Protein AF-A0A7C3PBJ7-F1 (afdb_monomer_lite)

Secondary structure (DSSP, 8-state):
----PPPP----------PPPPPPPPPTT--PPP----------------HHHHHHHHHHHHHHHTTS-TT---SEE-HHHHHHHHHHTT-B--SEEEESSHHHHHHHHHHHTS-EEEEE--S-S-TTTTT-EEEESSHHHHHHHHHHHTT-EETTEE---EEEEEPP-EEEEEEEEEEEETTTTEEEEEEESS-SS-SGGGGGGSEEEEEETTTEE-HHHHHHHHHTSSS-GGGHHHHHHHHHHHHHHHHHTTEEEEEEEEEEEETTS-EEE---EEEE-TTTGGG-GGG--SS-S--SSSPPHHHHHHHHHHHH--SSEEEEEEPP--SS--TTEEEEEEESHHHHHHHHHHHHHTT-EESEEEEEESS--HHHHHHHHHHHHTSTT---EEEEE-S-EEEEHHHHHHHHHHHHHHTT--S-EEEE--EETHHHHHHHHHHHSTTSSS-EEEE-TTS-HHHHHHHHHHHHHTS-S--PPP-PPPPTTTT-TTEEEEEETTEEEEEEGGG--HHHHHHHHHHTTTSEEEETTEEEESS-HHHHTT-HHHHHHHHHHHHHTT---EEEE---TTT--

Foldseek 3Di:
DDDDDDDDDDDDDDDDDDDDDDDDDDDDPPDDDDDDDPDDDDDPPDPDDPVVLVVVLVVLLVVVQVPDDLFFFELWAWFVLLQSLLVSLPFAAFDWDKDQALVSQLVGQVVVPFKKKKAFGDQDPPCVVVLRIDIDGHSVSSSVSVVVQQQDDDQQEGRRMIIIGDDFQFPAWKKWKWAQDVVVNFIKIWIARHFAPPVVVVVVRTDIFTADPPRGTDLVVLLVVLVPDPDDPVCSVVVSSSNVSQRVSCNVQVWNMKIQGTQGQGPVGGTHRHTMITRHQLVCVVVCVSSVRPHSHDASHGQDLLQNLQRVLQVLDVQFGKDKDFDDDPDDLQLQEAAEEEEEPPWSVQLVVLLVVLVHDYRMDIYGYNQDALQSLLSSLLSSLLDPNHQEYEATYQLADQHQLLRNLLSNLQNCVQQLPQHEYQHERHHHNQVVSQVLNQLLCVPRNAHYGYHYSVQDSNNSSVVSSVRSVPGDPDDDRGDGDDDPCPPDPQWDKAAAPQFMKIFRNVLQALVNQVLCCVQLPQQWDDDPSGTDGRDDSVVCRHVLSSLSRSQSSCSSVVHNRMDTDGDRPSSND

Radius of gyration: 30.96 Å; chains: 1; bounding box: 92×56×83 Å

Sequence (577 aa):
MPKRPLSRRARMPVSTGGRRQLAAKLDATGRESPRVARDSCIPVSGTSLPQAARARLYDAAESVSRRTVPGDGVARLHEYQGKALLAARGIAVPRGGVARSSHEARVQAERLGGPTVVKIQAWLTGRAAIGGVKFATDPAQAEAVAQSMLGMKAGNFAVSEVLVEERLEINRELFVSLSIDDAARAPVLLLGLEGGSGIEDRAEAVTRIAAHPVDGIDRDALRDRLERSTLPRELIDEVERAIHAVFRTARECEARSVEVNPLVITKDGRVMAADCRVTIDDYAVFRHPELGIEIARELDHPPTALERIAYAVEQADHRGTFYFAELPRSGKPDERLIGFHGAGGGGSMMSMDAVVREGFTPANFCDTSGNPSAAKVYAAARIILAQPGIIGYFGSGSGVASQEQYWSAYGLAKAFIEMGLNIPAVIRLGGNSEDRAVEILETACRKLPAKVEGYRKDDTPASVASRFRALVEARKRDVPKMSRHVPTFVGKASSWSLAIERGRVWIDLSACDSGATALIMRNSLGLFAESKGRPVLAVSEAEAKDKDSEFIALEVECARAGRPIVFVDMPLKGLDT

Structure (mmCIF, N/CA/C/O backbone):
data_AF-A0A7C3PBJ7-F1
#
_entry.id   AF-A0A7C3PBJ7-F1
#
loop_
_atom_site.group_PDB
_atom_site.id
_atom_site.type_symbol
_atom_site.label_atom_id
_atom_site.label_alt_id
_atom_site.label_comp_id
_atom_site.label_asym_id
_atom_site.label_entity_id
_atom_site.label_seq_id
_atom_site.pdbx_PDB_ins_code
_atom_site.Cartn_x
_atom_site.Cartn_y
_atom_site.Cartn_z
_atom_site.occupancy
_atom_site.B_iso_or_equiv
_atom_site.auth_seq_id
_atom_site.auth_comp_id
_atom_site.auth_asym_id
_atom_site.auth_atom_id
_atom_site.pdbx_PDB_model_num
ATOM 1 N N . MET A 1 1 ? 51.429 30.998 -12.833 1.00 30.62 1 MET A N 1
ATOM 2 C CA . MET A 1 1 ? 52.349 30.268 -11.928 1.00 30.62 1 MET A CA 1
ATOM 3 C C . MET A 1 1 ? 51.674 28.992 -11.428 1.00 30.62 1 MET A C 1
ATOM 5 O O . MET A 1 1 ? 50.451 28.980 -11.384 1.00 30.62 1 MET A O 1
ATOM 9 N N . PRO A 1 2 ? 52.420 27.895 -11.211 1.00 36.66 2 PRO A N 1
ATOM 10 C CA . PRO A 1 2 ? 52.049 26.597 -11.772 1.00 36.66 2 PRO A CA 1
ATOM 11 C C . PRO A 1 2 ? 51.501 25.561 -10.778 1.00 36.66 2 PRO A C 1
ATOM 13 O O . PRO A 1 2 ? 51.705 25.631 -9.570 1.00 36.66 2 PRO A O 1
ATOM 16 N N . LYS A 1 3 ? 50.833 24.566 -11.380 1.00 36.06 3 LYS A N 1
ATOM 17 C CA . LYS A 1 3 ? 50.334 23.300 -10.827 1.00 36.06 3 LYS A CA 1
ATOM 18 C C . LYS A 1 3 ? 51.395 22.564 -9.991 1.00 36.06 3 LYS A C 1
ATOM 20 O O . LYS A 1 3 ? 52.532 22.420 -10.436 1.00 36.06 3 LYS A O 1
ATOM 25 N N . ARG A 1 4 ? 50.993 22.004 -8.842 1.00 29.98 4 ARG A N 1
ATOM 26 C CA . ARG A 1 4 ? 51.735 20.940 -8.137 1.00 29.98 4 ARG A CA 1
ATOM 27 C C . ARG A 1 4 ? 51.018 19.589 -8.295 1.00 29.98 4 ARG A C 1
ATOM 29 O O . ARG A 1 4 ? 49.789 19.576 -8.296 1.00 29.98 4 ARG A O 1
ATOM 36 N N . PRO A 1 5 ? 51.757 18.478 -8.469 1.00 34.44 5 PRO A N 1
ATOM 37 C CA . PRO A 1 5 ? 51.201 17.205 -8.915 1.00 34.44 5 PRO A CA 1
ATOM 38 C C . PRO A 1 5 ? 50.824 16.258 -7.766 1.00 34.44 5 PRO A C 1
ATOM 40 O O . PRO A 1 5 ? 51.404 16.289 -6.681 1.00 34.44 5 PRO A O 1
ATOM 43 N N . LEU A 1 6 ? 49.879 15.367 -8.078 1.00 32.50 6 LEU A N 1
ATOM 44 C CA . LEU A 1 6 ? 49.489 14.187 -7.308 1.00 32.50 6 LEU A CA 1
ATOM 45 C C . LEU A 1 6 ? 50.681 13.238 -7.116 1.00 32.50 6 LEU A C 1
ATOM 47 O O . LEU A 1 6 ? 51.288 12.784 -8.089 1.00 32.50 6 LEU A O 1
ATOM 51 N N . SER A 1 7 ? 50.991 12.905 -5.862 1.00 29.55 7 SER A N 1
ATOM 52 C CA . SER A 1 7 ? 51.960 11.867 -5.528 1.00 29.55 7 SER A CA 1
ATOM 53 C C . SER A 1 7 ? 51.313 10.481 -5.573 1.00 29.55 7 SER A C 1
ATOM 55 O O . SER A 1 7 ? 50.295 10.199 -4.942 1.00 29.55 7 SER A O 1
ATOM 57 N N . ARG A 1 8 ? 51.950 9.601 -6.349 1.00 33.50 8 ARG A N 1
ATOM 58 C CA . ARG A 1 8 ? 51.729 8.154 -6.377 1.00 33.50 8 ARG A CA 1
ATOM 59 C C . ARG A 1 8 ? 51.925 7.576 -4.971 1.00 33.50 8 ARG A C 1
ATOM 61 O O . ARG A 1 8 ? 52.985 7.777 -4.380 1.00 33.50 8 ARG A O 1
ATOM 68 N N . ARG A 1 9 ? 50.970 6.781 -4.479 1.00 29.56 9 ARG A N 1
ATOM 69 C CA . ARG A 1 9 ? 51.230 5.802 -3.414 1.00 29.56 9 ARG A CA 1
ATOM 70 C C . ARG A 1 9 ? 51.170 4.388 -3.970 1.00 29.56 9 ARG A C 1
ATOM 72 O O . ARG A 1 9 ? 50.307 4.037 -4.769 1.00 29.56 9 ARG A O 1
ATOM 79 N N . ALA A 1 10 ? 52.195 3.648 -3.576 1.00 28.19 10 ALA A N 1
ATOM 80 C CA . ALA A 1 10 ? 52.587 2.345 -4.056 1.00 28.19 10 ALA A CA 1
ATOM 81 C C . ALA A 1 10 ? 51.595 1.246 -3.660 1.00 28.19 10 ALA A C 1
ATOM 83 O O . ALA A 1 10 ? 51.000 1.279 -2.584 1.00 28.19 10 ALA A O 1
ATOM 84 N N . ARG A 1 11 ? 51.487 0.241 -4.535 1.00 31.14 11 ARG A N 1
ATOM 85 C CA . ARG A 1 11 ? 50.954 -1.082 -4.206 1.00 31.14 11 ARG A CA 1
ATOM 86 C C . ARG A 1 11 ? 51.849 -1.729 -3.145 1.00 31.14 11 ARG A C 1
ATOM 88 O O . ARG A 1 11 ? 53.067 -1.731 -3.299 1.00 31.14 11 ARG A O 1
ATOM 95 N N . MET A 1 12 ? 51.233 -2.307 -2.120 1.00 26.83 12 MET A N 1
ATOM 96 C CA . MET A 1 12 ? 51.855 -3.251 -1.189 1.00 26.83 12 MET A CA 1
ATOM 97 C C . MET A 1 12 ? 50.995 -4.527 -1.140 1.00 26.83 12 MET A C 1
ATOM 99 O O . MET A 1 12 ? 49.790 -4.448 -1.396 1.00 26.83 12 MET A O 1
ATOM 103 N N . PRO A 1 13 ? 51.614 -5.697 -0.918 1.00 28.45 13 PRO A N 1
ATOM 104 C CA . PRO A 1 13 ? 51.084 -6.992 -1.322 1.00 28.45 13 PRO A CA 1
ATOM 105 C C . PRO A 1 13 ? 50.087 -7.577 -0.317 1.00 28.45 13 PRO A C 1
ATOM 107 O O . PRO A 1 13 ? 50.108 -7.273 0.873 1.00 28.45 13 PRO A O 1
ATOM 110 N N . VAL A 1 14 ? 49.244 -8.472 -0.826 1.00 30.50 14 VAL A N 1
ATOM 111 C CA . VAL A 1 14 ? 48.371 -9.350 -0.043 1.00 30.50 14 VAL A CA 1
ATOM 112 C C . VAL A 1 14 ? 49.245 -10.364 0.699 1.00 30.50 14 VAL A C 1
ATOM 114 O O . VAL A 1 14 ? 49.997 -11.096 0.055 1.00 30.50 14 VAL A O 1
ATOM 117 N N . SER A 1 15 ? 49.144 -10.427 2.031 1.00 26.48 15 SER A N 1
ATOM 118 C CA . SER A 1 15 ? 49.666 -11.548 2.818 1.00 26.48 15 SER A CA 1
ATOM 119 C C . SER A 1 15 ? 48.546 -12.258 3.578 1.00 26.48 15 SER A C 1
ATOM 121 O O . SER A 1 15 ? 47.648 -11.660 4.171 1.00 26.48 15 SER A O 1
ATOM 123 N N . THR A 1 16 ? 48.599 -13.576 3.473 1.00 30.91 16 THR A N 1
ATOM 124 C CA . THR A 1 16 ? 47.734 -14.586 4.069 1.00 30.91 16 THR A CA 1
ATOM 125 C C . THR A 1 16 ? 48.102 -14.855 5.528 1.00 30.91 16 THR A C 1
ATOM 127 O O . THR A 1 16 ? 49.277 -15.025 5.829 1.00 30.91 16 THR A O 1
ATOM 130 N N . GLY A 1 17 ? 47.086 -15.030 6.382 1.00 29.28 17 GLY A N 1
ATOM 131 C CA . GLY A 1 17 ? 47.125 -15.911 7.559 1.00 29.28 17 GLY A CA 1
ATOM 132 C C . GLY A 1 17 ? 47.911 -15.434 8.788 1.00 29.28 17 GLY A C 1
ATOM 133 O O . GLY A 1 17 ? 49.133 -15.374 8.787 1.00 29.28 17 GLY A O 1
ATOM 134 N N . GLY A 1 18 ? 47.210 -15.217 9.906 1.00 26.55 18 GLY A N 1
ATOM 135 C CA . GLY A 1 18 ? 47.852 -15.072 11.216 1.00 26.55 18 GLY A CA 1
ATOM 136 C C . GLY A 1 18 ? 46.878 -14.698 12.329 1.00 26.55 18 GLY A C 1
ATOM 137 O O . GLY A 1 18 ? 46.494 -13.539 12.462 1.00 26.55 18 GLY A O 1
ATOM 138 N N . ARG A 1 19 ? 46.485 -15.689 13.139 1.00 33.59 19 ARG A N 1
ATOM 139 C CA . ARG A 1 19 ? 45.695 -15.533 14.372 1.00 33.59 19 ARG A CA 1
ATOM 140 C C . ARG A 1 19 ? 46.340 -14.482 15.289 1.00 33.59 19 ARG A C 1
ATOM 142 O O . ARG A 1 19 ? 47.479 -14.666 15.708 1.00 33.59 19 ARG A O 1
ATOM 149 N N . ARG A 1 20 ? 45.610 -13.422 15.656 1.00 28.58 20 ARG A N 1
ATOM 150 C CA . ARG A 1 20 ? 46.002 -12.515 16.749 1.00 28.58 20 ARG A CA 1
ATOM 151 C C . ARG A 1 20 ? 45.312 -12.931 18.045 1.00 28.58 20 ARG A C 1
ATOM 153 O O . ARG A 1 20 ? 44.088 -12.924 18.133 1.00 28.58 20 ARG A O 1
ATOM 160 N N . GLN A 1 21 ? 46.129 -13.293 19.029 1.00 29.66 21 GLN A N 1
ATOM 161 C CA . GLN A 1 21 ? 45.755 -13.423 20.434 1.00 29.66 21 GLN A CA 1
ATOM 162 C C . GLN A 1 21 ? 45.337 -12.047 20.980 1.00 29.66 21 GLN A C 1
ATOM 164 O O . GLN A 1 21 ? 46.048 -11.062 20.782 1.00 29.66 21 GLN A O 1
ATOM 169 N N . LEU A 1 22 ? 44.189 -11.976 21.659 1.00 30.11 22 LEU A N 1
ATOM 170 C CA . LEU A 1 22 ? 43.794 -10.813 22.454 1.00 30.11 22 LEU A CA 1
ATOM 171 C C . LEU A 1 22 ? 44.502 -10.874 23.814 1.00 30.11 22 LEU A C 1
ATOM 173 O O . LEU A 1 22 ? 44.269 -11.793 24.595 1.00 30.11 22 LEU A O 1
ATOM 177 N N . ALA A 1 23 ? 45.343 -9.880 24.094 1.00 29.78 23 ALA A N 1
ATOM 178 C CA . ALA A 1 23 ? 45.852 -9.610 25.433 1.00 29.78 23 ALA A CA 1
ATOM 179 C C . ALA A 1 23 ? 44.751 -8.938 26.275 1.00 29.78 23 ALA A C 1
ATOM 181 O O . ALA A 1 23 ? 44.172 -7.933 25.857 1.00 29.78 23 ALA A O 1
ATOM 182 N N . ALA A 1 24 ? 44.455 -9.500 27.448 1.00 32.56 24 ALA A N 1
ATOM 183 C CA . ALA A 1 24 ? 43.506 -8.947 28.410 1.00 32.56 24 ALA A CA 1
ATOM 184 C C . ALA A 1 24 ? 44.148 -7.807 29.224 1.00 32.56 24 ALA A C 1
ATOM 186 O O . ALA A 1 24 ? 45.286 -7.924 29.676 1.00 32.56 24 ALA A O 1
ATOM 187 N N . LYS A 1 25 ? 43.406 -6.710 29.419 1.00 32.44 25 LYS A N 1
ATOM 188 C CA . LYS A 1 25 ? 43.726 -5.641 30.378 1.00 32.44 25 LYS A CA 1
ATOM 189 C C . LYS A 1 25 ? 43.217 -6.052 31.768 1.00 32.44 25 LYS A C 1
ATOM 191 O O . LYS A 1 25 ? 42.060 -6.440 31.886 1.00 32.44 25 LYS A O 1
ATOM 196 N N . LEU A 1 26 ? 44.076 -5.961 32.783 1.00 33.38 26 LEU A N 1
ATOM 197 C CA . LEU A 1 26 ? 43.754 -6.152 34.206 1.00 33.38 26 LEU A CA 1
ATOM 198 C C . LEU A 1 26 ? 43.298 -4.824 34.837 1.00 33.38 26 LEU A C 1
ATOM 200 O O . LEU A 1 26 ? 43.818 -3.771 34.459 1.00 33.38 26 LEU A O 1
ATOM 204 N N . ASP A 1 27 ? 42.370 -4.879 35.799 1.00 39.94 27 ASP A N 1
ATOM 205 C CA . ASP A 1 27 ? 41.999 -3.743 36.657 1.00 39.94 27 ASP A CA 1
ATOM 206 C C . ASP A 1 27 ? 42.717 -3.764 38.021 1.00 39.94 27 ASP A C 1
ATOM 208 O O . ASP A 1 27 ? 43.354 -4.746 38.411 1.00 39.94 27 ASP A O 1
ATOM 212 N N . ALA A 1 28 ? 42.626 -2.635 38.728 1.00 38.25 28 ALA A N 1
ATOM 213 C CA . ALA A 1 28 ? 43.431 -2.255 39.885 1.00 38.25 28 ALA A CA 1
ATOM 214 C C . ALA A 1 28 ? 43.044 -2.906 41.233 1.00 38.25 28 ALA A C 1
ATOM 216 O O . ALA A 1 28 ? 43.314 -2.318 42.280 1.00 38.25 28 ALA A O 1
ATOM 217 N N . THR A 1 29 ? 42.440 -4.099 41.254 1.00 46.66 29 THR A N 1
ATOM 218 C CA . THR A 1 29 ? 42.111 -4.788 42.525 1.00 46.66 29 THR A CA 1
ATOM 219 C C . THR A 1 29 ? 42.571 -6.245 42.640 1.00 46.66 29 THR A C 1
ATOM 221 O O . THR A 1 29 ? 42.362 -6.870 43.679 1.00 46.66 29 THR A O 1
ATOM 224 N N . GLY A 1 30 ? 43.279 -6.784 41.641 1.00 39.28 30 GLY A N 1
ATOM 225 C CA . GLY A 1 30 ? 44.073 -8.010 41.810 1.00 39.28 30 GLY A CA 1
ATOM 226 C C . GLY A 1 30 ? 43.296 -9.274 42.215 1.00 39.28 30 GLY A C 1
ATOM 227 O O . GLY A 1 30 ? 43.859 -10.128 42.898 1.00 39.28 30 GLY A O 1
ATOM 228 N N . ARG A 1 31 ? 42.027 -9.427 41.808 1.00 33.25 31 ARG A N 1
ATOM 229 C CA . ARG A 1 31 ? 41.263 -10.680 41.969 1.00 33.25 31 ARG A CA 1
ATOM 230 C C . ARG A 1 31 ? 40.710 -11.180 40.634 1.00 33.25 31 ARG A C 1
ATOM 232 O O . ARG A 1 31 ? 40.130 -10.417 39.869 1.00 33.25 31 ARG A O 1
ATOM 239 N N . GLU A 1 32 ? 40.894 -12.473 40.364 1.00 30.42 32 GLU A N 1
ATOM 240 C CA . GLU A 1 32 ? 40.369 -13.152 39.174 1.00 30.42 32 GLU A CA 1
ATOM 241 C C . GLU A 1 32 ? 38.832 -13.225 39.197 1.00 30.42 32 GLU A C 1
ATOM 243 O O . GLU A 1 32 ? 38.228 -13.631 40.189 1.00 30.42 32 GLU A O 1
ATOM 248 N N . SER A 1 33 ? 38.194 -12.863 38.080 1.00 29.33 33 SER A N 1
ATOM 249 C CA . SER A 1 33 ? 36.761 -13.100 37.854 1.00 29.33 33 SER A CA 1
ATOM 250 C C . SER A 1 33 ? 36.513 -14.569 37.473 1.00 29.33 33 SER A C 1
ATOM 252 O O . SER A 1 33 ? 37.256 -15.106 36.644 1.00 29.33 33 SER A O 1
ATOM 254 N N . PRO A 1 34 ? 35.476 -15.239 38.012 1.00 30.66 34 PRO A N 1
ATOM 255 C CA . PRO A 1 34 ? 35.208 -16.635 37.691 1.00 30.66 34 PRO A CA 1
ATOM 256 C C . PRO A 1 34 ? 34.759 -16.787 36.230 1.00 30.66 34 PRO A C 1
ATOM 258 O O . PRO A 1 34 ? 33.870 -16.087 35.744 1.00 30.66 34 PRO A O 1
ATOM 261 N N . ARG A 1 35 ? 35.398 -17.726 35.523 1.00 28.81 35 ARG A N 1
ATOM 262 C CA . ARG A 1 35 ? 35.071 -18.109 34.145 1.00 28.81 35 ARG A CA 1
ATOM 263 C C . ARG A 1 35 ? 33.694 -18.776 34.109 1.00 28.81 35 ARG A C 1
ATOM 265 O O . ARG A 1 35 ? 33.535 -19.873 34.634 1.00 28.81 35 ARG A O 1
ATOM 272 N N . VAL A 1 36 ? 32.726 -18.152 33.442 1.00 28.02 36 VAL A N 1
ATOM 273 C CA . VAL A 1 36 ? 31.473 -18.820 33.067 1.00 28.02 36 VAL A CA 1
ATOM 274 C C . VAL A 1 36 ? 31.758 -19.720 31.864 1.00 28.02 36 VAL A C 1
ATOM 276 O O . VAL A 1 36 ? 32.161 -19.249 30.798 1.00 28.02 36 VAL A O 1
ATOM 279 N N . ALA A 1 37 ? 31.602 -21.026 32.070 1.00 26.27 37 ALA A N 1
ATOM 280 C CA . ALA A 1 37 ? 31.715 -22.048 31.043 1.00 26.27 37 ALA A CA 1
ATOM 281 C C . ALA A 1 37 ? 30.656 -21.831 29.949 1.00 26.27 37 ALA A C 1
ATOM 283 O O . ALA A 1 37 ? 29.476 -21.628 30.232 1.00 26.27 37 ALA A O 1
ATOM 284 N N . ARG A 1 38 ? 31.093 -21.874 28.687 1.00 31.61 38 ARG A N 1
ATOM 285 C CA . ARG A 1 38 ? 30.211 -22.019 27.529 1.00 31.61 38 ARG A CA 1
ATOM 286 C C . ARG A 1 38 ? 29.868 -23.495 27.399 1.00 31.61 38 ARG A C 1
ATOM 288 O O . ARG A 1 38 ? 30.633 -24.210 26.772 1.00 31.61 38 ARG A O 1
ATOM 295 N N . ASP A 1 39 ? 28.743 -23.908 27.963 1.00 26.17 39 ASP A N 1
ATOM 296 C CA . ASP A 1 39 ? 28.098 -25.168 27.610 1.00 26.17 39 ASP A CA 1
ATOM 297 C C . ASP A 1 39 ? 26.574 -25.022 27.688 1.00 26.17 39 ASP A C 1
ATOM 299 O O . ASP A 1 39 ? 26.026 -24.470 28.639 1.00 26.17 39 ASP A O 1
ATOM 303 N N . SER A 1 40 ? 25.911 -25.553 26.659 1.00 26.53 40 SER A N 1
ATOM 304 C CA . SER A 1 40 ? 24.464 -25.749 26.489 1.00 26.53 40 SER A CA 1
ATOM 305 C C . SER A 1 40 ? 23.563 -24.504 26.381 1.00 26.53 40 SER A C 1
ATOM 307 O O . SER A 1 40 ? 23.207 -23.840 27.349 1.00 26.53 40 SER A O 1
ATOM 309 N N . CYS A 1 41 ? 23.101 -24.246 25.153 1.00 23.67 41 CYS A N 1
ATOM 310 C CA . CYS A 1 41 ? 21.888 -23.481 24.887 1.00 23.67 41 CYS A CA 1
ATOM 311 C C . CYS A 1 41 ? 20.695 -24.164 25.575 1.00 23.67 41 CYS A C 1
ATOM 313 O O . CYS A 1 41 ? 20.246 -25.221 25.136 1.00 23.67 41 CYS A O 1
ATOM 315 N N . ILE A 1 42 ? 20.178 -23.551 26.636 1.00 24.48 42 ILE A N 1
ATOM 316 C CA . ILE A 1 42 ? 18.868 -23.876 27.200 1.00 24.48 42 ILE A CA 1
ATOM 317 C C . ILE A 1 42 ? 17.824 -23.186 26.307 1.00 24.48 42 ILE A C 1
ATOM 319 O O . ILE A 1 42 ? 17.920 -21.971 26.114 1.00 24.48 42 ILE A O 1
ATOM 323 N N . PRO A 1 43 ? 16.847 -23.904 25.727 1.00 24.89 43 PRO A N 1
ATOM 324 C CA . PRO A 1 43 ? 15.786 -23.258 24.978 1.00 24.89 43 PRO A CA 1
ATOM 325 C C . PRO A 1 43 ? 14.921 -22.461 25.956 1.00 24.89 43 PRO A C 1
ATOM 327 O O . PRO A 1 43 ? 14.351 -23.018 26.893 1.00 24.89 43 PRO A O 1
ATOM 330 N N . VAL A 1 44 ? 14.824 -21.150 25.732 1.00 27.12 44 VAL A N 1
ATOM 331 C CA . VAL A 1 44 ? 13.795 -20.320 26.358 1.00 27.12 44 VAL A CA 1
ATOM 332 C C . VAL A 1 44 ? 12.466 -20.793 25.780 1.00 27.12 44 VAL A C 1
ATOM 334 O O . VAL A 1 44 ? 12.123 -20.492 24.637 1.00 27.12 44 VAL A O 1
ATOM 337 N N . SER A 1 45 ? 11.744 -21.599 26.552 1.00 27.17 45 SER A N 1
ATOM 338 C CA . SER A 1 45 ? 10.355 -21.934 26.289 1.00 27.17 45 SER A CA 1
ATOM 339 C C . SER A 1 45 ? 9.536 -20.651 26.383 1.00 27.17 45 SER A C 1
ATOM 341 O O . SER A 1 45 ? 9.109 -20.232 27.457 1.00 27.17 45 SER A O 1
ATOM 343 N N . GLY A 1 46 ? 9.313 -20.009 25.236 1.00 28.27 46 GLY A N 1
ATOM 344 C CA . GLY A 1 46 ? 8.194 -19.093 25.094 1.00 28.27 46 GLY A CA 1
ATOM 345 C C . GLY A 1 46 ? 6.945 -19.850 25.524 1.00 28.27 46 GLY A C 1
ATOM 346 O O . GLY A 1 46 ? 6.668 -20.938 25.015 1.00 28.27 46 GLY A O 1
ATOM 347 N N . THR A 1 47 ? 6.226 -19.323 26.507 1.00 30.36 47 THR A N 1
ATOM 348 C CA . THR A 1 47 ? 4.915 -19.828 26.899 1.00 30.36 47 THR A CA 1
ATOM 349 C C . THR A 1 47 ? 3.966 -19.611 25.727 1.00 30.36 47 THR A C 1
ATOM 351 O O . THR A 1 47 ? 3.259 -18.613 25.623 1.00 30.36 47 THR A O 1
ATOM 354 N N . SER A 1 48 ? 3.974 -20.562 24.795 1.00 33.78 48 SER A N 1
ATOM 355 C CA . SER A 1 48 ? 2.916 -20.726 23.818 1.00 33.78 48 SER A CA 1
ATOM 356 C C . SER A 1 48 ? 1.602 -20.854 24.578 1.00 33.78 48 SER A C 1
ATOM 358 O O . SER A 1 48 ? 1.513 -21.648 25.519 1.00 33.78 48 SER A O 1
ATOM 360 N N . LEU A 1 49 ? 0.591 -20.093 24.160 1.00 39.66 49 LEU A N 1
ATOM 361 C CA . LEU A 1 49 ? -0.787 -20.274 24.609 1.00 39.66 49 LEU A CA 1
ATOM 362 C C . LEU A 1 49 ? -1.141 -21.775 24.626 1.00 39.66 49 LEU A C 1
ATOM 364 O O . LEU A 1 49 ? -0.812 -22.475 23.659 1.00 39.66 49 LEU A O 1
ATOM 368 N N . PRO A 1 50 ? -1.812 -22.281 25.681 1.00 40.00 50 PRO A N 1
ATOM 369 C CA . PRO A 1 50 ? -2.277 -23.661 25.722 1.00 40.00 50 PRO A CA 1
ATOM 370 C C . PRO A 1 50 ? -3.041 -23.997 24.440 1.00 40.00 50 PRO A C 1
ATOM 372 O O . PRO A 1 50 ? -3.828 -23.185 23.952 1.00 40.00 50 PRO A O 1
ATOM 375 N N . GLN A 1 51 ? -2.836 -25.196 23.900 1.00 35.03 51 GLN A N 1
ATOM 376 C CA . GLN A 1 51 ? -3.420 -25.647 22.630 1.00 35.03 51 GLN A CA 1
ATOM 377 C C . GLN A 1 51 ? -4.946 -25.431 22.553 1.00 35.03 51 GLN A C 1
ATOM 379 O O . GLN A 1 51 ? -5.468 -25.108 21.491 1.00 35.03 51 GLN A O 1
ATOM 384 N N . ALA A 1 52 ? -5.646 -25.499 23.690 1.00 33.59 52 ALA A N 1
ATOM 385 C CA . ALA A 1 52 ? -7.076 -25.211 23.808 1.00 33.59 52 ALA A CA 1
ATOM 386 C C . ALA A 1 52 ? -7.447 -23.720 23.633 1.00 33.59 52 ALA A C 1
ATOM 388 O O . ALA A 1 52 ? -8.508 -23.414 23.094 1.00 33.59 52 ALA A O 1
ATOM 389 N N . ALA A 1 53 ? -6.587 -22.785 24.051 1.00 37.28 53 ALA A N 1
ATOM 390 C CA . ALA A 1 53 ? -6.771 -21.354 23.803 1.00 37.28 53 ALA A CA 1
ATOM 391 C C . ALA A 1 53 ? -6.520 -21.021 22.326 1.00 37.28 53 ALA A C 1
ATOM 393 O O . ALA A 1 53 ? -7.294 -20.282 21.730 1.00 37.28 53 ALA A O 1
ATOM 394 N N . ARG A 1 54 ? -5.512 -21.655 21.705 1.00 40.53 54 ARG A N 1
ATOM 395 C CA . ARG A 1 54 ? -5.304 -21.616 20.247 1.00 40.53 54 ARG A CA 1
ATOM 396 C C . ARG A 1 54 ? -6.499 -22.180 19.479 1.00 40.53 54 ARG A C 1
ATOM 398 O O . ARG A 1 54 ? -6.932 -21.547 18.533 1.00 40.53 54 ARG A O 1
ATOM 405 N N . ALA A 1 55 ? -7.064 -23.309 19.901 1.00 36.19 55 ALA A N 1
ATOM 406 C CA . ALA A 1 55 ? -8.236 -23.900 19.252 1.00 36.19 55 ALA A CA 1
ATOM 407 C C . ALA A 1 55 ? -9.472 -22.984 19.320 1.00 36.19 55 ALA A C 1
ATOM 409 O O . ALA A 1 55 ? -10.124 -22.768 18.309 1.00 36.19 55 ALA A O 1
ATOM 410 N N . ARG A 1 56 ? -9.738 -22.348 20.472 1.00 41.00 56 ARG A N 1
ATOM 411 C CA . ARG A 1 56 ? -10.823 -21.354 20.598 1.00 41.00 56 ARG A CA 1
ATOM 412 C C . ARG A 1 56 ? -10.577 -20.089 19.770 1.00 41.00 56 ARG A C 1
ATOM 414 O O . ARG A 1 56 ? -11.534 -19.498 19.280 1.00 41.00 56 ARG A O 1
ATOM 421 N N . LEU A 1 57 ? -9.314 -19.683 19.611 1.00 41.31 57 LEU A N 1
ATOM 422 C CA . LEU A 1 57 ? -8.916 -18.601 18.705 1.00 41.31 57 LEU A CA 1
ATOM 423 C C . LEU A 1 57 ? -9.140 -18.994 17.239 1.00 41.31 57 LEU A C 1
ATOM 425 O O . LEU A 1 57 ? -9.679 -18.187 16.493 1.00 41.31 57 LEU A O 1
ATOM 429 N N . TYR A 1 58 ? -8.802 -20.229 16.854 1.00 39.62 58 TYR A N 1
ATOM 430 C CA . TYR A 1 58 ? -9.079 -20.772 15.523 1.00 39.62 58 TYR A CA 1
ATOM 431 C C . TYR A 1 58 ? -10.580 -20.866 15.241 1.00 39.62 58 TYR A C 1
ATOM 433 O O . TYR A 1 58 ? -10.990 -20.446 14.172 1.00 39.62 58 TYR A O 1
ATOM 441 N N . ASP A 1 59 ? -11.410 -21.311 16.187 1.00 34.91 59 ASP A N 1
ATOM 442 C CA . ASP A 1 59 ? -12.865 -21.408 15.984 1.00 34.91 59 ASP A CA 1
ATOM 443 C C . ASP A 1 59 ? -13.533 -20.024 15.891 1.00 34.91 59 ASP A C 1
ATOM 445 O O . ASP A 1 59 ? -14.377 -19.777 15.024 1.00 34.91 59 ASP A O 1
ATOM 449 N N . ALA A 1 60 ? -13.136 -19.083 16.757 1.00 41.50 60 ALA A N 1
ATOM 450 C CA . ALA A 1 60 ? -13.631 -17.710 16.706 1.00 41.50 60 ALA A CA 1
ATOM 451 C C . ALA A 1 60 ? -13.174 -17.002 15.421 1.00 41.50 60 ALA A C 1
ATOM 453 O O . ALA A 1 60 ? -13.979 -16.330 14.779 1.00 41.50 60 ALA A O 1
ATOM 454 N N . ALA A 1 61 ? -11.923 -17.193 15.000 1.00 36.66 61 ALA A N 1
ATOM 455 C CA . ALA A 1 61 ? -11.382 -16.562 13.804 1.00 36.66 61 ALA A CA 1
ATOM 456 C C . ALA A 1 61 ? -11.778 -17.265 12.491 1.00 36.66 61 ALA A C 1
ATOM 458 O O . ALA A 1 61 ? -11.983 -16.582 11.495 1.00 36.66 61 ALA A O 1
ATOM 459 N N . GLU A 1 62 ? -12.020 -18.582 12.468 1.00 32.50 62 GLU A N 1
ATOM 460 C CA . GLU A 1 62 ? -12.676 -19.268 11.340 1.00 32.50 62 GLU A CA 1
ATOM 461 C C . GLU A 1 62 ? -14.095 -18.731 11.140 1.00 32.50 62 GLU A C 1
ATOM 463 O O . GLU A 1 62 ? -14.541 -18.567 10.003 1.00 32.50 62 GLU A O 1
ATOM 468 N N . SER A 1 63 ? -14.809 -18.413 12.226 1.00 39.97 63 SER A N 1
ATOM 469 C CA . SER A 1 63 ? -16.139 -17.802 12.134 1.00 39.97 63 SER A CA 1
ATOM 470 C C . SER A 1 63 ? -16.105 -16.379 11.552 1.00 39.97 63 SER A C 1
ATOM 472 O O . SER A 1 63 ? -17.068 -15.972 10.898 1.00 39.97 63 SER A O 1
ATOM 474 N N . VAL A 1 64 ? -14.990 -15.657 11.736 1.00 41.53 64 VAL A N 1
ATOM 475 C CA . VAL A 1 64 ? -14.716 -14.341 11.131 1.00 41.53 64 VAL A CA 1
ATOM 476 C C . VAL A 1 64 ? -14.303 -14.508 9.662 1.00 41.53 64 VAL A C 1
ATOM 478 O O . VAL A 1 64 ? -14.920 -13.908 8.787 1.00 41.53 64 VAL A O 1
ATOM 481 N N . SER A 1 65 ? -13.343 -15.389 9.373 1.00 37.03 65 SER A N 1
ATOM 482 C CA . SER A 1 65 ? -12.783 -15.640 8.036 1.00 37.03 65 SER A CA 1
ATOM 483 C C . SER A 1 65 ? -13.796 -16.232 7.047 1.00 37.03 65 SER A C 1
ATOM 485 O O . SER A 1 65 ? -13.841 -15.819 5.892 1.00 37.03 65 SER A O 1
ATOM 487 N N . ARG A 1 66 ? -14.690 -17.134 7.480 1.00 34.81 66 ARG A N 1
ATOM 488 C CA . ARG A 1 66 ? -15.752 -17.692 6.612 1.00 34.81 66 ARG A CA 1
ATOM 489 C C . ARG A 1 66 ? -16.856 -16.684 6.272 1.00 34.81 66 ARG A C 1
ATOM 491 O O . ARG A 1 66 ? -17.759 -17.011 5.503 1.00 34.81 66 ARG A O 1
ATOM 498 N N . ARG A 1 67 ? -16.832 -15.490 6.872 1.00 39.06 67 ARG A N 1
ATOM 499 C CA . ARG A 1 67 ? -17.869 -14.461 6.724 1.00 39.06 67 ARG A CA 1
ATOM 500 C C . ARG A 1 67 ? -17.356 -13.148 6.149 1.00 39.06 67 ARG A C 1
ATOM 502 O O . ARG A 1 67 ? -18.205 -12.299 5.890 1.00 39.06 67 ARG A O 1
ATOM 509 N N . THR A 1 68 ? -16.057 -12.954 5.939 1.00 38.59 68 THR A N 1
ATOM 510 C CA . THR A 1 68 ? -15.509 -11.752 5.295 1.00 38.59 68 THR A CA 1
ATOM 511 C C . THR A 1 68 ? -15.585 -11.870 3.772 1.00 38.59 68 THR A C 1
ATOM 513 O O . THR A 1 68 ? -15.300 -12.916 3.193 1.00 38.59 68 THR A O 1
ATOM 516 N N . VAL A 1 69 ? -15.997 -10.791 3.104 1.00 37.03 69 VAL A N 1
ATOM 517 C CA . VAL A 1 69 ? -15.830 -10.673 1.650 1.00 37.03 69 VAL A CA 1
ATOM 518 C C . VAL A 1 69 ? -14.326 -10.493 1.389 1.00 37.03 69 VAL A C 1
ATOM 520 O O . VAL A 1 69 ? -13.722 -9.633 2.033 1.00 37.03 69 VAL A O 1
ATOM 523 N N . PRO A 1 70 ? -13.698 -11.268 0.486 1.00 35.16 70 PRO A N 1
ATOM 524 C CA . PRO A 1 70 ? -12.361 -10.948 -0.003 1.00 35.16 70 PRO A CA 1
ATOM 525 C C . PRO A 1 70 ? -12.470 -9.613 -0.740 1.00 35.16 70 PRO A C 1
ATOM 527 O O . PRO A 1 70 ? -13.180 -9.531 -1.743 1.00 35.16 70 PRO A O 1
ATOM 530 N N . GLY A 1 71 ? -11.870 -8.549 -0.219 1.00 43.56 71 GLY A N 1
ATOM 531 C CA . GLY A 1 71 ? -12.028 -7.249 -0.854 1.00 43.56 71 GLY A CA 1
ATOM 532 C C . GLY A 1 71 ? -11.444 -6.089 -0.080 1.00 43.56 71 GLY A C 1
ATOM 533 O O . GLY A 1 71 ? -10.560 -5.434 -0.595 1.00 43.56 71 GLY A O 1
ATOM 534 N N . ASP A 1 72 ? -11.865 -5.792 1.144 1.00 50.91 72 ASP A N 1
ATOM 535 C CA . ASP A 1 72 ? -11.621 -4.431 1.666 1.00 50.91 72 ASP A CA 1
ATOM 536 C C . ASP A 1 72 ? -10.555 -4.339 2.771 1.00 50.91 72 ASP A C 1
ATOM 538 O O . ASP A 1 72 ? -10.229 -3.245 3.222 1.00 50.91 72 ASP A O 1
ATOM 542 N N . GLY A 1 73 ? -9.970 -5.466 3.189 1.00 59.53 73 GLY A N 1
ATOM 543 C CA . GLY A 1 73 ? -9.069 -5.540 4.341 1.00 59.53 73 GLY A CA 1
ATOM 544 C C . GLY A 1 73 ? -7.751 -4.786 4.154 1.00 59.53 73 GLY A C 1
ATOM 545 O O . GLY A 1 73 ? -6.812 -5.310 3.556 1.00 59.53 73 GLY A O 1
ATOM 546 N N . VAL A 1 74 ? -7.680 -3.584 4.719 1.00 76.12 74 VAL A N 1
ATOM 547 C CA . VAL A 1 74 ? -6.442 -2.860 5.054 1.00 76.12 74 VAL A CA 1
ATOM 548 C C . VAL A 1 74 ? -5.985 -3.261 6.463 1.00 76.12 74 VAL A C 1
ATOM 550 O O . VAL A 1 74 ? -6.671 -4.032 7.132 1.00 76.12 74 VAL A O 1
ATOM 553 N N . ALA A 1 75 ? -4.869 -2.732 6.972 1.00 85.81 75 ALA A N 1
ATOM 554 C CA . ALA A 1 75 ? -4.374 -3.005 8.335 1.00 85.81 75 ALA A CA 1
ATOM 555 C C . ALA A 1 75 ? -5.263 -2.418 9.472 1.00 85.81 75 ALA A C 1
ATOM 557 O O . ALA A 1 75 ? -4.781 -1.954 10.504 1.00 85.81 75 ALA A O 1
ATOM 558 N N . ARG A 1 76 ? -6.589 -2.411 9.291 1.00 89.06 76 ARG A N 1
ATOM 559 C CA . ARG A 1 76 ? -7.615 -1.947 10.227 1.00 89.06 76 ARG A CA 1
ATOM 560 C C . ARG A 1 76 ? -8.762 -2.946 10.272 1.00 89.06 76 ARG A C 1
ATOM 562 O O . ARG A 1 76 ? -9.195 -3.453 9.242 1.00 89.06 76 ARG A O 1
ATOM 569 N N . LEU A 1 77 ? -9.293 -3.179 11.465 1.00 91.38 77 LEU A N 1
ATOM 570 C CA . LEU A 1 77 ? -10.441 -4.060 11.665 1.00 91.38 77 LEU A CA 1
ATOM 571 C C . LEU A 1 77 ? -11.733 -3.248 11.767 1.00 91.38 77 LEU A C 1
ATOM 573 O O . LEU A 1 77 ? -11.749 -2.144 12.315 1.00 91.38 77 LEU A O 1
ATOM 577 N N . HIS A 1 78 ? -12.827 -3.796 11.245 1.00 92.56 78 HIS A N 1
ATOM 578 C CA . HIS A 1 78 ? -14.166 -3.284 11.523 1.00 92.56 78 HIS A CA 1
ATOM 579 C C . HIS A 1 78 ? -14.531 -3.479 13.005 1.00 92.56 78 HIS A C 1
ATOM 581 O O . HIS A 1 78 ? -13.962 -4.330 13.697 1.00 92.56 78 HIS A O 1
ATOM 587 N N . GLU A 1 79 ? -15.514 -2.718 13.497 1.00 95.25 79 GLU A N 1
ATOM 588 C CA . GLU A 1 79 ? -15.942 -2.755 14.906 1.00 95.25 79 GLU A CA 1
ATOM 589 C C . GLU A 1 79 ? -16.333 -4.175 15.333 1.00 95.25 79 GLU A C 1
ATOM 591 O O . GLU A 1 79 ? -15.899 -4.638 16.384 1.00 95.25 79 GLU A O 1
ATOM 596 N N . TYR A 1 80 ? -17.094 -4.909 14.513 1.00 95.38 80 TYR A N 1
ATOM 597 C CA . TYR A 1 80 ? -17.502 -6.274 14.869 1.00 95.38 80 TYR A CA 1
ATOM 598 C C . TYR A 1 80 ? -16.312 -7.241 15.009 1.00 95.38 80 TYR A C 1
ATOM 600 O O . TYR A 1 80 ? -16.342 -8.131 15.860 1.00 95.38 80 TYR A O 1
ATOM 608 N N . GLN A 1 81 ? -15.256 -7.066 14.206 1.00 95.38 81 GLN A N 1
ATOM 609 C CA . GLN A 1 81 ? -14.043 -7.887 14.272 1.00 95.38 81 GLN A CA 1
ATOM 610 C C . GLN A 1 81 ? -13.256 -7.564 15.544 1.00 95.38 81 GLN A C 1
ATOM 612 O O . GLN A 1 81 ? -12.877 -8.472 16.284 1.00 95.38 81 GLN A O 1
ATOM 617 N N . GLY A 1 82 ? -13.078 -6.274 15.851 1.00 95.81 82 GLY A N 1
ATOM 618 C CA . GLY A 1 82 ? -12.461 -5.840 17.103 1.00 95.81 82 GLY A CA 1
ATOM 619 C C . GLY A 1 82 ? -13.233 -6.345 18.328 1.00 95.81 82 GLY A C 1
ATOM 620 O O . GLY A 1 82 ? -12.635 -6.890 19.255 1.00 95.81 82 GLY A O 1
ATOM 621 N N . LYS A 1 83 ? -14.570 -6.280 18.303 1.00 97.38 83 LYS A N 1
ATOM 622 C CA . LYS A 1 83 ? -15.429 -6.799 19.377 1.00 97.38 83 LYS A CA 1
ATOM 623 C C . LYS A 1 83 ? -15.283 -8.299 19.559 1.00 97.38 83 LYS A C 1
ATOM 625 O O . LYS A 1 83 ? -15.224 -8.755 20.696 1.00 97.38 83 LYS A O 1
ATOM 630 N N . ALA A 1 84 ? -15.169 -9.064 18.476 1.00 96.19 84 ALA A N 1
ATOM 631 C CA . ALA A 1 84 ? -14.896 -10.495 18.563 1.00 96.19 84 ALA A CA 1
ATOM 632 C C . ALA A 1 84 ? -13.549 -10.776 19.256 1.00 96.19 84 ALA A C 1
ATOM 634 O O . ALA A 1 84 ? -13.467 -11.666 20.107 1.00 96.19 84 ALA A O 1
ATOM 635 N N . LEU A 1 85 ? -12.509 -9.982 18.964 1.00 96.50 85 LEU A N 1
ATOM 636 C CA . LEU A 1 85 ? -11.215 -10.095 19.641 1.00 96.50 85 LEU A CA 1
ATOM 637 C C . LEU A 1 85 ? -11.319 -9.776 21.138 1.00 96.50 85 LEU A C 1
ATOM 639 O O . LEU A 1 85 ? -10.792 -10.547 21.943 1.00 96.50 85 LEU A O 1
ATOM 643 N N . LEU A 1 86 ? -12.024 -8.703 21.509 1.00 97.38 86 LEU A N 1
ATOM 644 C CA . LEU A 1 86 ? -12.251 -8.296 22.903 1.00 97.38 86 LEU A CA 1
ATOM 645 C C . LEU A 1 86 ? -13.077 -9.339 23.676 1.00 97.38 86 LEU A C 1
ATOM 647 O O . LEU A 1 86 ? -12.711 -9.718 24.792 1.00 97.38 86 LEU A O 1
ATOM 651 N N . ALA A 1 87 ? -14.137 -9.866 23.058 1.00 97.12 87 ALA A N 1
ATOM 652 C CA . ALA A 1 87 ? -14.983 -10.918 23.618 1.00 97.12 87 ALA A CA 1
ATOM 653 C C . ALA A 1 87 ? -14.191 -12.193 23.918 1.00 97.12 87 ALA A C 1
ATOM 655 O O . ALA A 1 87 ? -14.320 -12.770 24.999 1.00 97.12 87 ALA A O 1
ATOM 656 N N . ALA A 1 88 ? -13.281 -12.586 23.023 1.00 95.75 88 ALA A N 1
ATOM 657 C CA . ALA A 1 88 ? -12.385 -13.718 23.248 1.00 95.75 88 ALA A CA 1
ATOM 658 C C . ALA A 1 88 ? -11.420 -13.518 24.440 1.00 95.75 88 ALA A C 1
ATOM 660 O O . ALA A 1 88 ? -10.898 -14.500 24.968 1.00 95.75 88 ALA A O 1
ATOM 661 N N . ARG A 1 89 ? -11.201 -12.274 24.905 1.00 96.06 89 ARG A N 1
ATOM 662 C CA . ARG A 1 89 ? -10.412 -11.947 26.113 1.00 96.06 89 ARG A CA 1
ATOM 663 C C . ARG A 1 89 ? -11.280 -11.641 27.338 1.00 96.06 89 ARG A C 1
ATOM 665 O O . ARG A 1 89 ? -10.739 -11.222 28.364 1.00 96.06 89 ARG A O 1
ATOM 672 N N . GLY A 1 90 ? -12.582 -11.911 27.260 1.00 94.62 90 GLY A N 1
ATOM 673 C CA . GLY A 1 90 ? -13.508 -11.843 28.389 1.00 94.62 90 GLY A CA 1
ATOM 674 C C . GLY A 1 90 ? -14.143 -10.475 28.626 1.00 94.62 90 GLY A C 1
ATOM 675 O O . GLY A 1 90 ? -14.728 -10.279 29.686 1.00 94.62 90 GLY A O 1
ATOM 676 N N . ILE A 1 91 ? -14.048 -9.539 27.676 1.00 97.12 91 ILE A N 1
ATOM 677 C CA . ILE A 1 91 ? -14.832 -8.298 27.725 1.00 97.12 91 ILE A CA 1
ATOM 678 C C . ILE A 1 91 ? -16.205 -8.590 27.128 1.00 97.12 91 ILE A C 1
ATOM 680 O O . ILE A 1 91 ? -16.298 -9.028 25.984 1.00 97.12 91 ILE A O 1
ATOM 684 N N . ALA A 1 92 ? -17.278 -8.350 27.877 1.00 97.25 92 ALA A N 1
ATOM 685 C CA . ALA A 1 92 ? -18.617 -8.506 27.328 1.00 97.25 92 ALA A CA 1
ATOM 686 C C . ALA A 1 92 ? -18.853 -7.499 26.187 1.00 97.25 92 ALA A C 1
ATOM 688 O O . ALA A 1 92 ? -18.425 -6.348 26.249 1.00 97.25 92 ALA A O 1
ATOM 689 N N . VAL A 1 93 ? -19.549 -7.930 25.139 1.00 97.81 93 VAL A N 1
ATOM 690 C CA . VAL A 1 93 ? -19.954 -7.089 24.003 1.00 97.81 93 VAL A CA 1
ATOM 691 C C . VAL A 1 93 ? -21.464 -7.221 23.804 1.00 97.81 93 VAL A C 1
ATOM 693 O O . VAL A 1 93 ? -22.019 -8.259 24.182 1.00 97.81 93 VAL A O 1
ATOM 696 N N . PRO A 1 94 ? -22.150 -6.200 23.261 1.00 97.56 94 PRO A N 1
ATOM 697 C CA . PRO A 1 94 ? -23.574 -6.300 22.960 1.00 97.56 94 PRO A CA 1
ATOM 698 C C . PRO A 1 94 ? -23.865 -7.509 22.069 1.00 97.56 94 PRO A C 1
ATOM 700 O O . PRO A 1 94 ? -23.112 -7.801 21.136 1.00 97.56 94 PRO A O 1
ATOM 703 N N . ARG A 1 95 ? -24.974 -8.207 22.322 1.00 97.00 95 ARG A N 1
ATOM 704 C CA . ARG A 1 95 ? -25.465 -9.224 21.385 1.00 97.00 95 ARG A CA 1
ATOM 705 C C . ARG A 1 95 ? -25.799 -8.552 20.061 1.00 97.00 95 ARG A C 1
ATOM 707 O O . ARG A 1 95 ? -26.454 -7.513 20.043 1.00 97.00 95 ARG A O 1
ATOM 714 N N . GLY A 1 96 ? -25.392 -9.162 18.956 1.00 96.69 96 GLY A N 1
ATOM 715 C CA . GLY A 1 96 ? -25.632 -8.597 17.638 1.00 96.69 96 GLY A CA 1
ATOM 716 C C . GLY A 1 96 ? -25.021 -9.400 16.505 1.00 96.69 96 GLY A C 1
ATOM 717 O O . GLY A 1 96 ? -24.462 -10.481 16.704 1.00 96.69 96 GLY A O 1
ATOM 718 N N . GLY A 1 97 ? -25.138 -8.855 15.300 1.00 96.62 97 GLY A N 1
ATOM 719 C CA . GLY A 1 97 ? -24.598 -9.450 14.090 1.00 96.62 97 GLY A CA 1
ATOM 720 C C . GLY A 1 97 ? -24.460 -8.447 12.954 1.00 96.62 97 GLY A C 1
ATOM 721 O O . GLY A 1 97 ? -25.150 -7.428 12.903 1.00 96.62 97 GLY A O 1
ATOM 722 N N . VAL A 1 98 ? -23.551 -8.757 12.032 1.00 97.69 98 VAL A N 1
ATOM 723 C CA . VAL A 1 98 ? -23.372 -7.998 10.792 1.00 97.69 98 VAL A CA 1
ATOM 724 C C . VAL A 1 98 ? -24.528 -8.296 9.833 1.00 97.69 98 VAL A C 1
ATOM 726 O O . VAL A 1 98 ? -25.043 -9.419 9.793 1.00 97.69 98 VAL A O 1
ATOM 729 N N . ALA A 1 99 ? -24.920 -7.282 9.070 1.00 97.69 99 ALA A N 1
ATOM 730 C CA . ALA A 1 99 ? -25.876 -7.349 7.979 1.00 97.69 99 ALA A CA 1
ATOM 731 C C . ALA A 1 99 ? -25.334 -6.606 6.747 1.00 97.69 99 ALA A C 1
ATOM 733 O O . ALA A 1 99 ? -24.817 -5.491 6.851 1.00 97.69 99 ALA A O 1
ATOM 734 N N . ARG A 1 100 ? -25.479 -7.227 5.575 1.00 97.06 100 ARG A N 1
ATOM 735 C CA . ARG A 1 100 ? -25.046 -6.718 4.256 1.00 97.06 100 ARG A CA 1
ATOM 736 C C . ARG A 1 100 ? -26.201 -6.288 3.368 1.00 97.06 100 ARG A C 1
ATOM 738 O O . ARG A 1 100 ? -26.009 -5.788 2.266 1.00 97.06 100 ARG A O 1
ATOM 745 N N . SER A 1 101 ? -27.415 -6.482 3.855 1.00 98.19 101 SER A N 1
ATOM 746 C CA . SER A 1 101 ? -28.638 -5.980 3.255 1.00 98.19 101 SER A CA 1
ATOM 747 C C . SER A 1 101 ? -29.565 -5.465 4.348 1.00 98.19 101 SER A C 1
ATOM 749 O O . SER A 1 101 ? -29.458 -5.848 5.516 1.00 98.19 101 SER A O 1
ATOM 751 N N . SER A 1 102 ? -30.498 -4.599 3.967 1.00 97.81 102 SER A N 1
ATOM 752 C CA . SER A 1 102 ? -31.565 -4.129 4.851 1.00 97.81 102 SER A CA 1
ATOM 753 C C . SER A 1 102 ? -32.395 -5.294 5.401 1.00 97.81 102 SER A C 1
ATOM 755 O O . SER A 1 102 ? -32.648 -5.353 6.604 1.00 97.81 102 SER A O 1
ATOM 757 N N . HIS A 1 103 ? -32.710 -6.281 4.560 1.00 98.19 103 HIS A N 1
ATOM 758 C CA . HIS A 1 103 ? -33.391 -7.506 4.981 1.00 98.19 103 HIS A CA 1
ATOM 759 C C . HIS A 1 103 ? -32.580 -8.310 6.012 1.00 98.19 103 HIS A C 1
ATOM 761 O O . HIS A 1 103 ? -33.126 -8.772 7.012 1.00 98.19 103 HIS A O 1
ATOM 767 N N . GLU A 1 104 ? -31.268 -8.483 5.819 1.00 98.44 104 GLU A N 1
ATOM 768 C CA . GLU A 1 104 ? -30.431 -9.131 6.839 1.00 98.44 104 GLU A CA 1
ATOM 769 C C . GLU A 1 104 ? -30.473 -8.370 8.169 1.00 98.44 104 GLU A C 1
ATOM 771 O O . GLU A 1 104 ? -30.556 -9.002 9.221 1.00 98.44 104 GLU A O 1
ATOM 776 N N . ALA A 1 105 ? -30.487 -7.034 8.141 1.00 98.38 105 ALA A N 1
ATOM 777 C CA . ALA A 1 105 ? -30.572 -6.222 9.353 1.00 98.38 105 ALA A CA 1
ATOM 778 C C . ALA A 1 105 ? -31.892 -6.452 10.106 1.00 98.38 105 ALA A C 1
ATOM 780 O O . ALA A 1 105 ? -31.880 -6.585 11.332 1.00 98.38 105 ALA A O 1
ATOM 781 N N . ARG A 1 106 ? -33.008 -6.591 9.378 1.00 98.50 106 ARG A N 1
ATOM 782 C CA . ARG A 1 106 ? -34.300 -6.999 9.947 1.00 98.50 106 ARG A CA 1
ATOM 783 C C . ARG A 1 106 ? -34.206 -8.341 10.660 1.00 98.50 106 ARG A C 1
ATOM 785 O O . ARG A 1 106 ? -34.599 -8.446 11.817 1.00 98.50 106 ARG A O 1
ATOM 792 N N . VAL A 1 107 ? -33.658 -9.354 9.987 1.00 98.31 107 VAL A N 1
ATOM 793 C CA . VAL A 1 107 ? -33.521 -10.708 10.545 1.00 98.31 107 VAL A CA 1
ATOM 794 C C . VAL A 1 107 ? -32.656 -10.696 11.809 1.00 98.31 107 VAL A C 1
ATOM 796 O O . VAL A 1 107 ? -32.961 -11.404 12.769 1.00 98.31 107 VAL A O 1
ATOM 799 N N . GLN A 1 108 ? -31.593 -9.885 11.851 1.00 98.06 108 GLN A N 1
ATOM 800 C CA . GLN A 1 108 ? -30.795 -9.727 13.071 1.00 98.06 108 GLN A CA 1
ATOM 801 C C . GLN A 1 108 ? -31.607 -9.081 14.200 1.00 98.06 108 GLN A C 1
ATOM 803 O O . GLN A 1 108 ? -31.568 -9.569 15.328 1.00 98.06 108 GLN A O 1
ATOM 808 N N . ALA A 1 109 ? -32.383 -8.035 13.911 1.00 98.25 109 ALA A N 1
ATOM 809 C CA . ALA A 1 109 ? -33.232 -7.388 14.908 1.00 98.25 109 ALA A CA 1
ATOM 810 C C . ALA A 1 109 ? -34.338 -8.320 15.444 1.00 98.25 109 ALA A C 1
ATOM 812 O O . ALA A 1 109 ? -34.569 -8.360 16.653 1.00 98.25 109 ALA A O 1
ATOM 813 N N . GLU A 1 110 ? -34.962 -9.134 14.584 1.00 97.88 110 GLU A N 1
ATOM 814 C CA . GLU A 1 110 ? -35.941 -10.159 14.987 1.00 97.88 110 GLU A CA 1
ATOM 815 C C . GLU A 1 110 ? -35.332 -11.167 15.971 1.00 97.88 110 GLU A C 1
ATOM 817 O O . GLU A 1 110 ? -35.953 -11.506 16.978 1.00 97.88 110 GLU A O 1
ATOM 822 N N . ARG A 1 111 ? -34.090 -11.604 15.728 1.00 97.44 111 ARG A N 1
ATOM 823 C CA . ARG A 1 111 ? -33.368 -12.530 16.619 1.00 97.44 111 ARG A CA 1
ATOM 824 C C . ARG A 1 111 ? -33.032 -11.922 17.978 1.00 97.44 111 ARG A C 1
ATOM 826 O O . ARG A 1 111 ? -32.968 -12.653 18.963 1.00 97.44 111 ARG A O 1
ATOM 833 N N . LEU A 1 112 ? -32.782 -10.615 18.032 1.00 97.38 112 LEU A N 1
ATOM 834 C CA . LEU A 1 112 ? -32.464 -9.913 19.277 1.00 97.38 112 LEU A CA 1
ATOM 835 C C . LEU A 1 112 ? -33.707 -9.692 20.152 1.00 97.38 112 LEU A C 1
ATOM 837 O O . LEU A 1 112 ? -33.581 -9.682 21.377 1.00 97.38 112 LEU A O 1
ATOM 841 N N . GLY A 1 113 ? -34.893 -9.568 19.543 1.00 94.69 113 GLY A N 1
ATOM 842 C CA . GLY A 1 113 ? -36.178 -9.560 20.251 1.00 94.69 113 GLY A CA 1
ATOM 843 C C . GLY A 1 113 ? -36.448 -8.305 21.091 1.00 94.69 113 GLY A C 1
ATOM 844 O O . GLY A 1 113 ? -37.197 -8.374 22.062 1.00 94.69 113 GLY A O 1
ATOM 845 N N . GLY A 1 114 ? -35.840 -7.166 20.749 1.00 95.12 114 GLY A N 1
ATOM 846 C CA . GLY A 1 114 ? -36.005 -5.891 21.453 1.00 95.12 114 GLY A CA 1
ATOM 847 C C . GLY A 1 114 ? -35.397 -4.713 20.683 1.00 95.12 114 GLY A C 1
ATOM 848 O O . GLY A 1 114 ? -34.963 -4.897 19.545 1.00 95.12 114 GLY A O 1
ATOM 849 N N . PRO A 1 115 ? -35.344 -3.504 21.278 1.00 97.62 115 PRO A N 1
ATOM 850 C CA . PRO A 1 115 ? -34.737 -2.341 20.638 1.00 97.62 115 PRO A CA 1
ATOM 851 C C . PRO A 1 115 ? -33.264 -2.576 20.288 1.00 97.62 115 PRO A C 1
ATOM 853 O O . PRO A 1 115 ? -32.495 -3.117 21.086 1.00 97.62 115 PRO A O 1
ATOM 856 N N . THR A 1 116 ? -32.856 -2.105 19.115 1.00 98.38 116 THR A N 1
ATOM 857 C CA . THR A 1 116 ? -31.517 -2.290 18.556 1.00 98.38 116 THR A CA 1
ATOM 858 C C . THR A 1 116 ? -30.820 -0.969 18.242 1.00 98.38 116 THR A C 1
ATOM 860 O O . THR A 1 116 ? -31.443 0.090 18.132 1.00 98.38 116 THR A O 1
ATOM 863 N N . VAL A 1 117 ? -29.513 -1.040 18.029 1.00 98.00 117 VAL A N 1
ATOM 864 C CA . VAL A 1 117 ? -28.693 0.004 17.414 1.00 98.00 117 VAL A CA 1
ATOM 865 C C . VAL A 1 117 ? -28.136 -0.546 16.108 1.00 98.00 117 VAL A C 1
ATOM 867 O O . VAL A 1 117 ? -27.595 -1.648 16.085 1.00 98.00 117 VAL A O 1
ATOM 870 N N . VAL A 1 118 ? -28.254 0.220 15.027 1.00 98.19 118 VAL A N 1
ATOM 871 C CA . VAL A 1 118 ? -27.651 -0.083 13.726 1.00 98.19 118 VAL A CA 1
ATOM 872 C C . VAL A 1 118 ? -26.467 0.859 13.517 1.00 98.19 118 VAL A C 1
ATOM 874 O O . VAL A 1 118 ? -26.612 2.079 13.645 1.00 98.19 118 VAL A O 1
ATOM 877 N N . LYS A 1 119 ? -25.294 0.296 13.224 1.00 97.50 119 LYS A N 1
ATOM 878 C CA . LYS A 1 119 ? -24.019 1.016 13.119 1.00 97.50 119 LYS A CA 1
ATOM 879 C C . LYS A 1 119 ? -23.303 0.694 11.818 1.00 97.50 119 LYS A C 1
ATOM 881 O O . LYS A 1 119 ? -23.051 -0.473 11.528 1.00 97.50 119 LYS A O 1
ATOM 886 N N . ILE A 1 120 ? -22.884 1.702 11.068 1.00 96.00 120 ILE A N 1
ATOM 887 C CA . ILE A 1 120 ? -22.064 1.492 9.870 1.00 96.00 120 ILE A CA 1
ATOM 888 C C . ILE A 1 120 ? -20.711 0.881 10.234 1.00 96.00 120 ILE A C 1
ATOM 890 O O . ILE A 1 120 ? -20.090 1.279 11.224 1.00 96.00 120 ILE A O 1
ATOM 894 N N . GLN A 1 121 ? -20.233 -0.062 9.429 1.00 93.50 121 GLN A N 1
ATOM 895 C CA . GLN A 1 121 ? -18.878 -0.590 9.550 1.00 93.50 121 GLN A CA 1
ATOM 896 C C . GLN A 1 121 ? -17.949 0.213 8.641 1.00 93.50 121 GLN A C 1
ATOM 898 O O . GLN A 1 121 ? -17.926 0.035 7.429 1.00 93.50 121 GLN A O 1
ATOM 903 N N . ALA A 1 122 ? -17.210 1.150 9.234 1.00 87.62 122 ALA A N 1
ATOM 904 C CA . ALA A 1 122 ? -16.314 2.041 8.506 1.00 87.62 122 ALA A CA 1
ATOM 905 C C . ALA A 1 122 ? -15.147 2.490 9.400 1.00 87.62 122 ALA A C 1
ATOM 907 O O . ALA A 1 122 ? -15.332 2.698 10.600 1.00 87.62 122 ALA A O 1
ATOM 908 N N . TRP A 1 123 ? -13.953 2.662 8.826 1.00 85.31 123 TRP A N 1
ATOM 909 C CA . TRP A 1 123 ? -12.722 2.985 9.564 1.00 85.31 123 TRP A CA 1
ATOM 910 C C . TRP A 1 123 ? -12.526 4.491 9.810 1.00 85.31 123 TRP A C 1
ATOM 912 O O . TRP A 1 123 ? -11.463 5.045 9.522 1.00 85.31 123 TRP A O 1
ATOM 922 N N . LEU A 1 124 ? -13.550 5.158 10.347 1.00 83.44 124 LEU A N 1
ATOM 923 C CA . LEU A 1 124 ? -13.507 6.569 10.743 1.00 83.44 124 LEU A CA 1
ATOM 924 C C . LEU A 1 124 ? -14.127 6.787 12.127 1.00 83.44 124 LEU A C 1
ATOM 926 O O . LEU A 1 124 ? -14.977 6.018 12.578 1.00 83.44 124 LEU A O 1
ATOM 930 N N . THR A 1 125 ? -13.717 7.870 12.779 1.00 81.19 125 THR A N 1
ATOM 931 C CA . THR A 1 125 ? -14.318 8.358 14.025 1.00 81.19 125 THR A CA 1
ATOM 932 C C . THR A 1 125 ? -15.577 9.183 13.733 1.00 81.19 125 THR A C 1
ATOM 934 O O . THR A 1 125 ? -15.894 9.484 12.583 1.00 81.19 125 THR A O 1
ATOM 937 N N . GLY A 1 126 ? -16.360 9.513 14.767 1.00 83.62 126 GLY A N 1
ATOM 938 C CA . GLY A 1 126 ? -17.505 10.423 14.617 1.00 83.62 126 GLY A CA 1
ATOM 939 C C . GLY A 1 126 ? -18.682 9.875 13.798 1.00 83.62 126 GLY A C 1
ATOM 940 O O . GLY A 1 126 ? -19.508 10.650 13.320 1.00 83.62 126 GLY A O 1
ATOM 941 N N . ARG A 1 127 ? -18.807 8.545 13.654 1.00 89.50 127 ARG A N 1
ATOM 942 C CA . ARG A 1 127 ? -19.870 7.889 12.861 1.00 89.50 127 ARG A CA 1
ATOM 943 C C . ARG A 1 127 ? -21.278 8.368 13.225 1.00 89.50 127 ARG A C 1
ATOM 945 O O . ARG A 1 127 ? -22.109 8.538 12.341 1.00 89.50 127 ARG A O 1
ATOM 952 N N . ALA A 1 128 ? -21.547 8.633 14.503 1.00 88.25 128 ALA A N 1
ATOM 953 C CA . ALA A 1 128 ? -22.840 9.153 14.947 1.00 88.25 128 ALA A CA 1
ATOM 954 C C . ALA A 1 128 ? -23.183 10.521 14.323 1.00 88.25 128 ALA A C 1
ATOM 956 O O . ALA A 1 128 ? -24.318 10.724 13.895 1.00 88.25 128 ALA A O 1
ATOM 957 N N . ALA A 1 129 ? -22.205 11.426 14.196 1.00 88.00 129 ALA A N 1
ATOM 958 C CA . ALA A 1 129 ? -22.408 12.776 13.662 1.00 88.00 129 ALA A CA 1
ATOM 959 C C . ALA A 1 129 ? -22.790 12.780 12.172 1.00 88.00 129 ALA A C 1
ATOM 961 O O . ALA A 1 129 ? -23.511 13.665 11.721 1.00 88.00 129 ALA A O 1
ATOM 962 N N . ILE A 1 130 ? -22.366 11.759 11.421 1.00 90.19 130 ILE A N 1
ATOM 963 C CA . ILE A 1 130 ? -22.738 11.570 10.010 1.00 90.19 130 ILE A CA 1
ATOM 964 C C . ILE A 1 130 ? -23.973 10.670 9.831 1.00 90.19 130 ILE A C 1
ATOM 966 O O . ILE A 1 130 ? -24.271 10.228 8.726 1.00 90.19 130 ILE A O 1
ATOM 970 N N . GLY A 1 131 ? -24.694 10.361 10.915 1.00 91.81 131 GLY A N 1
ATOM 971 C CA . GLY A 1 131 ? -25.875 9.496 10.877 1.00 91.81 131 GLY A CA 1
ATOM 972 C C . GLY A 1 131 ? -25.563 8.007 10.706 1.00 91.81 131 GLY A C 1
ATOM 973 O O . GLY A 1 131 ? -26.464 7.241 10.372 1.00 91.81 131 GLY A O 1
ATOM 974 N N . GLY A 1 132 ? -24.317 7.597 10.950 1.00 93.31 132 GLY A N 1
ATOM 975 C CA . GLY A 1 132 ? -23.827 6.222 10.872 1.00 93.31 132 GLY A CA 1
ATOM 976 C C . GLY A 1 132 ? -24.096 5.368 12.115 1.00 93.31 132 GLY A C 1
ATOM 977 O O . GLY A 1 132 ? -23.710 4.205 12.143 1.00 93.31 132 GLY A O 1
ATOM 978 N N . VAL A 1 133 ? -24.755 5.917 13.138 1.00 95.44 133 VAL A N 1
ATOM 979 C CA . VAL A 1 133 ? -25.241 5.185 14.318 1.00 95.44 133 VAL A CA 1
ATOM 980 C C . VAL A 1 133 ? -26.676 5.629 14.582 1.00 95.44 133 VAL A C 1
ATOM 982 O O . VAL A 1 133 ? -26.912 6.810 14.833 1.00 95.44 133 VAL A O 1
ATOM 985 N N . LYS A 1 134 ? -27.647 4.714 14.498 1.00 97.19 134 LYS A N 1
ATOM 986 C CA . LYS A 1 134 ? -29.072 5.020 14.711 1.00 97.19 134 LYS A CA 1
ATOM 987 C C . LYS A 1 134 ? -29.757 3.926 15.521 1.00 97.19 134 LYS A C 1
ATOM 989 O O . LYS A 1 134 ? -29.465 2.745 15.366 1.00 97.19 134 LYS A O 1
ATOM 994 N N . PHE A 1 135 ? -30.696 4.332 16.368 1.00 97.12 135 PHE A N 1
ATOM 995 C CA . PHE A 1 135 ? -31.530 3.416 17.142 1.00 97.12 135 PHE A CA 1
ATOM 996 C C . PHE A 1 135 ? -32.731 2.946 16.317 1.00 97.12 135 PHE A C 1
ATOM 998 O O . PHE A 1 135 ? -33.290 3.713 15.532 1.00 97.12 135 PHE A O 1
ATOM 1005 N N . ALA A 1 136 ? -33.146 1.705 16.543 1.00 97.62 136 ALA A N 1
ATOM 1006 C CA . ALA A 1 136 ? -34.375 1.127 16.026 1.00 97.62 136 ALA A CA 1
ATOM 1007 C C . ALA A 1 136 ? -35.135 0.438 17.167 1.00 97.62 136 ALA A C 1
ATOM 1009 O O . ALA A 1 136 ? -34.543 -0.213 18.022 1.00 97.62 136 ALA A O 1
ATOM 1010 N N . THR A 1 137 ? -36.444 0.631 17.219 1.00 97.44 137 THR A N 1
ATOM 1011 C CA . THR A 1 137 ? -37.328 0.129 18.280 1.00 97.44 137 THR A CA 1
ATOM 1012 C C . THR A 1 137 ? -37.957 -1.213 17.928 1.00 97.44 137 THR A C 1
ATOM 1014 O O . THR A 1 137 ? -38.310 -1.965 18.832 1.00 97.44 137 THR A O 1
ATOM 1017 N N . ASP A 1 138 ? -38.022 -1.536 16.637 1.00 97.88 138 ASP A N 1
ATOM 1018 C CA . ASP A 1 138 ? -38.533 -2.790 16.098 1.00 97.88 138 ASP A CA 1
ATOM 1019 C C . ASP A 1 138 ? -37.736 -3.222 14.843 1.00 97.88 138 ASP A C 1
ATOM 1021 O O . ASP A 1 138 ? -36.944 -2.434 14.301 1.00 97.88 138 ASP A O 1
ATOM 1025 N N . PRO A 1 139 ? -37.917 -4.468 14.359 1.00 98.38 139 PRO A N 1
ATOM 1026 C CA . PRO A 1 139 ? -37.182 -4.964 13.198 1.00 98.38 139 PRO A CA 1
ATOM 1027 C C . PRO A 1 139 ? -37.444 -4.229 11.880 1.00 98.38 139 PRO A C 1
ATOM 1029 O O . PRO A 1 139 ? -36.537 -4.142 11.051 1.00 98.38 139 PRO A O 1
ATOM 1032 N N . ALA A 1 140 ? -38.643 -3.678 11.672 1.00 98.19 140 ALA A N 1
ATOM 1033 C CA . ALA A 1 140 ? -38.959 -2.922 10.460 1.00 98.19 140 ALA A CA 1
ATOM 1034 C C . ALA A 1 140 ? -38.215 -1.578 10.445 1.00 98.19 140 ALA A C 1
ATOM 1036 O O . ALA A 1 140 ? -37.708 -1.139 9.411 1.00 98.19 140 ALA A O 1
ATOM 1037 N N . GLN A 1 141 ? -38.066 -0.941 11.608 1.00 98.25 141 GLN A N 1
ATOM 1038 C CA . GLN A 1 141 ? -37.240 0.249 11.750 1.00 98.25 141 GLN A CA 1
ATOM 1039 C C . GLN A 1 141 ? -35.753 -0.068 11.541 1.00 98.25 141 GLN A C 1
ATOM 1041 O O . GLN A 1 141 ? -35.053 0.730 10.917 1.00 98.25 141 GLN A O 1
ATOM 1046 N N . ALA A 1 142 ? -35.265 -1.223 12.008 1.00 98.44 142 ALA A N 1
ATOM 1047 C CA . ALA A 1 142 ? -33.884 -1.651 11.763 1.00 98.44 142 ALA A CA 1
ATOM 1048 C C . ALA A 1 142 ? -33.607 -1.843 10.260 1.00 98.44 142 ALA A C 1
ATOM 1050 O O . ALA A 1 142 ? -32.579 -1.376 9.765 1.00 98.44 142 ALA A O 1
ATOM 1051 N N . GLU A 1 143 ? -34.553 -2.440 9.527 1.00 98.56 143 GLU A N 1
ATOM 1052 C CA . GLU A 1 143 ? -34.521 -2.575 8.064 1.00 98.56 143 GLU A CA 1
ATOM 1053 C C . GLU A 1 143 ? -34.404 -1.213 7.368 1.00 98.56 143 GLU A C 1
ATOM 1055 O O . GLU A 1 143 ? -33.487 -0.987 6.574 1.00 98.56 143 GLU A O 1
ATOM 1060 N N . ALA A 1 144 ? -35.297 -0.278 7.708 1.00 98.25 144 ALA A N 1
ATOM 1061 C CA . ALA A 1 144 ? -35.330 1.059 7.119 1.00 98.25 144 ALA A CA 1
ATOM 1062 C C . ALA A 1 144 ? -34.057 1.866 7.426 1.00 98.25 144 ALA A C 1
ATOM 1064 O O . ALA A 1 144 ? -33.522 2.564 6.561 1.00 98.25 144 ALA A O 1
ATOM 1065 N N . VAL A 1 145 ? -33.537 1.754 8.652 1.00 98.12 145 VAL A N 1
ATOM 1066 C CA . VAL A 1 145 ? -32.279 2.393 9.051 1.00 98.12 145 VAL A CA 1
ATOM 1067 C C . VAL A 1 145 ? -31.111 1.831 8.244 1.00 98.12 145 VAL A C 1
ATOM 1069 O O . VAL A 1 145 ? -30.361 2.617 7.660 1.00 98.12 145 VAL A O 1
ATOM 1072 N N . ALA A 1 146 ? -30.979 0.506 8.157 1.00 98.12 146 ALA A N 1
ATOM 1073 C CA . ALA A 1 146 ? -29.927 -0.143 7.381 1.00 98.12 146 ALA A CA 1
ATOM 1074 C C . ALA A 1 146 ? -30.010 0.224 5.892 1.00 98.12 146 ALA A C 1
ATOM 1076 O O . ALA A 1 146 ? -28.989 0.547 5.287 1.00 98.12 146 ALA A O 1
ATOM 1077 N N . GLN A 1 147 ? -31.219 0.285 5.324 1.00 97.81 147 GLN A N 1
ATOM 1078 C CA . GLN A 1 147 ? -31.451 0.732 3.947 1.00 97.81 147 GLN A CA 1
ATOM 1079 C C . GLN A 1 147 ? -30.938 2.158 3.696 1.00 97.81 147 GLN A C 1
ATOM 1081 O O . GLN A 1 147 ? -30.457 2.447 2.605 1.00 97.81 147 GLN A O 1
ATOM 1086 N N . SER A 1 148 ? -31.027 3.047 4.693 1.00 96.31 148 SER A N 1
ATOM 1087 C CA . SER A 1 148 ? -30.517 4.424 4.595 1.00 96.31 148 SER A CA 1
ATOM 1088 C C . SER A 1 148 ? -28.996 4.545 4.757 1.00 96.31 148 SER A C 1
ATOM 1090 O O . SER A 1 148 ? -28.424 5.573 4.401 1.00 96.31 148 SER A O 1
ATOM 1092 N N . MET A 1 149 ? -28.354 3.532 5.343 1.00 96.88 149 MET A N 1
ATOM 1093 C CA . MET A 1 149 ? -26.927 3.529 5.674 1.00 96.88 149 MET A CA 1
ATOM 1094 C C . MET A 1 149 ? -26.083 2.788 4.639 1.00 96.88 149 MET A C 1
ATOM 1096 O O . MET A 1 149 ? -24.981 3.227 4.325 1.00 96.88 149 MET A O 1
ATOM 1100 N N . LEU A 1 150 ? -26.572 1.660 4.123 1.00 96.19 150 LEU A N 1
ATOM 1101 C CA . LEU A 1 150 ? -25.863 0.880 3.112 1.00 96.19 150 LEU A CA 1
ATOM 1102 C C . LEU A 1 150 ? -25.713 1.706 1.826 1.00 96.19 150 LEU A C 1
ATOM 1104 O O . LEU A 1 150 ? -26.667 2.306 1.337 1.00 96.19 150 LEU A O 1
ATOM 1108 N N . GLY A 1 151 ? -24.493 1.761 1.298 1.00 92.31 151 GLY A N 1
ATOM 1109 C CA . GLY A 1 151 ? -24.120 2.601 0.158 1.00 92.31 151 GLY A CA 1
ATOM 1110 C C . GLY A 1 151 ? -23.816 4.063 0.507 1.00 92.31 151 GLY A C 1
ATOM 1111 O O . GLY A 1 151 ? -23.352 4.802 -0.361 1.00 92.31 151 GLY A O 1
ATOM 1112 N N . MET A 1 152 ? -24.016 4.496 1.759 1.00 92.50 152 MET A N 1
ATOM 1113 C CA . MET A 1 152 ? -23.567 5.815 2.215 1.00 92.50 152 MET A CA 1
ATOM 1114 C C . MET A 1 152 ? -22.044 5.931 2.089 1.00 92.50 152 MET A C 1
ATOM 1116 O O . MET A 1 152 ? -21.311 4.978 2.349 1.00 92.50 152 MET A O 1
ATOM 1120 N N . LYS A 1 153 ? -21.554 7.125 1.744 1.00 89.44 153 LYS A N 1
ATOM 1121 C CA . LYS A 1 153 ? -20.124 7.438 1.787 1.00 89.44 153 LYS A CA 1
ATOM 1122 C C . LYS A 1 153 ? -19.736 7.934 3.182 1.00 89.44 153 LYS A C 1
ATOM 1124 O O . LYS A 1 153 ? -20.271 8.938 3.647 1.00 89.44 153 LYS A O 1
ATOM 1129 N N . ALA A 1 154 ? -18.789 7.259 3.822 1.00 87.00 154 ALA A N 1
ATOM 1130 C CA . ALA A 1 154 ? -18.223 7.627 5.112 1.00 87.00 154 ALA A CA 1
ATOM 1131 C C . ALA A 1 154 ? -16.704 7.835 4.960 1.00 87.00 154 ALA A C 1
ATOM 1133 O O . ALA A 1 154 ? -15.938 6.888 4.774 1.00 87.00 154 ALA A O 1
ATOM 1134 N N . GLY A 1 155 ? -16.260 9.096 4.968 1.00 85.69 155 GLY A N 1
ATOM 1135 C CA . GLY A 1 155 ? -14.905 9.442 4.522 1.00 85.69 155 GLY A CA 1
ATOM 1136 C C . GLY A 1 155 ? -14.717 9.093 3.041 1.00 85.69 155 GLY A C 1
ATOM 1137 O O . GLY A 1 155 ? -15.536 9.487 2.213 1.00 85.69 155 GLY A O 1
ATOM 1138 N N . ASN A 1 156 ? -13.677 8.327 2.705 1.00 83.94 156 ASN A N 1
ATOM 1139 C CA . ASN A 1 156 ? -13.467 7.789 1.353 1.00 83.94 156 ASN A CA 1
ATOM 1140 C C . ASN A 1 156 ? -14.037 6.373 1.157 1.00 83.94 156 ASN A C 1
ATOM 1142 O O . ASN A 1 156 ? -13.913 5.815 0.070 1.00 83.94 156 ASN A O 1
ATOM 1146 N N . PHE A 1 157 ? -14.679 5.799 2.176 1.00 85.75 157 PHE A N 1
ATOM 1147 C CA . PHE A 1 157 ? -15.215 4.440 2.143 1.00 85.75 157 PHE A CA 1
ATOM 1148 C C . PHE A 1 157 ? -16.712 4.454 1.836 1.00 85.75 157 PHE A C 1
ATOM 1150 O O . PHE A 1 157 ? -17.450 5.305 2.334 1.00 85.75 157 PHE A O 1
ATOM 1157 N N . ALA A 1 158 ? -17.173 3.504 1.027 1.00 89.19 158 ALA A N 1
ATOM 1158 C CA . ALA A 1 158 ? -18.594 3.205 0.910 1.00 89.19 158 ALA A CA 1
ATOM 1159 C C . ALA A 1 158 ? -18.980 2.195 1.996 1.00 89.19 158 ALA A C 1
ATOM 1161 O O . ALA A 1 158 ? -18.267 1.220 2.222 1.00 89.19 158 ALA A O 1
ATOM 1162 N N . VAL A 1 159 ? -20.105 2.420 2.666 1.00 92.38 159 VAL A N 1
ATOM 1163 C CA . VAL A 1 159 ? -20.621 1.500 3.682 1.00 92.38 159 VAL A CA 1
ATOM 1164 C C . VAL A 1 159 ? -21.225 0.281 2.985 1.00 92.38 159 VAL A C 1
ATOM 1166 O O . VAL A 1 159 ? -22.303 0.371 2.398 1.00 92.38 159 VAL A O 1
ATOM 1169 N N . SER A 1 160 ? -20.541 -0.857 3.051 1.00 92.94 160 SER A N 1
ATOM 1170 C CA . SER A 1 160 ? -20.993 -2.141 2.492 1.00 92.94 160 SER A CA 1
ATOM 1171 C C . SER A 1 160 ? -21.670 -3.047 3.527 1.00 92.94 160 SER A C 1
ATOM 1173 O O . SER A 1 160 ? -22.412 -3.959 3.164 1.00 92.94 160 SER A O 1
ATOM 1175 N N . GLU A 1 161 ? -21.459 -2.782 4.817 1.00 95.25 161 GLU A N 1
ATOM 1176 C CA . GLU A 1 161 ? -22.032 -3.550 5.919 1.00 95.25 161 GLU A CA 1
ATOM 1177 C C . GLU A 1 161 ? -22.389 -2.674 7.126 1.00 95.25 161 GLU A C 1
ATOM 1179 O O . GLU A 1 161 ? -21.781 -1.634 7.402 1.00 95.25 161 GLU A O 1
ATOM 1184 N N . VAL A 1 162 ? -23.402 -3.123 7.867 1.00 97.88 162 VAL A N 1
ATOM 1185 C CA . VAL A 1 162 ? -23.829 -2.542 9.142 1.00 97.88 162 VAL A CA 1
ATOM 1186 C C . VAL A 1 162 ? -23.813 -3.603 10.240 1.00 97.88 162 VAL A C 1
ATOM 1188 O O . VAL A 1 162 ? -24.024 -4.786 9.993 1.00 97.88 162 VAL A O 1
ATOM 1191 N N . LEU A 1 163 ? -23.578 -3.176 11.472 1.00 98.31 163 LEU A N 1
ATOM 1192 C CA . LEU A 1 163 ? -23.661 -3.982 12.682 1.00 98.31 163 LEU A CA 1
ATOM 1193 C C . LEU A 1 163 ? -24.976 -3.659 13.393 1.00 98.31 163 LEU A C 1
ATOM 1195 O O . LEU A 1 163 ? -25.235 -2.497 13.708 1.00 98.31 163 LEU A O 1
ATOM 1199 N N . VAL A 1 164 ? -25.802 -4.679 13.621 1.00 98.56 164 VAL A N 1
ATOM 1200 C CA . VAL A 1 164 ? -27.066 -4.581 14.361 1.00 98.56 164 VAL A CA 1
ATOM 1201 C C . VAL A 1 164 ? -26.869 -5.211 15.733 1.00 98.56 164 VAL A C 1
ATOM 1203 O O . VAL A 1 164 ? -26.579 -6.402 15.828 1.00 98.56 164 VAL A O 1
ATOM 1206 N N . GLU A 1 165 ? -27.020 -4.419 16.788 1.00 98.19 165 GLU A N 1
ATOM 1207 C CA . GLU A 1 165 ? -26.778 -4.826 18.175 1.00 98.19 165 GLU A CA 1
ATOM 1208 C C . GLU A 1 165 ? -27.961 -4.502 19.078 1.00 98.19 165 GLU A C 1
ATOM 1210 O O . GLU A 1 165 ? -28.748 -3.603 18.788 1.00 98.19 165 GLU A O 1
ATOM 1215 N N . GLU A 1 166 ? -28.074 -5.201 20.204 1.00 97.50 166 GLU A N 1
ATOM 1216 C CA . GLU A 1 166 ? -29.021 -4.841 21.254 1.00 97.50 166 GLU A CA 1
ATOM 1217 C C . GLU A 1 166 ? -28.730 -3.438 21.804 1.00 97.50 166 GLU A C 1
ATOM 1219 O O . GLU A 1 166 ? -27.580 -3.018 21.965 1.00 97.50 166 GLU A O 1
ATOM 1224 N N . ARG A 1 167 ? -29.791 -2.692 22.114 1.00 96.81 167 ARG A N 1
ATOM 1225 C CA . ARG A 1 167 ? -29.660 -1.397 22.775 1.00 96.81 167 ARG A CA 1
ATOM 1226 C C . ARG A 1 167 ? -29.297 -1.598 24.245 1.00 96.81 167 ARG A C 1
ATOM 1228 O O . ARG A 1 167 ? -30.070 -2.175 25.003 1.00 96.81 167 ARG A O 1
ATOM 1235 N N . LEU A 1 168 ? -28.156 -1.050 24.656 1.00 96.12 168 LEU A N 1
ATOM 1236 C CA . LEU A 1 168 ? -27.737 -1.049 26.057 1.00 96.12 168 LEU A CA 1
ATOM 1237 C C . LEU A 1 168 ? -28.454 0.037 26.870 1.00 96.12 168 LEU A C 1
ATOM 1239 O O . LEU A 1 168 ? -28.641 1.165 26.406 1.00 96.12 168 LEU A O 1
ATOM 1243 N N . GLU A 1 169 ? -28.779 -0.279 28.123 1.00 95.62 169 GLU A N 1
ATOM 1244 C CA . GLU A 1 169 ? -29.165 0.714 29.125 1.00 95.62 169 GLU A CA 1
ATOM 1245 C C . GLU A 1 169 ? -27.919 1.252 29.832 1.00 95.62 169 GLU A C 1
ATOM 1247 O O . GLU A 1 169 ? -27.432 0.672 30.801 1.00 95.62 169 GLU A O 1
ATOM 1252 N N . ILE A 1 170 ? -27.380 2.355 29.321 1.00 94.94 170 ILE A N 1
ATOM 1253 C CA . ILE A 1 170 ? -26.112 2.936 29.774 1.00 94.94 170 ILE A CA 1
ATOM 1254 C C . ILE A 1 170 ? -26.311 3.702 31.093 1.00 94.94 170 ILE A C 1
ATOM 1256 O O . ILE A 1 170 ? -27.235 4.507 31.216 1.00 94.94 170 ILE A O 1
ATOM 1260 N N . ASN A 1 171 ? -25.438 3.450 32.073 1.00 93.88 171 ASN A N 1
ATOM 1261 C CA . ASN A 1 171 ? -25.310 4.225 33.313 1.00 93.88 171 ASN A CA 1
ATOM 1262 C C . ASN A 1 171 ? -24.078 5.143 33.256 1.00 93.88 171 ASN A C 1
ATOM 1264 O O . ASN A 1 171 ? -24.174 6.333 33.542 1.00 93.88 171 ASN A O 1
ATOM 1268 N N . ARG A 1 172 ? -22.925 4.605 32.839 1.00 92.94 172 ARG A N 1
ATOM 1269 C CA . ARG A 1 172 ? -21.702 5.384 32.602 1.00 92.94 172 ARG A CA 1
ATOM 1270 C C . ARG A 1 172 ? -20.981 4.937 31.346 1.00 92.94 172 ARG A C 1
ATOM 1272 O O . ARG A 1 172 ? -21.051 3.774 30.954 1.00 92.94 172 ARG A O 1
ATOM 1279 N N . GLU A 1 173 ? -20.228 5.866 30.782 1.00 94.06 173 GLU A N 1
ATOM 1280 C CA . GLU A 1 173 ? -19.326 5.643 29.661 1.00 94.06 173 GLU A CA 1
ATOM 1281 C C . GLU A 1 173 ? -17.902 5.954 30.113 1.00 94.06 173 GLU A C 1
ATOM 1283 O O . GLU A 1 173 ? -17.665 6.958 30.782 1.00 94.06 173 GLU A O 1
ATOM 1288 N N . LEU A 1 174 ? -16.960 5.094 29.748 1.00 94.06 174 LEU A N 1
ATOM 1289 C CA . LEU A 1 174 ? -15.529 5.258 29.969 1.00 94.06 174 LEU A CA 1
ATOM 1290 C C . LEU A 1 174 ? -14.818 5.232 28.614 1.00 94.06 174 LEU A C 1
ATOM 1292 O O . LEU A 1 174 ? -15.302 4.631 27.653 1.00 94.06 174 LEU A O 1
ATOM 1296 N N . PHE A 1 175 ? -13.654 5.861 28.549 1.00 94.12 175 PHE A N 1
ATOM 1297 C CA . PHE A 1 175 ? -12.754 5.804 27.405 1.00 94.12 175 PHE A CA 1
ATOM 1298 C C . PHE A 1 175 ? -11.527 4.977 27.774 1.00 94.12 175 PHE A C 1
ATOM 1300 O O . PHE A 1 175 ? -10.840 5.304 28.743 1.00 94.12 175 PHE A O 1
ATOM 1307 N N . VAL A 1 176 ? -11.242 3.927 27.006 1.00 95.50 176 VAL A N 1
ATOM 1308 C CA . VAL A 1 176 ? -10.050 3.094 27.195 1.00 95.50 176 VAL A CA 1
ATOM 1309 C C . VAL A 1 176 ? -9.354 2.941 25.856 1.00 95.50 176 VAL A C 1
ATOM 1311 O O . VAL A 1 176 ? -9.905 2.332 24.946 1.00 95.50 176 VAL A O 1
ATOM 1314 N N . SER A 1 177 ? -8.137 3.451 25.729 1.00 94.50 177 SER A N 1
ATOM 1315 C CA . SER A 1 177 ? -7.330 3.271 24.523 1.00 94.50 177 SER A CA 1
ATOM 1316 C C . SER A 1 177 ? -5.925 2.820 24.877 1.00 94.50 177 SER A C 1
ATOM 1318 O O . SER A 1 177 ? -5.334 3.311 25.833 1.00 94.50 177 SER A O 1
ATOM 1320 N N . LEU A 1 178 ? -5.390 1.873 24.120 1.00 95.50 178 LEU A N 1
ATOM 1321 C CA . LEU A 1 178 ? -3.976 1.545 24.108 1.00 95.50 178 LEU A CA 1
ATOM 1322 C C . LEU A 1 178 ? -3.411 1.953 22.753 1.00 95.50 178 LEU A C 1
ATOM 1324 O O . LEU A 1 178 ? -3.932 1.538 21.719 1.00 95.50 178 LEU A O 1
ATOM 1328 N N . SER A 1 179 ? -2.321 2.706 22.753 1.00 94.31 179 SER A N 1
ATOM 1329 C CA . SER A 1 179 ? -1.603 3.085 21.535 1.00 94.31 179 SER A CA 1
ATOM 1330 C C . SER A 1 179 ? -0.100 3.072 21.766 1.00 94.31 179 SER A C 1
ATOM 1332 O O . SER A 1 179 ? 0.354 3.314 22.884 1.00 94.31 179 SER A O 1
ATOM 1334 N N . ILE A 1 180 ? 0.682 2.842 20.715 1.00 93.12 180 ILE A N 1
ATOM 1335 C CA . ILE A 1 180 ? 2.134 3.042 20.771 1.00 93.12 180 ILE A CA 1
ATOM 1336 C C . ILE A 1 180 ? 2.442 4.544 20.796 1.00 93.12 180 ILE A C 1
ATOM 1338 O O . ILE A 1 180 ? 2.024 5.280 19.905 1.00 93.12 180 ILE A O 1
ATOM 1342 N N . ASP A 1 181 ? 3.154 4.994 21.829 1.00 91.44 181 ASP A N 1
ATOM 1343 C CA . ASP A 1 181 ? 3.664 6.360 21.949 1.00 91.44 181 ASP A CA 1
ATOM 1344 C C . ASP A 1 181 ? 5.148 6.370 21.565 1.00 91.44 181 ASP A C 1
ATOM 1346 O O . ASP A 1 181 ? 5.996 5.827 22.280 1.00 91.44 181 ASP A O 1
ATOM 1350 N N . ASP A 1 182 ? 5.458 6.986 20.424 1.00 89.50 182 ASP A N 1
ATOM 1351 C CA . ASP A 1 182 ? 6.818 7.043 19.882 1.00 89.50 182 ASP A CA 1
ATOM 1352 C C . ASP A 1 182 ? 7.776 7.844 20.780 1.00 89.50 182 ASP A C 1
ATOM 1354 O O . ASP A 1 182 ? 8.960 7.512 20.876 1.00 89.50 182 ASP A O 1
ATOM 1358 N N . ALA A 1 183 ? 7.282 8.869 21.485 1.00 88.62 183 ALA A N 1
ATOM 1359 C CA . ALA A 1 183 ? 8.096 9.680 22.388 1.00 88.62 183 ALA A CA 1
ATOM 1360 C C . ALA A 1 183 ? 8.428 8.914 23.675 1.00 88.62 183 ALA A C 1
ATOM 1362 O O . ALA A 1 183 ? 9.571 8.934 24.137 1.00 88.62 183 ALA A O 1
ATOM 1363 N N . ALA A 1 184 ? 7.451 8.190 24.227 1.00 87.12 184 ALA A N 1
ATOM 1364 C CA . ALA A 1 184 ? 7.666 7.305 25.371 1.00 87.12 184 ALA A CA 1
ATOM 1365 C C . ALA A 1 184 ? 8.418 6.015 24.989 1.00 87.12 184 ALA A C 1
ATOM 1367 O O . ALA A 1 184 ? 9.002 5.360 25.855 1.00 87.12 184 ALA A O 1
ATOM 1368 N N . ARG A 1 185 ? 8.419 5.655 23.695 1.00 91.06 185 ARG A N 1
ATOM 1369 C CA . ARG A 1 185 ? 8.895 4.373 23.144 1.00 91.06 185 ARG A CA 1
ATOM 1370 C C . ARG A 1 185 ? 8.247 3.177 23.843 1.00 91.06 185 ARG A C 1
ATOM 1372 O O . ARG A 1 185 ? 8.911 2.186 24.154 1.00 91.06 185 ARG A O 1
ATOM 1379 N N . ALA A 1 186 ? 6.963 3.306 24.146 1.00 91.81 186 ALA A N 1
ATOM 1380 C CA . ALA A 1 186 ? 6.210 2.336 24.922 1.00 91.81 186 ALA A CA 1
ATOM 1381 C C . ALA A 1 186 ? 4.732 2.354 24.510 1.00 91.81 186 ALA A C 1
ATOM 1383 O O . ALA A 1 186 ? 4.232 3.389 24.059 1.00 91.81 186 ALA A O 1
ATOM 1384 N N . PRO A 1 187 ? 3.997 1.246 24.697 1.00 93.94 187 PRO A N 1
ATOM 1385 C CA . PRO A 1 187 ? 2.546 1.298 24.700 1.00 93.94 187 PRO A CA 1
ATOM 1386 C C . PRO A 1 187 ? 2.071 2.190 25.853 1.00 93.94 187 PRO A C 1
ATOM 1388 O O . PRO A 1 187 ? 2.564 2.091 26.977 1.00 93.94 187 PRO A O 1
ATOM 1391 N N . VAL A 1 188 ? 1.097 3.050 25.591 1.00 94.50 188 VAL A N 1
ATOM 1392 C CA . VAL A 1 188 ? 0.490 3.932 26.589 1.00 94.50 188 VAL A CA 1
ATOM 1393 C C . VAL A 1 188 ? -1.000 3.645 26.651 1.00 94.50 188 VAL A C 1
ATOM 1395 O O . VAL A 1 188 ? -1.690 3.649 25.631 1.00 94.50 188 VAL A O 1
ATOM 1398 N N . LEU A 1 189 ? -1.487 3.396 27.866 1.00 95.06 189 LEU A N 1
ATOM 1399 C CA . LEU A 1 189 ? -2.903 3.353 28.187 1.00 95.06 189 LEU A CA 1
ATOM 1400 C C . LEU A 1 189 ? -3.408 4.781 28.409 1.00 95.06 189 LEU A C 1
ATOM 1402 O O . LEU A 1 189 ? -2.868 5.528 29.226 1.00 95.06 189 LEU A O 1
ATOM 1406 N N . LEU A 1 190 ? -4.480 5.124 27.715 1.00 93.12 190 LEU A N 1
ATOM 1407 C CA . LEU A 1 190 ? -5.259 6.339 27.869 1.00 93.12 190 LEU A CA 1
ATOM 1408 C C . LEU A 1 190 ? -6.597 5.966 28.506 1.00 93.12 190 LEU A C 1
ATOM 1410 O O . LEU A 1 190 ? -7.383 5.221 27.920 1.00 93.12 190 LEU A O 1
ATOM 1414 N N . LEU A 1 191 ? -6.843 6.469 29.714 1.00 93.62 191 LEU A N 1
ATOM 1415 C CA . LEU A 1 191 ? -8.039 6.176 30.498 1.00 93.62 191 LEU A CA 1
ATOM 1416 C C . LEU A 1 191 ? -8.811 7.461 30.810 1.00 93.62 191 LEU A C 1
ATOM 1418 O O . LEU A 1 191 ? -8.365 8.290 31.606 1.00 93.62 191 LEU A O 1
ATOM 1422 N N . GLY A 1 192 ? -9.989 7.604 30.210 1.00 91.56 192 GLY A N 1
ATOM 1423 C CA . GLY A 1 192 ? -10.975 8.623 30.559 1.00 91.56 192 GLY A CA 1
ATOM 1424 C C . GLY A 1 192 ? -12.091 8.011 31.401 1.00 91.56 192 GLY A C 1
ATOM 1425 O O . GLY A 1 192 ? -12.745 7.063 30.975 1.00 91.56 192 GLY A O 1
ATOM 1426 N N . LEU A 1 193 ? -12.324 8.559 32.595 1.00 86.62 193 LEU A N 1
ATOM 1427 C CA . LEU A 1 193 ? -13.395 8.105 33.501 1.00 86.62 193 LEU A CA 1
ATOM 1428 C C . LEU A 1 193 ? -14.757 8.755 33.195 1.00 86.62 193 LEU A C 1
ATOM 1430 O O . LEU A 1 193 ? -15.765 8.411 33.807 1.00 86.62 193 LEU A O 1
ATOM 1434 N N . GLU A 1 194 ? -14.762 9.674 32.232 1.00 77.75 194 GLU A N 1
ATOM 1435 C CA . GLU A 1 194 ? -15.927 10.314 31.630 1.00 77.75 194 GLU A CA 1
ATOM 1436 C C . GLU A 1 194 ? -15.796 10.161 30.105 1.00 77.75 194 GLU A C 1
ATOM 1438 O O . GLU A 1 194 ? -15.180 10.986 29.431 1.00 77.75 194 GLU A O 1
ATOM 1443 N N . GLY A 1 195 ? -16.280 9.039 29.574 1.00 66.19 195 GLY A N 1
ATOM 1444 C CA . GLY A 1 195 ? -16.173 8.655 28.163 1.00 66.19 195 GLY A CA 1
ATOM 1445 C C . GLY A 1 195 ? -17.238 9.277 27.255 1.00 66.19 195 GLY A C 1
ATOM 1446 O O . GLY A 1 195 ? -17.900 10.249 27.625 1.00 66.19 195 GLY A O 1
ATOM 1447 N N . GLY A 1 196 ? -17.369 8.720 26.047 1.00 66.00 196 GLY A N 1
ATOM 1448 C CA . GLY A 1 196 ? -18.335 9.149 25.033 1.00 66.00 196 GLY A CA 1
ATOM 1449 C C . GLY A 1 196 ? -17.749 10.118 23.998 1.00 66.00 196 GLY A C 1
ATOM 1450 O O . GLY A 1 196 ? -16.536 10.199 23.787 1.00 66.00 196 GLY A O 1
ATOM 1451 N N . SER A 1 197 ? -18.621 10.862 23.315 1.00 67.25 197 SER A N 1
ATOM 1452 C CA . SER A 1 197 ? -18.213 11.867 22.322 1.00 67.25 197 SER A CA 1
ATOM 1453 C C . SER A 1 197 ? -17.363 12.992 22.939 1.00 67.25 197 SER A C 1
ATOM 1455 O O . SER A 1 197 ? -17.551 13.356 24.101 1.00 67.25 197 SER A O 1
ATOM 1457 N N . GLY A 1 198 ? -16.442 13.574 22.160 1.00 65.88 198 GLY A N 1
ATOM 1458 C CA . GLY A 1 198 ? -15.652 14.745 22.577 1.00 65.88 198 GLY A CA 1
ATOM 1459 C C . GLY A 1 198 ? -14.510 14.439 23.554 1.00 65.88 198 GLY A C 1
ATOM 1460 O O . GLY A 1 198 ? -14.188 15.266 24.403 1.00 65.88 198 GLY A O 1
ATOM 1461 N N . ILE A 1 199 ? -13.924 13.237 23.501 1.00 70.06 199 ILE A N 1
ATOM 1462 C CA . ILE A 1 199 ? -12.717 12.912 24.283 1.00 70.06 199 ILE A CA 1
ATOM 1463 C C . ILE A 1 199 ? -11.481 13.670 23.770 1.00 70.06 199 ILE A C 1
ATOM 1465 O O . ILE A 1 199 ? -10.615 14.038 24.558 1.00 70.06 199 ILE A O 1
ATOM 1469 N N . GLU A 1 200 ? -11.436 13.952 22.464 1.00 67.69 200 GLU A N 1
ATOM 1470 C CA . GLU A 1 200 ? -10.362 14.697 21.790 1.00 67.69 200 GLU A CA 1
ATOM 1471 C C . GLU A 1 200 ? -10.228 16.121 22.363 1.00 67.69 200 GLU A C 1
ATOM 1473 O O . GLU A 1 200 ? -9.120 16.572 22.642 1.00 67.69 200 GLU A O 1
ATOM 1478 N N . ASP A 1 201 ? -11.358 16.769 22.667 1.00 65.75 201 ASP A N 1
ATOM 1479 C CA . ASP A 1 201 ? -11.419 18.097 23.297 1.00 65.75 201 ASP A CA 1
ATOM 1480 C C . ASP A 1 201 ? -11.148 18.066 24.815 1.00 65.75 201 ASP A C 1
ATOM 1482 O O . ASP A 1 201 ? -11.015 19.106 25.458 1.00 65.75 201 ASP A O 1
ATOM 1486 N N . ARG A 1 202 ? -11.067 16.868 25.411 1.00 69.38 202 ARG A N 1
ATOM 1487 C CA . ARG A 1 202 ? -10.874 16.628 26.852 1.00 69.38 202 ARG A CA 1
ATOM 1488 C C . ARG A 1 202 ? -9.572 15.879 27.140 1.00 69.38 202 ARG A C 1
ATOM 1490 O O . ARG A 1 202 ? -9.490 15.132 28.114 1.00 69.38 202 ARG A O 1
ATOM 1497 N N . ALA A 1 203 ? -8.541 16.091 26.323 1.00 68.00 203 ALA A N 1
ATOM 1498 C CA . ALA A 1 203 ? -7.247 15.418 26.460 1.00 68.00 203 ALA A CA 1
ATOM 1499 C C . ALA A 1 203 ? -6.627 15.556 27.867 1.00 68.00 203 ALA A C 1
ATOM 1501 O O . ALA A 1 203 ? -6.007 14.615 28.358 1.00 68.00 203 ALA A O 1
ATOM 1502 N N . GLU A 1 204 ? -6.846 16.687 28.549 1.00 69.81 204 GLU A N 1
ATOM 1503 C CA . GLU A 1 204 ? -6.366 16.927 29.921 1.00 69.81 204 GLU A CA 1
ATOM 1504 C C . GLU A 1 204 ? -7.075 16.068 30.986 1.00 69.81 204 GLU A C 1
ATOM 1506 O O . GLU A 1 204 ? -6.513 15.810 32.049 1.00 69.81 204 GLU A O 1
ATOM 1511 N N . ALA A 1 205 ? -8.292 15.585 30.709 1.00 75.81 205 ALA A N 1
ATOM 1512 C CA . ALA A 1 205 ? -9.058 14.731 31.619 1.00 75.81 205 ALA A CA 1
ATOM 1513 C C . ALA A 1 205 ? -8.680 13.240 31.506 1.00 75.81 205 ALA A C 1
ATOM 1515 O O . ALA A 1 205 ? -9.106 12.415 32.325 1.00 75.81 205 ALA A O 1
ATOM 1516 N N . VAL A 1 206 ? -7.875 12.879 30.503 1.00 86.50 206 VAL A N 1
ATOM 1517 C CA . VAL A 1 206 ? -7.459 11.503 30.233 1.00 86.50 206 VAL A CA 1
ATOM 1518 C C . VAL A 1 206 ? -6.174 11.188 30.985 1.00 86.50 206 VAL A C 1
ATOM 1520 O O . VAL A 1 206 ? -5.151 11.856 30.862 1.00 86.50 206 VAL A O 1
ATOM 1523 N N . THR A 1 207 ? -6.206 10.115 31.766 1.00 90.38 207 THR A N 1
ATOM 1524 C CA . THR A 1 207 ? -5.021 9.621 32.469 1.00 90.38 207 THR A CA 1
ATOM 1525 C C . THR A 1 207 ? -4.152 8.820 31.521 1.00 90.38 207 THR A C 1
ATOM 1527 O O . THR A 1 207 ? -4.641 7.909 30.858 1.00 90.38 207 THR A O 1
ATOM 1530 N N . ARG A 1 208 ? -2.858 9.140 31.493 1.00 91.81 208 ARG A N 1
ATOM 1531 C CA . ARG A 1 208 ? -1.848 8.399 30.736 1.00 91.81 208 ARG A CA 1
ATOM 1532 C C . ARG A 1 208 ? -1.102 7.469 31.683 1.00 91.81 208 ARG A C 1
ATOM 1534 O O . ARG A 1 208 ? -0.504 7.938 32.648 1.00 91.81 208 ARG A O 1
ATOM 1541 N N . ILE A 1 209 ? -1.125 6.173 31.402 1.00 91.31 209 ILE A N 1
ATOM 1542 C CA . ILE A 1 209 ? -0.372 5.160 32.145 1.00 91.31 209 ILE A CA 1
ATOM 1543 C C . ILE A 1 209 ? 0.518 4.439 31.137 1.00 91.31 209 ILE A C 1
ATOM 1545 O O . ILE A 1 209 ? 0.025 3.759 30.237 1.00 91.31 209 ILE A O 1
ATOM 1549 N N . ALA A 1 210 ? 1.832 4.622 31.247 1.00 90.06 210 ALA A N 1
ATOM 1550 C CA . ALA A 1 210 ? 2.775 3.897 30.406 1.00 90.06 210 ALA A CA 1
ATOM 1551 C C . ALA A 1 210 ? 2.745 2.406 30.767 1.00 90.06 210 ALA A C 1
ATOM 1553 O O . ALA A 1 210 ? 2.742 2.045 31.944 1.00 90.06 210 ALA A O 1
ATOM 1554 N N . ALA A 1 211 ? 2.727 1.544 29.757 1.00 92.06 211 ALA A N 1
ATOM 1555 C CA . ALA A 1 211 ? 2.856 0.108 29.930 1.00 92.06 211 ALA A CA 1
ATOM 1556 C C . ALA A 1 211 ? 4.284 -0.316 29.584 1.00 92.06 211 ALA A C 1
ATOM 1558 O O . ALA A 1 211 ? 4.860 0.120 28.585 1.00 92.06 211 ALA A O 1
ATOM 1559 N N . HIS A 1 212 ? 4.857 -1.203 30.389 1.00 91.25 212 HIS A N 1
ATOM 1560 C CA . HIS A 1 212 ? 6.136 -1.807 30.059 1.00 91.25 212 HIS A CA 1
ATOM 1561 C C . HIS A 1 212 ? 5.936 -2.826 28.920 1.00 91.25 212 HIS A C 1
ATOM 1563 O O . HIS A 1 212 ? 5.007 -3.634 28.994 1.00 91.25 212 HIS A O 1
ATOM 1569 N N . PRO A 1 213 ? 6.781 -2.855 27.872 1.00 86.44 213 PRO A N 1
ATOM 1570 C CA . PRO A 1 213 ? 6.603 -3.791 26.756 1.00 86.44 213 PRO A CA 1
ATOM 1571 C C . PRO A 1 213 ? 6.607 -5.272 27.168 1.00 86.44 213 PRO A C 1
ATOM 1573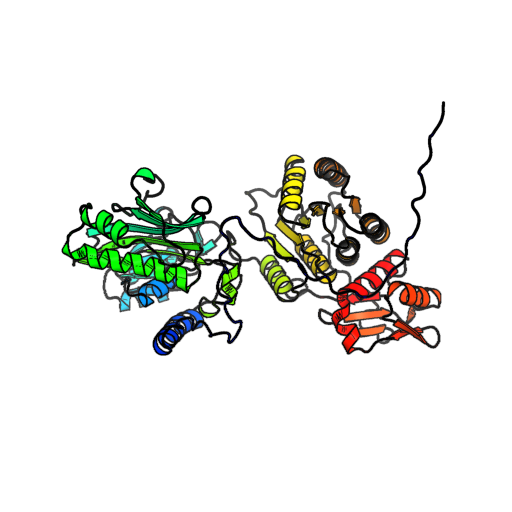 O O . PRO A 1 213 ? 5.970 -6.096 26.513 1.00 86.44 213 PRO A O 1
ATOM 1576 N N . VAL A 1 214 ? 7.306 -5.609 28.259 1.00 87.00 214 VAL A N 1
ATOM 1577 C CA . VAL A 1 214 ? 7.393 -6.982 28.784 1.00 87.00 214 VAL A CA 1
ATOM 1578 C C . VAL A 1 214 ? 6.318 -7.239 29.841 1.00 87.00 214 VAL A C 1
ATOM 1580 O O . VAL A 1 214 ? 5.536 -8.182 29.708 1.00 87.00 214 VAL A O 1
ATOM 1583 N N . ASP A 1 215 ? 6.251 -6.377 30.857 1.00 89.12 215 ASP A N 1
ATOM 1584 C CA . ASP A 1 215 ? 5.435 -6.614 32.059 1.00 89.12 215 ASP A CA 1
ATOM 1585 C C . ASP A 1 215 ? 3.985 -6.130 31.905 1.00 89.12 215 ASP A C 1
ATOM 1587 O O . ASP A 1 215 ? 3.085 -6.583 32.612 1.00 89.12 215 ASP A O 1
ATOM 1591 N N . GLY A 1 216 ? 3.733 -5.269 30.919 1.00 91.31 216 GLY A N 1
ATOM 1592 C CA . GLY A 1 216 ? 2.428 -4.712 30.603 1.00 91.31 216 GLY A CA 1
ATOM 1593 C C . GLY A 1 216 ? 2.063 -3.490 31.436 1.00 91.31 216 GLY A C 1
ATOM 1594 O O . GLY A 1 216 ? 2.922 -2.702 31.827 1.00 91.31 216 GLY A O 1
ATOM 1595 N N . ILE A 1 217 ? 0.759 -3.290 31.632 1.00 93.06 217 ILE A N 1
ATOM 1596 C CA . ILE A 1 217 ? 0.232 -2.171 32.422 1.00 93.06 217 ILE A CA 1
ATOM 1597 C C . ILE A 1 217 ? 0.624 -2.360 33.890 1.00 93.06 217 ILE A C 1
ATOM 1599 O O . ILE A 1 217 ? 0.382 -3.429 34.455 1.00 93.06 217 ILE A O 1
ATOM 1603 N N . ASP A 1 218 ? 1.163 -1.303 34.497 1.00 90.81 218 ASP A N 1
ATOM 1604 C CA . ASP A 1 218 ? 1.378 -1.226 35.941 1.00 90.81 218 ASP A CA 1
ATOM 1605 C C . ASP A 1 218 ? 0.035 -1.363 36.675 1.00 90.81 218 ASP A C 1
ATOM 1607 O O . ASP A 1 218 ? -0.855 -0.511 36.565 1.00 90.81 218 ASP A O 1
ATOM 1611 N N . ARG A 1 219 ? -0.115 -2.485 37.387 1.00 90.19 219 ARG A N 1
ATOM 1612 C CA . ARG A 1 219 ? -1.345 -2.850 38.092 1.00 90.19 219 ARG A CA 1
ATOM 1613 C C . ARG A 1 219 ? -1.634 -1.910 39.246 1.00 90.19 219 ARG A C 1
ATOM 1615 O O . ARG A 1 219 ? -2.782 -1.510 39.394 1.00 90.19 219 ARG A O 1
ATOM 1622 N N . ASP A 1 220 ? -0.618 -1.538 40.015 1.00 91.81 220 ASP A N 1
ATOM 1623 C CA . ASP A 1 220 ? -0.793 -0.698 41.196 1.00 91.81 220 ASP A CA 1
ATOM 1624 C C . ASP A 1 220 ? -1.171 0.718 40.758 1.00 91.81 220 ASP A C 1
ATOM 1626 O O . ASP A 1 220 ? -2.136 1.287 41.262 1.00 91.81 220 ASP A O 1
ATOM 1630 N N . ALA A 1 221 ? -0.507 1.249 39.727 1.00 92.31 221 ALA A N 1
ATOM 1631 C CA . ALA A 1 221 ? -0.852 2.552 39.162 1.00 92.31 221 ALA A CA 1
ATOM 1632 C C . ALA A 1 221 ? -2.277 2.585 38.578 1.00 92.31 221 ALA A C 1
ATOM 1634 O O . ALA A 1 221 ? -3.012 3.560 38.775 1.00 92.31 221 ALA A O 1
ATOM 1635 N N . LEU A 1 222 ? -2.686 1.529 37.864 1.00 94.75 222 LEU A N 1
ATOM 1636 C CA . LEU A 1 222 ? -4.048 1.409 37.345 1.00 94.75 222 LEU A CA 1
ATOM 1637 C C . LEU A 1 222 ? -5.065 1.301 38.486 1.00 94.75 222 LEU A C 1
ATOM 1639 O O . LEU A 1 222 ? -6.071 2.015 38.476 1.00 94.75 222 LEU A O 1
ATOM 1643 N N . ARG A 1 223 ? -4.796 0.445 39.475 1.00 94.75 223 ARG A N 1
ATOM 1644 C CA . ARG A 1 223 ? -5.672 0.216 40.623 1.00 94.75 223 ARG A CA 1
ATOM 1645 C C . ARG A 1 223 ? -5.886 1.493 41.418 1.00 94.75 223 ARG A C 1
ATOM 1647 O O . ARG A 1 223 ? -7.030 1.901 41.608 1.00 94.75 223 ARG A O 1
ATOM 1654 N N . ASP A 1 224 ? -4.803 2.172 41.777 1.00 93.50 224 ASP A N 1
ATOM 1655 C CA . ASP A 1 224 ? -4.826 3.457 42.471 1.00 93.50 224 ASP A CA 1
ATOM 1656 C C . ASP A 1 224 ? -5.672 4.488 41.723 1.00 93.50 224 ASP A C 1
ATOM 1658 O O . ASP A 1 224 ? -6.437 5.244 42.330 1.00 93.50 224 ASP A O 1
ATOM 1662 N N . ARG A 1 225 ? -5.555 4.539 40.389 1.00 93.56 225 ARG A N 1
ATOM 1663 C CA . ARG A 1 225 ? -6.343 5.468 39.576 1.00 93.56 225 ARG A CA 1
ATOM 1664 C C . ARG A 1 225 ? -7.832 5.138 39.620 1.00 93.56 225 ARG A C 1
ATOM 1666 O O . ARG A 1 225 ? -8.641 6.060 39.743 1.00 93.56 225 ARG A O 1
ATOM 1673 N N . LEU A 1 226 ? -8.197 3.863 39.505 1.00 94.75 226 LEU A N 1
ATOM 1674 C CA . LEU A 1 226 ? -9.593 3.429 39.551 1.00 94.75 226 LEU A CA 1
ATOM 1675 C C . LEU A 1 226 ? -10.200 3.642 40.946 1.00 94.75 226 LEU A C 1
ATOM 1677 O O . LEU A 1 226 ? -11.324 4.127 41.045 1.00 94.75 226 LEU A O 1
ATOM 1681 N N . GLU A 1 227 ? -9.461 3.377 42.022 1.00 94.25 227 GLU A N 1
ATOM 1682 C CA . GLU A 1 227 ? -9.938 3.562 43.402 1.00 94.25 227 GLU A CA 1
ATOM 1683 C C . GLU A 1 227 ? -10.135 5.029 43.797 1.00 94.25 227 GLU A C 1
ATOM 1685 O O . GLU A 1 227 ? -11.005 5.336 44.612 1.00 94.25 227 GLU A O 1
ATOM 1690 N N . ARG A 1 228 ? -9.368 5.948 43.199 1.00 91.69 228 ARG A N 1
ATOM 1691 C CA . ARG A 1 228 ? -9.541 7.402 43.374 1.00 91.69 228 ARG A CA 1
ATOM 1692 C C . ARG A 1 228 ? -10.632 7.998 42.479 1.00 91.69 228 ARG A C 1
ATOM 1694 O O . ARG A 1 228 ? -10.889 9.198 42.555 1.00 91.69 228 ARG A O 1
ATOM 1701 N N . SER A 1 229 ? -11.235 7.198 41.602 1.00 90.44 229 SER A N 1
ATOM 1702 C CA . SER A 1 229 ? -12.319 7.644 40.729 1.00 90.44 229 SER A CA 1
ATOM 1703 C C . SER A 1 229 ? -13.669 7.665 41.449 1.00 90.44 229 SER A C 1
ATOM 1705 O O . SER A 1 229 ? -13.807 7.241 42.592 1.00 90.44 229 SER A O 1
ATOM 1707 N N . THR A 1 230 ? -14.703 8.129 40.750 1.00 89.38 230 THR A N 1
ATOM 1708 C CA . THR A 1 230 ? -16.089 8.057 41.229 1.00 89.38 230 THR A CA 1
ATOM 1709 C C . THR A 1 230 ? -16.770 6.728 40.883 1.00 89.38 230 THR A C 1
ATOM 1711 O O . THR A 1 230 ? -17.995 6.637 41.005 1.00 89.38 230 THR A O 1
ATOM 1714 N N . LEU A 1 231 ? -16.032 5.728 40.380 1.00 91.44 231 LEU A N 1
ATOM 1715 C CA . LEU A 1 231 ? -16.582 4.414 40.045 1.00 91.44 231 LEU A CA 1
ATOM 1716 C C . LEU A 1 231 ? -17.088 3.695 41.309 1.00 91.44 231 LEU A C 1
ATOM 1718 O O . LEU A 1 231 ? -16.438 3.771 42.354 1.00 91.44 231 LEU A O 1
ATOM 1722 N N . PRO A 1 232 ? -18.220 2.971 41.229 1.00 90.19 232 PRO A N 1
ATOM 1723 C CA . PRO A 1 232 ? -18.646 2.081 42.305 1.00 90.19 232 PRO A CA 1
ATOM 1724 C C . PRO A 1 232 ? -17.552 1.056 42.622 1.00 90.19 232 PRO A C 1
ATOM 1726 O O . PRO A 1 232 ? -16.967 0.469 41.707 1.00 90.19 232 PRO A O 1
ATOM 1729 N N . ARG A 1 233 ? -17.265 0.844 43.911 1.00 92.25 233 ARG A N 1
ATOM 1730 C CA . ARG A 1 233 ? -16.135 0.010 44.362 1.00 92.25 233 ARG A CA 1
ATOM 1731 C C . ARG A 1 233 ? -16.247 -1.428 43.862 1.00 92.25 233 ARG A C 1
ATOM 1733 O O . ARG A 1 233 ? -15.245 -2.032 43.499 1.00 92.25 233 ARG A O 1
ATOM 1740 N N . GLU A 1 234 ? -17.465 -1.944 43.797 1.00 93.56 234 GLU A N 1
ATOM 1741 C CA . GLU A 1 234 ? -17.814 -3.273 43.307 1.00 93.56 234 GLU A CA 1
ATOM 1742 C C . GLU A 1 234 ? -17.518 -3.482 41.811 1.00 93.56 234 GLU A C 1
ATOM 1744 O O . GLU A 1 234 ? -17.344 -4.620 41.385 1.00 93.56 234 GLU A O 1
ATOM 1749 N N . LEU A 1 235 ? -17.406 -2.405 41.021 1.00 94.69 235 LEU A N 1
ATOM 1750 C CA . LEU A 1 235 ? -17.117 -2.473 39.583 1.00 94.69 235 LEU A CA 1
ATOM 1751 C C . LEU A 1 235 ? -15.633 -2.305 39.250 1.00 94.69 235 LEU A C 1
ATOM 1753 O O . LEU A 1 235 ? -15.238 -2.568 38.113 1.00 94.69 235 LEU A O 1
ATOM 1757 N N . ILE A 1 236 ? -14.803 -1.879 40.209 1.00 95.38 236 ILE A N 1
ATOM 1758 C CA . ILE A 1 236 ? -13.379 -1.594 39.972 1.00 95.38 236 ILE A CA 1
ATOM 1759 C C . ILE A 1 236 ? -12.671 -2.824 39.399 1.00 95.38 236 ILE A C 1
ATOM 1761 O O . ILE A 1 236 ? -12.012 -2.714 38.368 1.00 95.38 236 ILE A O 1
ATOM 1765 N N . ASP A 1 237 ? -12.866 -4.001 40.001 1.00 95.44 237 ASP A N 1
ATOM 1766 C CA . ASP A 1 237 ? -12.224 -5.237 39.542 1.00 95.44 237 ASP A CA 1
ATOM 1767 C C . ASP A 1 237 ? -12.647 -5.616 38.112 1.00 95.44 237 ASP A C 1
ATOM 1769 O O . ASP A 1 237 ? -11.860 -6.177 37.350 1.00 95.44 237 ASP A O 1
ATOM 1773 N N . GLU A 1 238 ? -13.899 -5.348 37.732 1.00 95.62 238 GLU A N 1
ATOM 1774 C CA . GLU A 1 238 ? -14.409 -5.666 36.396 1.00 95.62 238 GLU A CA 1
ATOM 1775 C C . GLU A 1 238 ? -13.878 -4.699 35.338 1.00 95.62 238 GLU A C 1
ATOM 1777 O O . GLU A 1 238 ? -13.429 -5.138 34.276 1.00 95.62 238 GLU A O 1
ATOM 1782 N N . VAL A 1 239 ? -13.839 -3.402 35.653 1.00 96.56 239 VAL A N 1
ATOM 1783 C CA . VAL A 1 239 ? -13.224 -2.377 34.799 1.00 96.56 239 VAL A CA 1
ATOM 1784 C C . VAL A 1 239 ? -11.727 -2.649 34.626 1.00 96.56 239 VAL A C 1
ATOM 1786 O O . VAL A 1 239 ? -11.223 -2.620 33.505 1.00 96.56 239 VAL A O 1
ATOM 1789 N N . GLU A 1 240 ? -11.017 -2.988 35.702 1.00 96.25 240 GLU A N 1
ATOM 1790 C CA . GLU A 1 240 ? -9.596 -3.345 35.658 1.00 96.25 240 GLU A CA 1
ATOM 1791 C C . GLU A 1 240 ? -9.352 -4.581 34.774 1.00 96.25 240 GLU A C 1
ATOM 1793 O O . GLU A 1 240 ? -8.476 -4.570 33.902 1.00 96.25 240 GLU A O 1
ATOM 1798 N N . ARG A 1 241 ? -10.170 -5.637 34.923 1.00 96.25 241 ARG A N 1
ATOM 1799 C CA . ARG A 1 241 ? -10.120 -6.822 34.047 1.00 96.25 241 ARG A CA 1
ATOM 1800 C C . ARG A 1 241 ? -10.344 -6.457 32.582 1.00 96.25 241 ARG A C 1
ATOM 1802 O O . ARG A 1 241 ? -9.626 -6.980 31.725 1.00 96.25 241 ARG A O 1
ATOM 1809 N N . ALA A 1 242 ? -11.296 -5.572 32.290 1.00 97.25 242 ALA A N 1
ATOM 1810 C CA . ALA A 1 242 ? -11.563 -5.117 30.930 1.00 97.25 242 ALA A CA 1
ATOM 1811 C C . ALA A 1 242 ? -10.362 -4.358 30.339 1.00 97.25 242 ALA A C 1
ATOM 1813 O O . ALA A 1 242 ? -9.943 -4.648 29.220 1.00 97.25 242 ALA A O 1
ATOM 1814 N N . ILE A 1 243 ? -9.734 -3.465 31.107 1.00 96.62 243 ILE A N 1
ATOM 1815 C CA . ILE A 1 243 ? -8.541 -2.714 30.684 1.00 96.62 243 ILE A CA 1
ATOM 1816 C C . ILE A 1 243 ? -7.358 -3.654 30.401 1.00 96.62 243 ILE A C 1
ATOM 1818 O O . ILE A 1 243 ? -6.707 -3.550 29.358 1.00 96.62 243 ILE A O 1
ATOM 1822 N N . HIS A 1 244 ? -7.103 -4.640 31.265 1.00 95.44 244 HIS A N 1
ATOM 1823 C CA . HIS A 1 244 ? -6.075 -5.651 30.998 1.00 95.44 244 HIS A CA 1
ATOM 1824 C C . HIS A 1 244 ? -6.395 -6.516 29.773 1.00 95.44 244 HIS A C 1
ATOM 1826 O O . HIS A 1 244 ? -5.486 -6.928 29.048 1.00 95.44 244 HIS A O 1
ATOM 1832 N N . ALA A 1 245 ? -7.672 -6.800 29.517 1.00 96.06 245 ALA A N 1
ATOM 1833 C CA . ALA A 1 245 ? -8.094 -7.518 28.323 1.00 96.06 245 ALA A CA 1
ATOM 1834 C C . ALA A 1 245 ? -7.893 -6.690 27.041 1.00 96.06 245 ALA A C 1
ATOM 1836 O O . ALA A 1 245 ? -7.478 -7.271 26.037 1.00 96.06 245 ALA A O 1
ATOM 1837 N N . VAL A 1 246 ? -8.069 -5.363 27.077 1.00 96.69 246 VAL A N 1
ATOM 1838 C CA . VAL A 1 246 ? -7.691 -4.455 25.974 1.00 96.69 246 VAL A CA 1
ATOM 1839 C C . VAL A 1 246 ? -6.191 -4.552 25.691 1.00 96.69 246 VAL A C 1
ATOM 1841 O O . VAL A 1 246 ? -5.802 -4.810 24.552 1.00 96.69 246 VAL A O 1
ATOM 1844 N N . PHE A 1 247 ? -5.345 -4.456 26.723 1.00 95.06 247 PHE A N 1
ATOM 1845 C CA . PHE A 1 247 ? -3.892 -4.591 26.560 1.00 95.06 247 PHE A CA 1
ATOM 1846 C C . PHE A 1 247 ? -3.488 -5.940 25.964 1.00 95.06 247 PHE A C 1
ATOM 1848 O O . PHE A 1 247 ? -2.705 -6.011 25.018 1.00 95.06 247 PHE A O 1
ATOM 1855 N N . ARG A 1 248 ? -4.046 -7.029 26.499 1.00 94.75 248 ARG A N 1
ATOM 1856 C CA . ARG A 1 248 ? -3.788 -8.381 25.998 1.00 94.75 248 ARG A CA 1
ATOM 1857 C C . ARG A 1 248 ? -4.246 -8.544 24.552 1.00 94.75 248 ARG A C 1
ATOM 1859 O O . ARG A 1 248 ? -3.530 -9.171 23.782 1.00 94.75 248 ARG A O 1
ATOM 1866 N N . THR A 1 249 ? -5.392 -7.966 24.188 1.00 95.81 249 THR A N 1
ATOM 1867 C CA . THR A 1 249 ? -5.873 -7.952 22.801 1.00 95.81 249 THR A CA 1
ATOM 1868 C C . THR A 1 249 ? -4.840 -7.288 21.907 1.00 95.81 249 THR A C 1
ATOM 1870 O O . THR A 1 249 ? -4.368 -7.929 20.975 1.00 95.81 249 THR A O 1
ATOM 1873 N N . ALA A 1 250 ? -4.414 -6.068 22.244 1.00 95.38 250 ALA A N 1
ATOM 1874 C CA . ALA A 1 250 ? -3.422 -5.340 21.464 1.00 95.38 250 ALA A CA 1
ATOM 1875 C C . ALA A 1 250 ? -2.113 -6.122 21.308 1.00 95.38 250 ALA A C 1
ATOM 1877 O O . ALA A 1 250 ? -1.599 -6.242 20.204 1.00 95.38 250 ALA A O 1
ATOM 1878 N N . ARG A 1 251 ? -1.603 -6.722 22.389 1.00 94.44 251 ARG A N 1
ATOM 1879 C CA . ARG A 1 251 ? -0.359 -7.499 22.347 1.00 94.44 251 ARG A CA 1
ATOM 1880 C C . ARG A 1 251 ? -0.475 -8.767 21.500 1.00 94.44 251 ARG A C 1
ATOM 1882 O O . ARG A 1 251 ? 0.456 -9.102 20.784 1.00 94.44 251 ARG A O 1
ATOM 1889 N N . GLU A 1 252 ? -1.579 -9.500 21.615 1.00 94.81 252 GLU A N 1
ATOM 1890 C CA . GLU A 1 252 ? -1.746 -10.796 20.943 1.00 94.81 252 GLU A CA 1
ATOM 1891 C C . GLU A 1 252 ? -2.070 -10.679 19.453 1.00 94.81 252 GLU A C 1
ATOM 1893 O O . GLU A 1 252 ? -1.754 -11.609 18.720 1.00 94.81 252 GLU A O 1
ATOM 1898 N N . CYS A 1 253 ? -2.694 -9.582 19.015 1.00 94.00 253 CYS A N 1
ATOM 1899 C CA . CYS A 1 253 ? -2.907 -9.287 17.591 1.00 94.00 253 CYS A CA 1
ATOM 1900 C C . CYS A 1 253 ? -1.897 -8.277 17.025 1.00 94.00 253 CYS A C 1
ATOM 1902 O O . CYS A 1 253 ? -2.094 -7.785 15.920 1.00 94.00 253 CYS A O 1
ATOM 1904 N N . GLU A 1 254 ? -0.857 -7.947 17.802 1.00 95.38 254 GLU A N 1
ATOM 1905 C CA . GLU A 1 254 ? 0.189 -6.982 17.441 1.00 95.38 254 GLU A CA 1
ATOM 1906 C C . GLU A 1 254 ? -0.394 -5.661 16.902 1.00 95.38 254 GLU A C 1
ATOM 1908 O O . GLU A 1 254 ? -0.010 -5.134 15.859 1.00 95.38 254 GLU A O 1
ATOM 1913 N N . ALA A 1 255 ? -1.381 -5.131 17.625 1.00 94.94 255 ALA A N 1
ATOM 1914 C CA . ALA A 1 255 ? -2.048 -3.891 17.277 1.00 94.94 255 ALA A CA 1
ATOM 1915 C C . ALA A 1 255 ? -1.179 -2.673 17.595 1.00 94.94 255 ALA A C 1
ATOM 1917 O O . ALA A 1 255 ? -0.640 -2.536 18.696 1.00 94.94 255 ALA A O 1
ATOM 1918 N N . ARG A 1 256 ? -1.151 -1.722 16.660 1.00 93.75 256 ARG A N 1
ATOM 1919 C CA . ARG A 1 256 ? -0.613 -0.378 16.887 1.00 93.75 256 ARG A CA 1
ATOM 1920 C C . ARG A 1 256 ? -1.534 0.451 17.782 1.00 93.75 256 ARG A C 1
ATOM 1922 O O . ARG A 1 256 ? -1.058 1.294 18.547 1.00 93.75 256 ARG A O 1
ATOM 1929 N N . SER A 1 257 ? -2.842 0.205 17.699 1.00 94.56 257 SER A N 1
ATOM 1930 C CA . SER A 1 257 ? -3.818 0.772 18.625 1.00 94.56 257 SER A CA 1
ATOM 1931 C C . SER A 1 257 ? -5.056 -0.107 18.814 1.00 94.56 257 SER A C 1
ATOM 1933 O O . SER A 1 257 ? -5.534 -0.762 17.886 1.00 94.56 257 SER A O 1
ATOM 1935 N N . VAL A 1 258 ? -5.590 -0.092 20.037 1.00 96.44 258 VAL A N 1
ATOM 1936 C CA . VAL A 1 258 ? -6.901 -0.642 20.399 1.00 96.44 258 VAL A CA 1
ATOM 1937 C C . VAL A 1 258 ? -7.626 0.400 21.232 1.00 96.44 258 VAL A C 1
ATOM 1939 O O . VAL A 1 258 ? -7.212 0.704 22.345 1.00 96.44 258 VAL A O 1
ATOM 1942 N N . GLU A 1 259 ? -8.727 0.916 20.712 1.00 95.12 259 GLU A N 1
ATOM 1943 C CA . GLU A 1 259 ? -9.572 1.898 21.379 1.00 95.12 259 GLU A CA 1
ATOM 1944 C C . GLU A 1 259 ? -10.953 1.300 21.637 1.00 95.12 259 GLU A C 1
ATOM 1946 O O . GLU A 1 259 ? -11.567 0.736 20.735 1.00 95.12 259 GLU A O 1
ATOM 1951 N N . VAL A 1 260 ? -11.450 1.429 22.863 1.00 95.88 260 VAL A N 1
ATOM 1952 C CA . VAL A 1 260 ? -12.802 1.070 23.295 1.00 95.88 260 VAL A CA 1
ATOM 1953 C C . VAL A 1 260 ? -13.478 2.351 23.770 1.00 95.88 260 VAL A C 1
ATOM 1955 O O . VAL A 1 260 ? -13.194 2.853 24.862 1.00 95.88 260 VAL A O 1
ATOM 1958 N N . ASN A 1 261 ? -14.350 2.899 22.922 1.00 92.81 261 ASN A N 1
ATOM 1959 C CA . ASN A 1 261 ? -15.001 4.182 23.163 1.00 92.81 261 ASN A CA 1
ATOM 1960 C C . ASN A 1 261 ? -16.476 4.190 22.707 1.00 92.81 261 ASN A C 1
ATOM 1962 O O . ASN A 1 261 ? -16.733 4.498 21.543 1.00 92.81 261 ASN A O 1
ATOM 1966 N N . PRO A 1 262 ? -17.450 3.905 23.591 1.00 94.00 262 PRO A N 1
ATOM 1967 C CA . PRO A 1 262 ? -17.287 3.767 25.037 1.00 94.00 262 PRO A CA 1
ATOM 1968 C C . PRO A 1 262 ? -17.089 2.319 25.520 1.00 94.00 262 PRO A C 1
ATOM 1970 O O . PRO A 1 262 ? -17.677 1.367 24.995 1.00 94.00 262 PRO A O 1
ATOM 1973 N N . LEU A 1 263 ? -16.324 2.170 26.606 1.00 96.62 263 LEU A N 1
ATOM 1974 C CA . LEU A 1 263 ? -16.478 1.065 27.552 1.00 96.62 263 LEU A CA 1
ATOM 1975 C C . LEU A 1 263 ? -17.625 1.440 28.502 1.00 96.62 263 LEU A C 1
ATOM 1977 O O . LEU A 1 263 ? -17.526 2.389 29.275 1.00 96.62 263 LEU A O 1
ATOM 1981 N N . VAL A 1 264 ? -18.740 0.730 28.404 1.00 96.44 264 VAL A N 1
ATOM 1982 C CA . VAL A 1 264 ? -19.999 1.049 29.080 1.00 96.44 264 VAL A CA 1
ATOM 1983 C C . VAL A 1 264 ? -20.115 0.295 30.393 1.00 96.44 264 VAL A C 1
ATOM 1985 O O . VAL A 1 264 ? -19.841 -0.899 30.453 1.00 96.44 264 VAL A O 1
ATOM 1988 N N . ILE A 1 265 ? -20.614 0.985 31.414 1.00 96.25 265 ILE A N 1
ATOM 1989 C CA . ILE A 1 265 ? -21.234 0.379 32.591 1.00 96.25 265 ILE A CA 1
ATOM 1990 C C . ILE A 1 265 ? -22.743 0.503 32.408 1.00 96.25 265 ILE A C 1
ATOM 1992 O O . ILE A 1 265 ? -23.274 1.615 32.314 1.00 96.25 265 ILE A O 1
ATOM 1996 N N . THR A 1 266 ? -23.439 -0.623 32.336 1.00 96.44 266 THR A N 1
ATOM 1997 C CA . THR A 1 266 ? -24.896 -0.658 32.188 1.00 96.44 266 THR A CA 1
ATOM 1998 C C . THR A 1 266 ? -25.607 -0.409 33.523 1.00 96.44 266 THR A C 1
ATOM 2000 O O . THR A 1 266 ? -25.009 -0.481 34.599 1.00 96.44 266 THR A O 1
ATOM 2003 N N . LYS A 1 267 ? -26.910 -0.106 33.484 1.00 95.50 267 LYS A N 1
ATOM 2004 C CA . LYS A 1 267 ? -27.732 0.083 34.694 1.00 95.50 267 LYS A CA 1
ATOM 2005 C C . LYS A 1 267 ? -27.812 -1.160 35.580 1.00 95.50 267 LYS A C 1
ATOM 2007 O O . LYS A 1 267 ? -27.947 -1.019 36.789 1.00 95.50 267 LYS A O 1
ATOM 2012 N N . ASP A 1 268 ? -27.701 -2.348 34.992 1.00 93.50 268 ASP A N 1
ATOM 2013 C CA . ASP A 1 268 ? -27.636 -3.629 35.704 1.00 93.50 268 ASP A CA 1
ATOM 2014 C C . ASP A 1 268 ? -26.205 -4.020 36.125 1.00 93.50 268 ASP A C 1
ATOM 2016 O O . ASP A 1 268 ? -25.985 -5.139 36.580 1.00 93.50 268 ASP A O 1
ATOM 2020 N N . GLY A 1 269 ? -25.239 -3.102 36.008 1.00 93.12 269 GLY A N 1
ATOM 2021 C CA . GLY A 1 269 ? -23.902 -3.247 36.585 1.00 93.12 269 GLY A CA 1
ATOM 2022 C C . GLY A 1 269 ? -22.920 -4.087 35.768 1.00 93.12 269 GLY A C 1
ATOM 2023 O O . GLY A 1 269 ? -21.925 -4.529 36.326 1.00 93.12 269 GLY A O 1
ATOM 2024 N N . ARG A 1 270 ? -23.159 -4.311 34.471 1.00 94.88 270 ARG A N 1
ATOM 2025 C CA . ARG A 1 270 ? -22.223 -5.025 33.584 1.00 94.88 270 ARG A CA 1
ATOM 2026 C C . ARG A 1 270 ? -21.254 -4.057 32.911 1.00 94.88 270 ARG A C 1
ATOM 2028 O O . ARG A 1 270 ? -21.663 -2.982 32.469 1.00 94.88 270 ARG A O 1
ATOM 2035 N N . VAL A 1 271 ? -19.993 -4.462 32.762 1.00 96.88 271 VAL A N 1
ATOM 2036 C CA . VAL A 1 271 ? -18.984 -3.737 31.976 1.00 96.88 271 VAL A CA 1
ATOM 2037 C C . VAL A 1 271 ? -18.915 -4.320 30.565 1.00 96.88 271 VAL A C 1
ATOM 2039 O O . VAL A 1 271 ? -18.612 -5.499 30.378 1.00 96.88 271 VAL A O 1
ATOM 2042 N N . MET A 1 272 ? -19.188 -3.501 29.549 1.00 97.75 272 MET A N 1
ATOM 2043 C CA . MET A 1 272 ? -19.295 -3.948 28.157 1.00 97.75 272 MET A CA 1
ATOM 2044 C C . MET A 1 272 ? -18.562 -3.015 27.188 1.00 97.75 272 MET A C 1
ATOM 2046 O O . MET A 1 272 ? -18.662 -1.797 27.297 1.00 97.75 272 MET A O 1
ATOM 2050 N N . ALA A 1 273 ? -17.871 -3.559 26.186 1.00 97.38 273 ALA A N 1
ATOM 2051 C CA . ALA A 1 273 ? -17.324 -2.768 25.082 1.00 97.38 273 ALA A CA 1
ATOM 2052 C C . ALA A 1 273 ? -18.438 -2.446 24.076 1.00 97.38 273 ALA A C 1
ATOM 2054 O O . ALA A 1 273 ? -18.808 -3.278 23.244 1.00 97.38 273 ALA A O 1
ATOM 2055 N N . ALA A 1 274 ? -18.998 -1.238 24.167 1.00 95.62 274 ALA A N 1
ATOM 2056 C CA . ALA A 1 274 ? -20.094 -0.813 23.302 1.00 95.62 274 ALA A CA 1
ATOM 2057 C C . ALA A 1 274 ? -19.617 -0.398 21.909 1.00 95.62 274 ALA A C 1
ATOM 2059 O O . ALA A 1 274 ? -20.401 -0.486 20.966 1.00 95.62 274 ALA A O 1
ATOM 2060 N N . ASP A 1 275 ? -18.357 -0.002 21.764 1.00 94.19 275 ASP A N 1
ATOM 2061 C CA . ASP A 1 275 ? -17.691 0.270 20.490 1.00 94.19 275 ASP A CA 1
ATOM 2062 C C . ASP A 1 275 ? -16.204 -0.092 20.611 1.00 94.19 275 ASP A C 1
ATOM 2064 O O . ASP A 1 275 ? -15.651 -0.094 21.714 1.00 94.19 275 ASP A O 1
ATOM 2068 N N . CYS A 1 276 ? -15.552 -0.396 19.492 1.00 93.50 276 CYS A N 1
ATOM 2069 C CA . CYS A 1 276 ? -14.106 -0.513 19.452 1.00 93.50 276 CYS A CA 1
ATOM 2070 C C . CYS A 1 276 ? -13.515 -0.224 18.070 1.00 93.50 276 CYS A C 1
ATOM 2072 O O . CYS A 1 276 ? -14.116 -0.512 17.032 1.00 93.50 276 CYS A O 1
ATOM 2074 N N . ARG A 1 277 ? -12.267 0.236 18.074 1.00 92.88 277 ARG A N 1
ATOM 2075 C CA . ARG A 1 277 ? -11.423 0.422 16.898 1.00 92.88 277 ARG A CA 1
ATOM 2076 C C . ARG A 1 277 ? -10.089 -0.277 17.124 1.00 92.88 277 ARG A C 1
ATOM 2078 O O . ARG A 1 277 ? -9.469 -0.102 18.168 1.00 92.88 277 ARG A O 1
ATOM 2085 N N . VAL A 1 278 ? -9.645 -1.044 16.132 1.00 93.81 278 VAL A N 1
ATOM 2086 C CA . VAL A 1 278 ? -8.363 -1.756 16.177 1.00 93.81 278 VAL A CA 1
ATOM 2087 C C . VAL A 1 278 ? -7.586 -1.482 14.894 1.00 93.81 278 VAL A C 1
ATOM 2089 O O . VAL A 1 278 ? -8.094 -1.731 13.797 1.00 93.81 278 VAL A O 1
ATOM 2092 N N . THR A 1 279 ? -6.358 -0.991 15.043 1.00 93.94 279 THR A N 1
ATOM 2093 C CA . THR A 1 279 ? -5.380 -0.849 13.956 1.00 93.94 279 THR A CA 1
ATOM 2094 C C . THR A 1 279 ? -4.234 -1.822 14.208 1.00 93.94 279 THR A C 1
ATOM 2096 O O . THR A 1 279 ? -3.618 -1.793 15.275 1.00 93.94 279 THR A O 1
ATOM 2099 N N . ILE A 1 280 ? -3.955 -2.681 13.232 1.00 95.00 280 ILE A N 1
ATOM 2100 C CA . ILE A 1 280 ? -2.911 -3.708 13.296 1.00 95.00 280 ILE A CA 1
ATOM 2101 C C . ILE A 1 280 ? -1.593 -3.112 12.796 1.00 95.00 280 ILE A C 1
ATOM 2103 O O . ILE A 1 280 ? -1.608 -2.275 11.897 1.00 95.00 280 ILE A O 1
ATOM 2107 N N . ASP A 1 281 ? -0.463 -3.511 13.380 1.00 94.06 281 ASP A N 1
ATOM 2108 C CA . ASP A 1 281 ? 0.843 -3.224 12.781 1.00 94.06 281 ASP A CA 1
ATOM 2109 C C . ASP A 1 281 ? 0.922 -3.915 11.409 1.00 94.06 281 ASP A C 1
ATOM 2111 O O . ASP A 1 281 ? 0.788 -5.137 11.297 1.00 94.06 281 ASP A O 1
ATOM 2115 N N . ASP A 1 282 ? 1.122 -3.141 10.345 1.00 91.88 282 ASP A N 1
ATOM 2116 C CA . ASP A 1 282 ? 1.184 -3.658 8.982 1.00 91.88 282 ASP A CA 1
ATOM 2117 C C . ASP A 1 282 ? 2.336 -4.662 8.801 1.00 91.88 282 ASP A C 1
ATOM 2119 O O . ASP A 1 282 ? 2.185 -5.652 8.080 1.00 91.88 282 ASP A O 1
ATOM 2123 N N . TYR A 1 283 ? 3.429 -4.521 9.557 1.00 91.25 283 TYR A N 1
ATOM 2124 C CA . TYR A 1 283 ? 4.529 -5.491 9.594 1.00 91.25 283 TYR A CA 1
ATOM 2125 C C . TYR A 1 283 ? 4.206 -6.785 10.356 1.00 91.25 283 TYR A C 1
ATOM 2127 O O . TYR A 1 283 ? 4.985 -7.745 10.299 1.00 91.25 283 TYR A O 1
ATOM 2135 N N . ALA A 1 284 ? 3.085 -6.851 11.074 1.00 95.00 284 ALA A N 1
ATOM 2136 C CA . ALA A 1 284 ? 2.647 -8.044 11.793 1.00 95.00 284 ALA A CA 1
ATOM 2137 C C . ALA A 1 284 ? 1.594 -8.858 11.033 1.00 95.00 284 ALA A C 1
ATOM 2139 O O . ALA A 1 284 ? 1.443 -10.048 11.304 1.00 95.00 284 ALA A O 1
ATOM 2140 N N . VAL A 1 285 ? 0.913 -8.272 10.042 1.00 93.88 285 VAL A N 1
ATOM 2141 C CA . VAL A 1 285 ? -0.224 -8.895 9.336 1.00 93.88 285 VAL A CA 1
ATOM 2142 C C . VAL A 1 285 ? 0.075 -10.311 8.831 1.00 93.88 285 VAL A C 1
ATOM 2144 O O . VAL A 1 285 ? -0.756 -11.201 8.982 1.00 93.88 285 VAL A O 1
ATOM 2147 N N . PHE A 1 286 ? 1.275 -10.570 8.298 1.00 92.50 286 PHE A N 1
ATOM 2148 C CA . PHE A 1 286 ? 1.637 -11.901 7.788 1.00 92.50 286 PHE A CA 1
ATOM 2149 C C . PHE A 1 286 ? 1.660 -13.003 8.867 1.00 92.50 286 PHE A C 1
ATOM 2151 O O . PHE A 1 286 ? 1.571 -14.186 8.538 1.00 92.50 286 PHE A O 1
ATOM 2158 N N . ARG A 1 287 ? 1.800 -12.635 10.149 1.00 95.19 287 ARG A N 1
ATOM 2159 C CA . ARG A 1 287 ? 1.732 -13.551 11.302 1.00 95.19 287 ARG A CA 1
ATOM 2160 C C . ARG A 1 287 ? 0.303 -13.783 11.788 1.00 95.19 287 ARG A C 1
ATOM 2162 O O . ARG A 1 287 ? 0.100 -14.682 12.601 1.00 95.19 287 ARG A O 1
ATOM 2169 N N . HIS A 1 288 ? -0.651 -13.016 11.260 1.00 94.44 288 HIS A N 1
ATOM 2170 C CA . HIS A 1 288 ? -2.052 -12.990 11.665 1.00 94.44 288 HIS A CA 1
ATOM 2171 C C . HIS A 1 288 ? -3.020 -13.283 10.502 1.00 94.44 288 HIS A C 1
ATOM 2173 O O . HIS A 1 288 ? -3.931 -12.488 10.235 1.00 94.44 288 HIS A O 1
ATOM 2179 N N . PRO A 1 289 ? -2.865 -14.414 9.780 1.00 92.88 289 PRO A N 1
ATOM 2180 C CA . PRO A 1 289 ? -3.757 -14.764 8.671 1.00 92.88 289 PRO A CA 1
ATOM 2181 C C . PRO A 1 289 ? -5.227 -14.882 9.105 1.00 92.88 289 PRO A C 1
ATOM 2183 O O . PRO A 1 289 ? -6.137 -14.664 8.307 1.00 92.88 289 PRO A O 1
ATOM 2186 N N . GLU A 1 290 ? -5.473 -15.186 10.380 1.00 90.94 290 GLU A N 1
ATOM 2187 C CA . GLU A 1 290 ? -6.799 -15.309 10.973 1.00 90.94 290 GLU A CA 1
ATOM 2188 C C . GLU A 1 290 ? -7.594 -13.991 11.002 1.00 90.94 290 GLU A C 1
ATOM 2190 O O . GLU A 1 290 ? -8.817 -14.020 11.132 1.00 90.94 290 GLU A O 1
ATOM 2195 N N . LEU A 1 291 ? -6.924 -12.841 10.850 1.00 91.44 291 LEU A N 1
ATOM 2196 C CA . LEU A 1 291 ? -7.569 -11.526 10.795 1.00 91.44 291 LEU A CA 1
ATOM 2197 C C . LEU A 1 291 ? -8.182 -11.214 9.421 1.00 91.44 291 LEU A C 1
ATOM 2199 O O . LEU A 1 291 ? -8.970 -10.276 9.310 1.00 91.44 291 LEU A O 1
ATOM 2203 N N . GLY A 1 292 ? -7.848 -11.987 8.381 1.00 90.25 292 GLY A N 1
ATOM 2204 C CA . GLY A 1 292 ? -8.409 -11.813 7.037 1.00 90.25 292 GLY A CA 1
ATOM 2205 C C . GLY A 1 292 ? -8.017 -10.497 6.354 1.00 90.25 292 GLY A C 1
ATOM 2206 O O . GLY A 1 292 ? -8.764 -10.008 5.508 1.00 90.25 292 GLY A O 1
ATOM 2207 N N . ILE A 1 293 ? -6.874 -9.913 6.726 1.00 90.44 293 ILE A N 1
ATOM 2208 C CA . ILE A 1 293 ? -6.336 -8.695 6.108 1.00 90.44 293 ILE A CA 1
ATOM 2209 C C . ILE A 1 293 ? -5.622 -9.083 4.809 1.00 90.44 293 ILE A C 1
ATOM 2211 O O . ILE A 1 293 ? -4.623 -9.797 4.832 1.00 90.44 293 ILE A O 1
ATOM 2215 N N . GLU A 1 294 ? -6.145 -8.616 3.676 1.00 87.69 294 GLU A N 1
ATOM 2216 C CA . GLU A 1 294 ? -5.591 -8.898 2.344 1.00 87.69 294 GLU A CA 1
ATOM 2217 C C . GLU A 1 294 ? -4.395 -7.993 2.033 1.00 87.69 294 GLU A C 1
ATOM 2219 O O . GLU A 1 294 ? -3.390 -8.451 1.492 1.00 87.69 294 GLU A O 1
ATOM 2224 N N . ILE A 1 295 ? -4.499 -6.709 2.387 1.00 91.00 295 ILE A N 1
ATOM 2225 C CA . ILE A 1 295 ? -3.476 -5.701 2.129 1.00 91.00 295 ILE A CA 1
ATOM 2226 C C . ILE A 1 295 ? -2.930 -5.206 3.461 1.00 91.00 295 ILE A C 1
ATOM 2228 O O . ILE A 1 295 ? -3.571 -4.451 4.193 1.00 91.0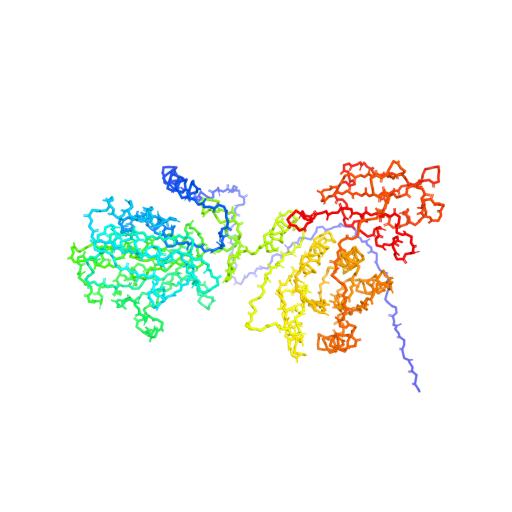0 295 ILE A O 1
ATOM 2232 N N . ALA A 1 296 ? -1.692 -5.602 3.748 1.00 91.94 296 ALA A N 1
ATOM 2233 C CA . ALA A 1 296 ? -0.923 -5.132 4.895 1.00 91.94 296 ALA A CA 1
ATOM 2234 C C . ALA A 1 296 ? -0.423 -3.690 4.682 1.00 91.94 296 ALA A C 1
ATOM 2236 O O . ALA A 1 296 ? 0.774 -3.447 4.565 1.00 91.94 296 ALA A O 1
ATOM 2237 N N . ARG A 1 297 ? -1.352 -2.741 4.524 1.00 89.44 297 ARG A N 1
ATOM 2238 C CA . ARG A 1 297 ? -1.107 -1.294 4.444 1.00 89.44 297 ARG A CA 1
ATOM 2239 C C . ARG A 1 297 ? -2.265 -0.558 5.101 1.00 89.44 297 ARG A C 1
ATOM 2241 O O . ARG A 1 297 ? -3.406 -1.009 5.025 1.00 89.44 297 ARG A O 1
ATOM 2248 N N . GLU A 1 298 ? -1.994 0.591 5.706 1.00 84.19 298 GLU A N 1
ATOM 2249 C CA . GLU A 1 298 ? -3.034 1.492 6.205 1.00 84.19 298 GLU A CA 1
ATOM 2250 C C . GLU A 1 298 ? -3.385 2.531 5.126 1.00 84.19 298 GLU A C 1
ATOM 2252 O O . GLU A 1 298 ? -2.779 3.595 5.047 1.00 84.19 298 GLU A O 1
ATOM 2257 N N . LEU A 1 299 ? -4.353 2.212 4.261 1.00 84.81 299 LEU A N 1
ATOM 2258 C CA . LEU A 1 299 ? -4.841 3.125 3.215 1.00 84.81 299 LEU A CA 1
ATOM 2259 C C . LEU A 1 299 ? -6.067 3.882 3.699 1.00 84.81 299 LEU A C 1
ATOM 2261 O O . LEU A 1 299 ? -6.943 3.269 4.301 1.00 84.81 299 LEU A O 1
ATOM 2265 N N . ASP A 1 300 ? -6.181 5.175 3.408 1.00 84.50 300 ASP A N 1
ATOM 2266 C CA . ASP A 1 300 ? -7.313 6.034 3.790 1.00 84.50 300 ASP A CA 1
ATOM 2267 C C . ASP A 1 300 ? -8.573 5.854 2.919 1.00 84.50 300 ASP A C 1
ATOM 2269 O O . ASP A 1 300 ? -9.543 6.596 3.082 1.00 84.50 300 ASP A O 1
ATOM 2273 N N . HIS A 1 301 ? -8.569 4.864 2.029 1.00 86.00 301 HIS A N 1
ATOM 2274 C CA . HIS A 1 301 ? -9.655 4.469 1.135 1.00 86.00 301 HIS A CA 1
ATOM 2275 C C . HIS A 1 301 ? -9.611 2.945 0.884 1.00 86.00 301 HIS A C 1
ATOM 2277 O O . HIS A 1 301 ? -8.608 2.307 1.219 1.00 86.00 301 HIS A O 1
ATOM 2283 N N . PRO A 1 302 ? -10.685 2.324 0.347 1.00 86.06 302 PRO A N 1
ATOM 2284 C CA . PRO A 1 302 ? -10.627 0.924 -0.061 1.00 86.06 302 PRO A CA 1
ATOM 2285 C C . PRO A 1 302 ? -9.536 0.742 -1.121 1.00 86.06 302 PRO A C 1
ATOM 2287 O O . PRO A 1 302 ? -9.485 1.564 -2.041 1.00 86.06 302 PRO A O 1
ATOM 2290 N N . PRO A 1 303 ? -8.719 -0.324 -1.049 1.00 89.69 303 PRO A N 1
ATOM 2291 C CA . PRO A 1 303 ? -7.625 -0.500 -1.989 1.00 89.69 303 PRO A CA 1
ATOM 2292 C C . PRO A 1 303 ? -8.115 -0.502 -3.438 1.00 89.69 303 PRO A C 1
ATOM 2294 O O . PRO A 1 303 ? -8.995 -1.299 -3.809 1.00 89.69 303 PRO A O 1
ATOM 2297 N N . THR A 1 304 ? -7.539 0.370 -4.262 1.00 92.12 304 THR A N 1
ATOM 2298 C CA . THR A 1 304 ? -7.908 0.480 -5.675 1.00 92.12 304 THR A CA 1
ATOM 2299 C C . THR A 1 304 ? -7.411 -0.720 -6.481 1.00 92.12 304 THR A C 1
ATOM 2301 O O . THR A 1 304 ? -6.603 -1.535 -6.024 1.00 92.12 304 THR A O 1
ATOM 2304 N N . ALA A 1 305 ? -7.881 -0.846 -7.726 1.00 94.31 305 ALA A N 1
ATOM 2305 C CA . ALA A 1 305 ? -7.387 -1.884 -8.629 1.00 94.31 305 ALA A CA 1
ATOM 2306 C C . ALA A 1 305 ? -5.864 -1.781 -8.835 1.00 94.31 305 ALA A C 1
ATOM 2308 O O . ALA A 1 305 ? -5.174 -2.797 -8.800 1.00 94.31 305 ALA A O 1
ATOM 2309 N N . LEU A 1 306 ? -5.327 -0.565 -8.989 1.00 96.00 306 LEU A N 1
ATOM 2310 C CA . LEU A 1 306 ? -3.892 -0.349 -9.180 1.00 96.00 306 LEU A CA 1
ATOM 2311 C C . LEU A 1 306 ? -3.091 -0.682 -7.918 1.00 96.00 306 LEU A C 1
ATOM 2313 O O . LEU A 1 306 ? -2.029 -1.296 -8.019 1.00 96.00 306 LEU A O 1
ATOM 2317 N N . GLU A 1 307 ? -3.608 -0.351 -6.736 1.00 96.00 307 GLU A N 1
ATOM 2318 C CA . GLU A 1 307 ? -2.958 -0.672 -5.463 1.00 96.00 307 GLU A CA 1
ATOM 2319 C C . GLU A 1 307 ? -2.900 -2.176 -5.194 1.00 96.00 307 GLU A C 1
ATOM 2321 O O . GLU A 1 307 ? -1.867 -2.669 -4.740 1.00 96.00 307 GLU A O 1
ATOM 2326 N N . ARG A 1 308 ? -3.946 -2.934 -5.549 1.00 95.69 308 ARG A N 1
ATOM 2327 C CA . ARG A 1 308 ? -3.929 -4.408 -5.475 1.00 95.69 308 ARG A CA 1
ATOM 2328 C C . ARG A 1 308 ? -2.894 -5.018 -6.401 1.00 95.69 308 ARG A C 1
ATOM 2330 O O . ARG A 1 308 ? -2.162 -5.918 -5.996 1.00 95.69 308 ARG A O 1
ATOM 2337 N N . ILE A 1 309 ? -2.816 -4.521 -7.635 1.00 96.50 309 ILE A N 1
ATOM 2338 C CA . ILE A 1 309 ? -1.825 -4.984 -8.611 1.00 96.50 309 ILE A CA 1
ATOM 2339 C C . ILE A 1 309 ? -0.418 -4.679 -8.091 1.00 96.50 309 ILE A C 1
ATOM 2341 O O . ILE A 1 309 ? 0.440 -5.558 -8.094 1.00 96.50 309 ILE A O 1
ATOM 2345 N N . ALA A 1 310 ? -0.190 -3.467 -7.578 1.00 97.06 310 ALA A N 1
ATOM 2346 C CA . ALA A 1 310 ? 1.090 -3.083 -6.999 1.00 97.06 310 ALA A CA 1
ATOM 2347 C C . ALA A 1 310 ? 1.470 -3.946 -5.789 1.00 97.06 310 ALA A C 1
ATOM 2349 O O . ALA A 1 310 ? 2.605 -4.411 -5.695 1.00 97.06 310 ALA A O 1
ATOM 2350 N N . TYR A 1 311 ? 0.520 -4.202 -4.887 1.00 95.88 311 TYR A N 1
ATOM 2351 C CA . TYR A 1 311 ? 0.737 -5.058 -3.726 1.00 95.88 311 TYR A CA 1
ATOM 2352 C C . TYR A 1 311 ? 1.081 -6.493 -4.141 1.00 95.88 311 TYR A C 1
ATOM 2354 O O . TYR A 1 311 ? 2.039 -7.060 -3.624 1.00 95.88 311 TYR A O 1
ATOM 2362 N N . ALA A 1 312 ? 0.383 -7.056 -5.131 1.00 95.38 312 ALA A N 1
ATOM 2363 C CA . ALA A 1 312 ? 0.685 -8.386 -5.656 1.00 95.38 312 ALA A CA 1
ATOM 2364 C C . ALA A 1 312 ? 2.098 -8.475 -6.262 1.00 95.38 312 ALA A C 1
ATOM 2366 O O . ALA A 1 312 ? 2.797 -9.462 -6.040 1.00 95.38 312 ALA A O 1
ATOM 2367 N N . VAL A 1 313 ? 2.543 -7.440 -6.986 1.00 95.75 313 VAL A N 1
ATOM 2368 C CA . VAL A 1 313 ? 3.918 -7.366 -7.514 1.00 95.75 313 VAL A CA 1
ATOM 2369 C C . VAL A 1 313 ? 4.940 -7.314 -6.378 1.00 95.75 313 VAL A C 1
ATOM 2371 O O . VAL A 1 313 ? 5.945 -8.018 -6.440 1.00 95.75 313 VAL A O 1
ATOM 2374 N N . GLU A 1 314 ? 4.689 -6.512 -5.341 1.00 95.31 314 GLU A N 1
ATOM 2375 C CA . GLU A 1 314 ? 5.578 -6.417 -4.179 1.00 95.31 314 GLU A CA 1
ATOM 2376 C C . GLU A 1 314 ? 5.707 -7.751 -3.437 1.00 95.31 314 GLU A C 1
ATOM 2378 O O . GLU A 1 314 ? 6.810 -8.158 -3.081 1.00 95.31 314 GLU A O 1
ATOM 2383 N N . GLN A 1 315 ? 4.598 -8.472 -3.249 1.00 93.06 315 GLN A N 1
ATOM 2384 C CA . GLN A 1 315 ? 4.618 -9.781 -2.591 1.00 93.06 315 GLN A CA 1
ATOM 2385 C C . GLN A 1 315 ? 5.314 -10.865 -3.431 1.00 93.06 315 GLN A C 1
ATOM 2387 O O . GLN A 1 315 ? 5.842 -11.821 -2.870 1.00 93.06 315 GLN A O 1
ATOM 2392 N N . ALA A 1 316 ? 5.338 -10.726 -4.761 1.00 92.88 316 ALA A N 1
ATOM 2393 C CA . ALA A 1 316 ? 5.921 -11.706 -5.680 1.00 92.88 316 ALA A CA 1
ATOM 2394 C C . ALA A 1 316 ? 7.431 -11.522 -5.946 1.00 92.88 316 ALA A C 1
ATOM 2396 O O . ALA A 1 316 ? 8.041 -12.342 -6.634 1.00 92.88 316 ALA A O 1
ATOM 2397 N N . ASP A 1 317 ? 8.054 -10.444 -5.472 1.00 92.62 317 ASP A N 1
ATOM 2398 C CA . ASP A 1 317 ? 9.497 -10.220 -5.605 1.00 92.62 317 ASP A CA 1
ATOM 2399 C C . ASP A 1 317 ? 10.023 -9.565 -4.329 1.00 92.62 317 ASP A C 1
ATOM 2401 O O . ASP A 1 317 ? 9.743 -8.405 -4.077 1.00 92.62 317 ASP A O 1
ATOM 2405 N N . HIS A 1 318 ? 10.817 -10.264 -3.521 1.00 91.25 318 HIS A N 1
ATOM 2406 C CA . HIS A 1 318 ? 11.333 -9.709 -2.261 1.00 91.25 318 HIS A CA 1
ATOM 2407 C C . HIS A 1 318 ? 12.583 -8.824 -2.431 1.00 91.25 318 HIS A C 1
ATOM 2409 O O . HIS A 1 318 ? 13.147 -8.348 -1.445 1.00 91.25 318 HIS A O 1
ATOM 2415 N N . ARG A 1 319 ? 13.066 -8.615 -3.665 1.00 91.81 319 ARG A N 1
ATOM 2416 C CA . ARG A 1 319 ? 14.233 -7.763 -3.939 1.00 91.81 319 ARG A CA 1
ATOM 2417 C C . ARG A 1 319 ? 13.805 -6.302 -3.985 1.00 91.81 319 ARG A C 1
ATOM 2419 O O . ARG A 1 319 ? 13.059 -5.892 -4.878 1.00 91.81 319 ARG A O 1
ATOM 2426 N N . GLY A 1 320 ? 14.304 -5.522 -3.032 1.00 92.12 320 GLY A N 1
ATOM 2427 C CA . GLY A 1 320 ? 13.913 -4.128 -2.844 1.00 92.12 320 GLY A CA 1
ATOM 2428 C C . GLY A 1 320 ? 12.440 -3.951 -2.485 1.00 92.12 320 GLY A C 1
ATOM 2429 O O . GLY A 1 320 ? 11.671 -4.905 -2.438 1.00 92.12 320 GLY A O 1
ATOM 2430 N N . THR A 1 321 ? 12.058 -2.707 -2.245 1.00 91.94 321 THR A N 1
ATOM 2431 C CA . THR A 1 321 ? 10.702 -2.285 -1.896 1.00 91.94 321 THR A CA 1
ATOM 2432 C C . THR A 1 321 ? 9.958 -1.846 -3.150 1.00 91.94 321 THR A C 1
ATOM 2434 O O . THR A 1 321 ? 10.545 -1.202 -4.016 1.00 91.94 321 THR A O 1
ATOM 2437 N N . PHE A 1 322 ? 8.666 -2.146 -3.224 1.00 95.00 322 PHE A N 1
ATOM 2438 C CA . PHE A 1 322 ? 7.698 -1.496 -4.102 1.00 95.00 322 PHE A CA 1
ATOM 2439 C C . PHE A 1 322 ? 6.462 -1.082 -3.300 1.00 95.00 322 PHE A C 1
ATOM 2441 O O . PHE A 1 322 ? 5.533 -1.853 -3.042 1.00 95.00 322 PHE A O 1
ATOM 2448 N N . TYR A 1 323 ? 6.443 0.190 -2.919 1.00 94.31 323 TYR A N 1
ATOM 2449 C CA . TYR A 1 323 ? 5.272 0.824 -2.333 1.00 94.31 323 TYR A CA 1
ATOM 2450 C C . TYR A 1 323 ? 4.526 1.626 -3.396 1.00 94.31 323 TYR A C 1
ATOM 2452 O O . TYR A 1 323 ? 5.151 2.302 -4.207 1.00 94.31 323 TYR A O 1
ATOM 2460 N N . PHE A 1 324 ? 3.198 1.575 -3.374 1.00 96.12 324 PHE A N 1
ATOM 2461 C CA . PHE A 1 324 ? 2.328 2.372 -4.235 1.00 96.12 324 PHE A CA 1
ATOM 2462 C C . PHE A 1 324 ? 1.036 2.678 -3.482 1.00 96.12 324 PHE A C 1
ATOM 2464 O O . PHE A 1 324 ? 0.445 1.767 -2.897 1.00 96.12 324 PHE A O 1
ATOM 2471 N N . ALA A 1 325 ? 0.624 3.940 -3.506 1.00 94.44 325 ALA A N 1
ATOM 2472 C CA . ALA A 1 325 ? -0.672 4.389 -3.019 1.00 94.44 325 ALA A CA 1
ATOM 2473 C C . ALA A 1 325 ? -1.179 5.521 -3.916 1.00 94.44 325 ALA A C 1
ATOM 2475 O O . ALA A 1 325 ? -0.405 6.419 -4.274 1.00 94.44 325 ALA A O 1
ATOM 2476 N N . GLU A 1 326 ? -2.456 5.492 -4.281 1.00 93.69 326 GLU A N 1
ATOM 2477 C CA . GLU A 1 326 ? -3.087 6.618 -4.968 1.00 93.69 326 GLU A CA 1
ATOM 2478 C C . GLU A 1 326 ? -3.360 7.741 -3.964 1.00 93.69 326 GLU A C 1
ATOM 2480 O O . GLU A 1 326 ? -3.768 7.502 -2.828 1.00 93.69 326 GLU A O 1
ATOM 2485 N N . LEU A 1 327 ? -3.098 8.988 -4.361 1.00 91.38 327 LEU A N 1
ATOM 2486 C CA . LEU A 1 327 ? -3.324 10.133 -3.483 1.00 91.38 327 LEU A CA 1
ATOM 2487 C C . LEU A 1 327 ? -4.728 10.716 -3.707 1.00 91.38 327 LEU A C 1
ATOM 2489 O O . LEU A 1 327 ? -5.185 10.803 -4.855 1.00 91.38 327 LEU A O 1
ATOM 2493 N N . PRO A 1 328 ? -5.419 11.160 -2.638 1.00 81.00 328 PRO A N 1
ATOM 2494 C CA . PRO A 1 328 ? -6.729 11.787 -2.756 1.00 81.00 328 PRO A CA 1
ATOM 2495 C C . PRO A 1 328 ? -6.714 12.998 -3.695 1.00 81.00 328 PRO A C 1
ATOM 2497 O O . PRO A 1 328 ? -5.848 13.868 -3.609 1.00 81.00 328 PRO A O 1
ATOM 2500 N N . ARG A 1 329 ? -7.725 13.091 -4.566 1.00 77.00 329 ARG A N 1
ATOM 2501 C CA . ARG A 1 329 ? -7.898 14.201 -5.517 1.00 77.00 329 ARG A CA 1
ATOM 2502 C C . ARG A 1 329 ? -9.002 15.132 -5.020 1.00 77.00 329 ARG A C 1
ATOM 2504 O O . ARG A 1 329 ? -10.163 14.731 -4.936 1.00 77.00 329 ARG A O 1
ATOM 2511 N N . SER A 1 330 ? -8.679 16.379 -4.691 1.00 59.44 330 SER A N 1
ATOM 2512 C CA . SER A 1 330 ? -9.669 17.356 -4.230 1.00 59.44 330 SER A CA 1
ATOM 2513 C C . SER A 1 330 ? -10.437 17.984 -5.404 1.00 59.44 330 SER A C 1
ATOM 2515 O O . SER A 1 330 ? -10.028 18.976 -5.991 1.00 59.44 330 SER A O 1
ATOM 2517 N N . GLY A 1 331 ? -11.602 17.416 -5.733 1.00 55.69 331 GLY A N 1
ATOM 2518 C CA . GLY A 1 331 ? -12.784 18.134 -6.250 1.00 55.69 331 GLY A CA 1
ATOM 2519 C C . GLY A 1 331 ? -12.723 18.879 -7.597 1.00 55.69 331 GLY A C 1
ATOM 2520 O O . GLY A 1 331 ? -13.767 19.342 -8.055 1.00 55.69 331 GLY A O 1
ATOM 2521 N N . LYS A 1 332 ? -11.574 18.984 -8.268 1.00 54.50 332 LYS A N 1
ATOM 2522 C CA . LYS A 1 332 ? -11.443 19.462 -9.654 1.00 54.50 332 LYS A CA 1
ATOM 2523 C C . LYS A 1 332 ? -10.464 18.563 -10.416 1.00 54.50 332 LYS A C 1
ATOM 2525 O O . LYS A 1 332 ? -9.560 18.011 -9.791 1.00 54.50 332 LYS A O 1
ATOM 2530 N N . PRO A 1 333 ? -10.616 18.397 -11.745 1.00 58.66 333 PRO A N 1
ATOM 2531 C CA . PRO A 1 333 ? -9.558 17.824 -12.563 1.00 58.66 333 PRO A CA 1
ATOM 2532 C C . PRO A 1 333 ? -8.323 18.696 -12.378 1.00 58.66 333 PRO A C 1
ATOM 2534 O O . PRO A 1 333 ? -8.327 19.869 -12.753 1.00 58.66 333 PRO A O 1
ATOM 2537 N N . ASP A 1 334 ? -7.302 18.151 -11.731 1.00 67.00 334 ASP A N 1
ATOM 2538 C CA . ASP A 1 334 ? -6.047 18.861 -11.615 1.00 67.00 334 ASP A CA 1
ATOM 2539 C C . ASP A 1 334 ? -5.398 18.908 -13.002 1.00 67.00 334 ASP A C 1
ATOM 2541 O O . ASP A 1 334 ? -4.938 17.889 -13.523 1.00 67.00 334 ASP A O 1
ATOM 2545 N N . GLU A 1 335 ? -5.384 20.088 -13.630 1.00 74.44 335 GLU A N 1
ATOM 2546 C CA . GLU A 1 335 ? -4.738 20.300 -14.933 1.00 74.44 335 GLU A CA 1
ATOM 2547 C C . GLU A 1 335 ? -3.219 20.055 -14.891 1.00 74.44 335 GLU A C 1
ATOM 2549 O O . GLU A 1 335 ? -2.569 20.075 -15.939 1.00 74.44 335 GLU A O 1
ATOM 2554 N N . ARG A 1 336 ? -2.650 19.842 -13.697 1.00 90.50 336 ARG A N 1
ATOM 2555 C CA . ARG A 1 336 ? -1.239 19.591 -13.400 1.00 90.50 336 ARG A CA 1
ATOM 2556 C C . ARG A 1 336 ? -1.020 18.255 -12.670 1.00 90.50 336 ARG A C 1
ATOM 2558 O O . ARG A 1 336 ? -0.045 18.101 -11.935 1.00 90.50 336 ARG A O 1
ATOM 2565 N N . LEU A 1 337 ? -1.885 17.269 -12.909 1.00 93.75 337 LEU A N 1
ATOM 2566 C CA . LEU A 1 337 ? -1.745 15.918 -12.362 1.00 93.75 337 LEU A CA 1
ATOM 2567 C C . LEU A 1 337 ? -0.528 15.179 -12.947 1.00 93.75 337 LEU A C 1
ATOM 2569 O O . LEU A 1 337 ? -0.408 15.061 -14.164 1.00 93.75 337 LEU A O 1
ATOM 2573 N N . ILE A 1 338 ? 0.351 14.614 -12.121 1.00 96.50 338 ILE A N 1
ATOM 2574 C CA . ILE A 1 338 ? 1.554 13.895 -12.589 1.00 96.50 338 ILE A CA 1
ATOM 2575 C C . ILE A 1 338 ? 1.704 12.521 -11.940 1.00 96.50 338 ILE A C 1
ATOM 2577 O O . ILE A 1 338 ? 1.299 12.316 -10.800 1.00 96.50 338 ILE A O 1
ATOM 2581 N N . GLY A 1 339 ? 2.330 11.583 -12.648 1.00 97.94 339 GLY A N 1
ATOM 2582 C CA . GLY A 1 339 ? 2.786 10.331 -12.049 1.00 97.94 339 GLY A CA 1
ATOM 2583 C C . GLY A 1 339 ? 4.086 10.560 -11.281 1.00 97.94 339 GLY A C 1
ATOM 2584 O O . GLY A 1 339 ? 5.015 11.157 -11.830 1.00 97.94 339 GLY A O 1
ATOM 2585 N N . PHE A 1 340 ? 4.165 10.093 -10.035 1.00 97.94 340 PHE A N 1
ATOM 2586 C CA . PHE A 1 340 ? 5.356 10.250 -9.196 1.00 97.94 340 PHE A CA 1
ATOM 2587 C C . PHE A 1 340 ? 6.017 8.898 -8.907 1.00 97.94 340 PHE A C 1
ATOM 2589 O O . PHE A 1 340 ? 5.347 7.950 -8.498 1.00 97.94 340 PHE A O 1
ATOM 2596 N N . HIS A 1 341 ? 7.334 8.811 -9.098 1.00 97.81 341 HIS A N 1
ATOM 2597 C CA . HIS A 1 341 ? 8.138 7.606 -8.890 1.00 97.81 341 HIS A CA 1
ATOM 2598 C C . HIS A 1 341 ? 9.317 7.885 -7.947 1.00 97.81 341 HIS A C 1
ATOM 2600 O O . HIS A 1 341 ? 10.372 8.371 -8.353 1.00 97.81 341 HIS A O 1
ATOM 2606 N N . GLY A 1 342 ? 9.141 7.579 -6.669 1.00 93.88 342 GLY A N 1
ATOM 2607 C CA . GLY A 1 342 ? 10.178 7.708 -5.656 1.00 93.88 342 GLY A CA 1
ATOM 2608 C C . GLY A 1 342 ? 11.212 6.582 -5.695 1.00 93.88 342 GLY A C 1
ATOM 2609 O O . GLY A 1 342 ? 10.893 5.445 -6.036 1.00 93.88 342 GLY A O 1
ATOM 2610 N N . ALA A 1 343 ? 12.446 6.902 -5.301 1.00 88.44 343 ALA A N 1
ATOM 2611 C CA . ALA A 1 343 ? 13.500 5.927 -5.011 1.00 88.44 343 ALA A CA 1
ATOM 2612 C C . ALA A 1 343 ? 14.179 6.239 -3.658 1.00 88.44 343 ALA A C 1
ATOM 2614 O O . ALA A 1 343 ? 15.223 6.893 -3.566 1.00 88.44 343 ALA A O 1
ATOM 2615 N N . GLY A 1 344 ? 13.549 5.780 -2.582 1.00 82.88 344 GLY A N 1
ATOM 2616 C CA . GLY A 1 344 ? 13.928 5.928 -1.180 1.00 82.88 344 GLY A CA 1
ATOM 2617 C C . GLY A 1 344 ? 13.054 6.949 -0.455 1.00 82.88 344 GLY A C 1
ATOM 2618 O O . GLY A 1 344 ? 12.980 8.103 -0.877 1.00 82.88 344 GLY A O 1
ATOM 2619 N N . GLY A 1 345 ? 12.457 6.551 0.675 1.00 77.56 345 GLY A N 1
ATOM 2620 C CA . GLY A 1 345 ? 11.487 7.340 1.456 1.00 77.56 345 GLY A CA 1
ATOM 2621 C C . GLY A 1 345 ? 11.823 8.831 1.615 1.00 77.56 345 GLY A C 1
ATOM 2622 O O . GLY A 1 345 ? 11.241 9.667 0.934 1.00 77.56 345 GLY A O 1
ATOM 2623 N N . GLY A 1 346 ? 12.791 9.199 2.461 1.00 83.25 346 GLY A N 1
ATOM 2624 C CA . GLY A 1 346 ? 13.075 10.619 2.745 1.00 83.25 346 GLY A CA 1
ATOM 2625 C C . GLY A 1 346 ? 13.465 11.464 1.519 1.00 83.25 346 GLY A C 1
ATOM 2626 O O . GLY A 1 346 ? 13.011 12.596 1.365 1.00 83.25 346 GLY A O 1
ATOM 2627 N N . GLY A 1 347 ? 14.277 10.911 0.612 1.00 87.31 347 GLY A N 1
ATOM 2628 C CA . GLY A 1 347 ? 14.730 11.622 -0.590 1.00 87.31 347 GLY A CA 1
ATOM 2629 C C . GLY A 1 347 ? 13.645 11.801 -1.653 1.00 87.31 347 GLY A C 1
ATOM 2630 O O . GLY A 1 347 ? 13.585 12.839 -2.319 1.00 87.31 347 GLY A O 1
ATOM 2631 N N . SER A 1 348 ? 12.767 10.806 -1.792 1.00 90.56 348 SER A N 1
ATOM 2632 C CA . SER A 1 348 ? 11.597 10.900 -2.661 1.00 90.56 348 SER A CA 1
ATOM 2633 C C . SER A 1 348 ? 10.599 11.924 -2.124 1.00 90.56 348 SER A C 1
ATOM 2635 O O . SER A 1 348 ? 10.193 12.789 -2.891 1.00 90.56 348 SER A O 1
ATOM 2637 N N . MET A 1 349 ? 10.308 11.949 -0.817 1.00 92.19 349 MET A N 1
ATOM 2638 C CA . MET A 1 349 ? 9.430 12.970 -0.220 1.00 92.19 349 MET A CA 1
ATOM 2639 C C . MET A 1 349 ? 9.953 14.396 -0.449 1.00 92.19 349 MET A C 1
ATOM 2641 O O . MET A 1 349 ? 9.214 15.244 -0.933 1.00 92.19 349 MET A O 1
ATOM 2645 N N . MET A 1 350 ? 11.255 14.644 -0.254 1.00 92.50 350 MET A N 1
ATOM 2646 C CA . MET A 1 350 ? 11.867 15.943 -0.588 1.00 92.50 350 MET A CA 1
ATOM 2647 C C . MET A 1 350 ? 11.686 16.320 -2.072 1.00 92.50 350 MET A C 1
ATOM 2649 O O . MET A 1 350 ? 11.540 17.491 -2.422 1.00 92.50 350 MET A O 1
ATOM 2653 N N . SER A 1 351 ? 11.723 15.334 -2.968 1.00 94.25 351 SER A N 1
ATOM 2654 C CA . SER A 1 351 ? 11.534 15.559 -4.403 1.00 94.25 351 SER A CA 1
ATOM 2655 C C . SER A 1 351 ? 10.065 15.771 -4.771 1.00 94.25 351 SER A C 1
ATOM 2657 O O . SER A 1 351 ? 9.767 16.538 -5.687 1.00 94.25 351 SER A O 1
ATOM 2659 N N . MET A 1 352 ? 9.152 15.132 -4.040 1.00 95.19 352 MET A N 1
ATOM 2660 C CA . MET A 1 352 ? 7.717 15.377 -4.124 1.00 95.19 352 MET A CA 1
ATOM 2661 C C . MET A 1 352 ? 7.395 16.814 -3.691 1.00 95.19 352 MET A C 1
ATOM 2663 O O . MET A 1 352 ? 6.723 17.530 -4.426 1.00 95.19 352 MET A O 1
ATOM 2667 N N . ASP A 1 353 ? 7.977 17.300 -2.592 1.00 95.44 353 ASP A N 1
ATOM 2668 C CA . ASP A 1 353 ? 7.833 18.701 -2.171 1.00 95.44 353 ASP A CA 1
ATOM 2669 C C . ASP A 1 353 ? 8.346 19.681 -3.233 1.00 95.44 353 ASP A C 1
ATOM 2671 O O . ASP A 1 353 ? 7.759 20.743 -3.451 1.00 95.44 353 ASP A O 1
ATOM 2675 N N . ALA A 1 354 ? 9.448 19.340 -3.909 1.00 96.31 354 ALA A N 1
ATOM 2676 C CA . ALA A 1 354 ? 10.002 20.164 -4.977 1.00 96.31 354 ALA A CA 1
ATOM 2677 C C . ALA A 1 354 ? 9.044 20.274 -6.174 1.00 96.31 354 ALA A C 1
ATOM 2679 O O . ALA A 1 354 ? 8.845 21.373 -6.687 1.00 96.31 354 ALA A O 1
ATOM 2680 N N . VAL A 1 355 ? 8.419 19.171 -6.597 1.00 96.31 355 VAL A N 1
ATOM 2681 C CA . VAL A 1 355 ? 7.478 19.188 -7.729 1.00 96.31 355 VAL A CA 1
ATOM 2682 C C . VAL A 1 355 ? 6.128 19.813 -7.353 1.00 96.31 355 VAL A C 1
ATOM 2684 O O . VAL A 1 355 ? 5.552 20.543 -8.158 1.00 96.31 355 VAL A O 1
ATOM 2687 N N . VAL A 1 356 ? 5.674 19.644 -6.106 1.00 96.00 356 VAL A N 1
ATOM 2688 C CA . VAL A 1 356 ? 4.491 20.341 -5.564 1.00 96.00 356 VAL A CA 1
ATOM 2689 C C . VAL A 1 356 ? 4.712 21.853 -5.521 1.00 96.00 356 VAL A C 1
ATOM 2691 O O . VAL A 1 356 ? 3.825 22.622 -5.884 1.00 96.00 356 VAL A O 1
ATOM 2694 N N . ARG A 1 357 ? 5.919 22.312 -5.167 1.00 96.50 357 ARG A N 1
ATOM 2695 C CA . ARG A 1 357 ? 6.280 23.741 -5.191 1.00 96.50 357 ARG A CA 1
ATOM 2696 C C . ARG A 1 357 ? 6.258 24.349 -6.595 1.00 96.50 357 ARG A C 1
ATOM 2698 O O . ARG A 1 357 ? 6.023 25.545 -6.730 1.00 96.50 357 ARG A O 1
ATOM 2705 N N . GLU A 1 358 ? 6.453 23.532 -7.627 1.00 96.94 358 GLU A N 1
ATOM 2706 C CA . GLU A 1 358 ? 6.277 23.925 -9.034 1.00 96.94 358 GLU A CA 1
ATOM 2707 C C . GLU A 1 358 ? 4.801 23.919 -9.488 1.00 96.94 358 GLU A C 1
ATOM 2709 O O . GLU A 1 358 ? 4.499 24.185 -10.656 1.00 96.94 358 GLU A O 1
ATOM 2714 N N . GLY A 1 359 ? 3.870 23.658 -8.566 1.00 94.38 359 GLY A N 1
ATOM 2715 C CA . GLY A 1 359 ? 2.426 23.701 -8.783 1.00 94.38 359 GLY A CA 1
ATOM 2716 C C . GLY A 1 359 ? 1.839 22.417 -9.363 1.00 94.38 359 GLY A C 1
ATOM 2717 O O . GLY A 1 359 ? 0.743 22.466 -9.915 1.00 94.38 359 GLY A O 1
ATOM 2718 N N . PHE A 1 360 ? 2.561 21.296 -9.303 1.00 95.12 360 PHE A N 1
ATOM 2719 C CA . PHE A 1 360 ? 2.038 19.993 -9.713 1.00 95.12 360 PHE A CA 1
ATOM 2720 C C . PHE A 1 360 ? 1.354 19.262 -8.567 1.00 95.12 360 PHE A C 1
ATOM 2722 O O . PHE A 1 360 ? 1.737 19.402 -7.407 1.00 95.12 360 PHE A O 1
ATOM 2729 N N . THR A 1 361 ? 0.423 18.387 -8.927 1.00 94.88 361 THR A N 1
ATOM 2730 C CA . THR A 1 361 ? -0.233 17.485 -7.984 1.00 94.88 361 THR A CA 1
ATOM 2731 C C . THR A 1 361 ? 0.137 16.049 -8.323 1.00 94.88 361 THR A C 1
ATOM 2733 O O . THR A 1 361 ? -0.208 15.559 -9.403 1.00 94.88 361 THR A O 1
ATOM 2736 N N . PRO A 1 362 ? 0.864 15.348 -7.442 1.00 95.19 362 PRO A N 1
ATOM 2737 C CA . PRO A 1 362 ? 1.136 13.930 -7.621 1.00 95.19 362 PRO A CA 1
ATOM 2738 C C . PRO A 1 362 ? -0.159 13.109 -7.568 1.00 95.19 362 PRO A C 1
ATOM 2740 O O . PRO A 1 362 ? -0.946 13.235 -6.635 1.00 95.19 362 PRO A O 1
ATOM 2743 N N . ALA A 1 363 ? -0.374 12.249 -8.563 1.00 95.00 363 ALA A N 1
ATOM 2744 C CA . ALA A 1 363 ? -1.510 11.326 -8.615 1.00 95.00 363 ALA A CA 1
ATOM 2745 C C . ALA A 1 363 ? -1.371 10.172 -7.616 1.00 95.00 363 ALA A C 1
ATOM 2747 O O . ALA A 1 363 ? -2.360 9.620 -7.141 1.00 95.00 363 ALA A O 1
ATOM 2748 N N . ASN A 1 364 ? -0.126 9.823 -7.306 1.00 96.19 364 ASN A N 1
ATOM 2749 C CA . ASN A 1 364 ? 0.243 8.712 -6.455 1.00 96.19 364 ASN A CA 1
ATOM 2750 C C . ASN A 1 364 ? 1.492 9.059 -5.642 1.00 96.19 364 ASN A C 1
ATOM 2752 O O . ASN A 1 364 ? 2.257 9.960 -5.992 1.00 96.19 364 ASN A O 1
ATOM 2756 N N . PHE A 1 365 ? 1.743 8.262 -4.613 1.00 95.38 365 PHE A N 1
ATOM 2757 C CA . PHE A 1 365 ? 3.077 8.048 -4.077 1.00 95.38 365 PHE A CA 1
ATOM 2758 C C . PHE A 1 365 ? 3.551 6.658 -4.511 1.00 95.38 365 PHE A C 1
ATOM 2760 O O . PHE A 1 365 ? 2.785 5.696 -4.505 1.00 95.38 365 PHE A O 1
ATOM 2767 N N . CYS A 1 366 ? 4.804 6.549 -4.937 1.00 96.31 366 CYS A N 1
ATOM 2768 C CA . CYS A 1 366 ? 5.439 5.279 -5.266 1.00 96.31 366 CYS A CA 1
ATOM 2769 C C . CYS A 1 366 ? 6.858 5.294 -4.713 1.00 96.31 366 CYS A C 1
ATOM 2771 O O . CYS A 1 366 ? 7.521 6.323 -4.815 1.00 96.31 366 CYS A O 1
ATOM 2773 N N . ASP A 1 367 ? 7.333 4.168 -4.192 1.00 94.06 367 ASP A N 1
ATOM 2774 C CA . ASP A 1 367 ? 8.728 3.987 -3.799 1.00 94.06 367 ASP A CA 1
ATOM 2775 C C . ASP A 1 367 ? 9.275 2.668 -4.345 1.00 94.06 367 ASP A C 1
ATOM 2777 O O . ASP A 1 367 ? 8.785 1.603 -3.972 1.00 94.06 367 ASP A O 1
ATOM 2781 N N . THR A 1 368 ? 10.302 2.745 -5.196 1.00 93.62 368 THR A N 1
ATOM 2782 C CA . THR A 1 368 ? 11.125 1.598 -5.594 1.00 93.62 368 THR A CA 1
ATOM 2783 C C . THR A 1 368 ? 12.533 1.744 -5.022 1.00 93.62 368 THR A C 1
ATOM 2785 O O . THR A 1 368 ? 13.439 2.278 -5.668 1.00 93.62 368 THR A O 1
ATOM 2788 N N . SER A 1 369 ? 12.718 1.306 -3.779 1.00 90.75 369 SER A N 1
ATOM 2789 C CA . SER A 1 369 ? 13.978 1.426 -3.038 1.00 90.75 369 SER A CA 1
ATOM 2790 C C . SER A 1 369 ? 14.538 0.057 -2.636 1.00 90.75 369 SER A C 1
ATOM 2792 O O . SER A 1 369 ? 14.056 -0.976 -3.082 1.00 90.75 369 SER A O 1
ATOM 2794 N N . GLY A 1 370 ? 15.632 0.010 -1.871 1.00 89.12 370 GLY A N 1
ATOM 2795 C CA . GLY A 1 370 ? 16.216 -1.259 -1.410 1.00 89.12 370 GLY A CA 1
ATOM 2796 C C . GLY A 1 370 ? 16.829 -2.174 -2.488 1.00 89.12 370 GLY A C 1
ATOM 2797 O O . GLY A 1 370 ? 16.935 -3.370 -2.249 1.00 89.12 370 GLY A O 1
ATOM 2798 N N . ASN A 1 371 ? 17.266 -1.634 -3.633 1.00 89.75 371 ASN A N 1
ATOM 2799 C CA . ASN A 1 371 ? 17.810 -2.384 -4.784 1.00 89.75 371 ASN A CA 1
ATOM 2800 C C . ASN A 1 371 ? 16.756 -3.263 -5.494 1.00 89.75 371 ASN A C 1
ATOM 2802 O O . ASN A 1 371 ? 16.888 -4.491 -5.513 1.00 89.75 371 ASN A O 1
ATOM 2806 N N . PRO A 1 372 ? 15.694 -2.650 -6.051 1.00 93.06 372 PRO A N 1
ATOM 2807 C CA . PRO A 1 372 ? 14.636 -3.383 -6.733 1.00 93.06 372 PRO A CA 1
ATOM 2808 C C . PRO A 1 372 ? 15.136 -4.007 -8.043 1.00 93.06 372 PRO A C 1
ATOM 2810 O O . PRO A 1 372 ? 16.065 -3.506 -8.680 1.00 93.06 372 PRO A O 1
ATOM 2813 N N . SER A 1 373 ? 14.492 -5.091 -8.475 1.00 95.25 373 SER A N 1
ATOM 2814 C CA . SER A 1 373 ? 14.741 -5.673 -9.797 1.00 95.25 373 SER A CA 1
ATOM 2815 C C . SER A 1 373 ? 14.264 -4.741 -10.920 1.00 95.25 373 SER A C 1
ATOM 2817 O O . SER A 1 373 ? 13.338 -3.945 -10.734 1.00 95.25 373 SER A O 1
ATOM 2819 N N . ALA A 1 374 ? 14.836 -4.867 -12.123 1.00 96.75 374 ALA A N 1
ATOM 2820 C CA . ALA A 1 374 ? 14.359 -4.097 -13.276 1.00 96.75 374 ALA A CA 1
ATOM 2821 C C . ALA A 1 374 ? 12.899 -4.446 -13.624 1.00 96.75 374 ALA A C 1
ATOM 2823 O O . ALA A 1 374 ? 12.141 -3.572 -14.040 1.00 96.75 374 ALA A O 1
ATOM 2824 N N . ALA A 1 375 ? 12.484 -5.697 -13.391 1.00 96.75 375 ALA A N 1
ATOM 2825 C CA . ALA A 1 375 ? 11.103 -6.146 -13.562 1.00 96.75 375 ALA A CA 1
ATOM 2826 C C . ALA A 1 375 ? 10.135 -5.444 -12.593 1.00 96.75 375 ALA A C 1
ATOM 2828 O O . ALA A 1 375 ? 9.066 -4.994 -13.009 1.00 96.75 375 ALA A O 1
ATOM 2829 N N . LYS A 1 376 ? 10.528 -5.277 -11.323 1.00 96.75 376 LYS A N 1
ATOM 2830 C CA . LYS A 1 376 ? 9.750 -4.541 -10.316 1.00 96.75 376 LYS A CA 1
ATOM 2831 C C . LYS A 1 376 ? 9.614 -3.058 -10.680 1.00 96.75 376 LYS A C 1
ATOM 2833 O O . LYS A 1 376 ? 8.511 -2.520 -10.642 1.00 96.75 376 LYS A O 1
ATOM 2838 N N . VAL A 1 377 ? 10.700 -2.416 -11.121 1.00 97.75 377 VAL A N 1
ATOM 2839 C CA . VAL A 1 377 ? 10.677 -1.013 -11.586 1.00 97.75 377 VAL A CA 1
ATOM 2840 C C . VAL A 1 377 ? 9.829 -0.847 -12.855 1.00 97.75 377 VAL A C 1
ATOM 2842 O O . VAL A 1 377 ? 9.070 0.116 -12.966 1.00 97.75 377 VAL A O 1
ATOM 2845 N N . TYR A 1 378 ? 9.908 -1.796 -13.794 1.00 98.44 378 TYR A N 1
ATOM 2846 C CA . TYR A 1 378 ? 9.042 -1.849 -14.977 1.00 98.44 378 TYR A CA 1
ATOM 2847 C C . TYR A 1 378 ? 7.560 -1.917 -14.582 1.00 98.44 378 TYR A C 1
ATOM 2849 O O . TYR A 1 378 ? 6.751 -1.136 -15.088 1.00 98.44 378 TYR A O 1
ATOM 2857 N N . ALA A 1 379 ? 7.205 -2.801 -13.645 1.00 98.12 379 ALA A N 1
ATOM 2858 C CA . ALA A 1 379 ? 5.834 -2.946 -13.174 1.00 98.12 379 ALA A CA 1
ATOM 2859 C C . ALA A 1 379 ? 5.323 -1.669 -12.488 1.00 98.12 379 ALA A C 1
ATOM 2861 O O . ALA A 1 379 ? 4.231 -1.198 -12.811 1.00 98.12 379 ALA A O 1
ATOM 2862 N N . ALA A 1 380 ? 6.134 -1.057 -11.619 1.00 98.38 380 ALA A N 1
ATOM 2863 C CA . ALA A 1 380 ? 5.817 0.220 -10.982 1.00 98.38 380 ALA A CA 1
ATOM 2864 C C . ALA A 1 380 ? 5.538 1.322 -12.017 1.00 98.38 380 ALA A C 1
ATOM 2866 O O . ALA A 1 380 ? 4.515 2.004 -11.944 1.00 98.38 380 ALA A O 1
ATOM 2867 N N . ALA A 1 381 ? 6.391 1.447 -13.037 1.00 98.56 381 ALA A N 1
ATOM 2868 C CA . ALA A 1 381 ? 6.206 2.426 -14.102 1.00 98.56 381 ALA A CA 1
ATOM 2869 C C . ALA A 1 381 ? 4.929 2.176 -14.919 1.00 98.56 381 ALA A C 1
ATOM 2871 O O . ALA A 1 381 ? 4.186 3.117 -15.196 1.00 98.56 381 ALA A O 1
ATOM 2872 N N . ARG A 1 382 ? 4.625 0.916 -15.259 1.00 98.12 382 ARG A N 1
ATOM 2873 C CA . ARG A 1 382 ? 3.377 0.525 -15.941 1.00 98.12 382 ARG A CA 1
ATOM 2874 C C . ARG A 1 382 ? 2.132 0.887 -15.128 1.00 98.12 382 ARG A C 1
ATOM 2876 O O . ARG A 1 382 ? 1.175 1.394 -15.707 1.00 98.12 382 ARG A O 1
ATOM 2883 N N . ILE A 1 383 ? 2.155 0.655 -13.816 1.00 98.44 383 ILE A N 1
ATOM 2884 C CA . ILE A 1 383 ? 1.053 0.974 -12.895 1.00 98.44 383 ILE A CA 1
ATOM 2885 C C . ILE A 1 383 ? 0.864 2.490 -12.784 1.00 98.44 383 ILE A C 1
ATOM 2887 O O . ILE A 1 383 ? -0.256 2.979 -12.908 1.00 98.44 383 ILE A O 1
ATOM 2891 N N . ILE A 1 384 ? 1.949 3.257 -12.641 1.00 98.31 384 ILE A N 1
ATOM 2892 C CA . ILE A 1 384 ? 1.878 4.725 -12.598 1.00 98.31 384 ILE A CA 1
ATOM 2893 C C . ILE A 1 384 ? 1.294 5.277 -13.903 1.00 98.31 384 ILE A C 1
ATOM 2895 O O . ILE A 1 384 ? 0.405 6.125 -13.855 1.00 98.31 384 ILE A O 1
ATOM 2899 N N . LEU A 1 385 ? 1.759 4.782 -15.057 1.00 97.56 385 LEU A N 1
ATOM 2900 C CA . LEU A 1 385 ? 1.302 5.213 -16.384 1.00 97.56 385 LEU A CA 1
ATOM 2901 C C . LEU A 1 385 ? -0.149 4.822 -16.698 1.00 97.56 385 LEU A C 1
ATOM 2903 O O . LEU A 1 385 ? -0.742 5.392 -17.613 1.00 97.56 385 LEU A O 1
ATOM 2907 N N . ALA A 1 386 ? -0.725 3.872 -15.960 1.00 96.06 386 ALA A N 1
ATOM 2908 C CA . ALA A 1 386 ? -2.125 3.485 -16.097 1.00 96.06 386 ALA A CA 1
ATOM 2909 C C . ALA A 1 386 ? -3.094 4.515 -15.497 1.00 96.06 386 ALA A C 1
ATOM 2911 O O . ALA A 1 386 ? -4.280 4.514 -15.837 1.00 96.06 386 ALA A O 1
ATOM 2912 N N . GLN A 1 387 ? -2.609 5.395 -14.616 1.00 94.38 387 GLN A N 1
ATOM 2913 C CA . GLN A 1 387 ? -3.445 6.403 -13.978 1.00 94.38 387 GLN A CA 1
ATOM 2914 C C . GLN A 1 387 ? -3.956 7.425 -15.006 1.00 94.38 387 GLN A C 1
ATOM 2916 O O . GLN A 1 387 ? -3.171 8.008 -15.759 1.00 94.38 387 GLN A O 1
ATOM 2921 N N . PRO A 1 388 ? -5.271 7.696 -15.044 1.00 90.38 388 PRO A N 1
ATOM 2922 C CA . PRO A 1 388 ? -5.844 8.597 -16.031 1.00 90.38 388 PRO A CA 1
ATOM 2923 C C . PRO A 1 388 ? -5.480 10.055 -15.741 1.00 90.38 388 PRO A C 1
ATOM 2925 O O . PRO A 1 388 ? -5.524 10.503 -14.595 1.00 90.38 388 PRO A O 1
ATOM 2928 N N . GLY A 1 389 ? -5.207 10.810 -16.807 1.00 90.19 389 GLY A N 1
ATOM 2929 C CA . GLY A 1 389 ? -5.059 12.266 -16.757 1.00 90.19 389 GLY A CA 1
ATOM 2930 C C . GLY A 1 389 ? -3.680 12.775 -16.343 1.00 90.19 389 GLY A C 1
ATOM 2931 O O . GLY A 1 389 ? -3.500 13.988 -16.294 1.00 90.19 389 GLY A O 1
ATOM 2932 N N . ILE A 1 390 ? -2.705 11.897 -16.078 1.00 94.06 390 ILE A N 1
ATOM 2933 C CA . ILE A 1 390 ? -1.340 12.349 -15.795 1.00 94.06 390 ILE A CA 1
ATOM 2934 C C . ILE A 1 390 ? -0.733 13.039 -17.025 1.0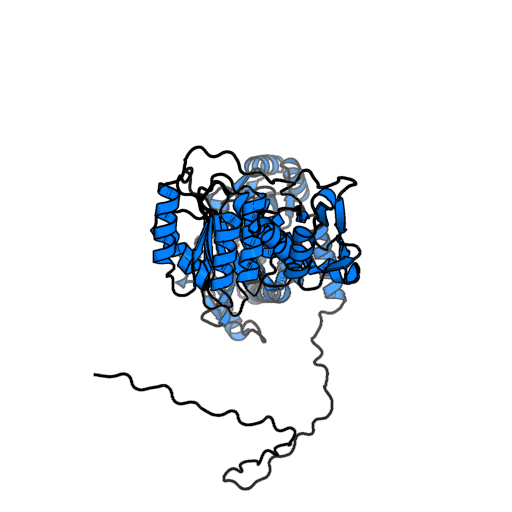0 94.06 390 ILE A C 1
ATOM 2936 O O . ILE A 1 390 ? -0.860 12.570 -18.156 1.00 94.06 390 ILE A O 1
ATOM 2940 N N . ILE A 1 391 ? -0.055 14.162 -16.806 1.00 95.00 391 ILE A N 1
ATOM 2941 C CA . ILE A 1 391 ? 0.500 15.007 -17.875 1.00 95.00 391 ILE A CA 1
ATOM 2942 C C . ILE A 1 391 ? 2.025 14.943 -17.975 1.00 95.00 391 ILE A C 1
ATOM 2944 O O . ILE A 1 391 ? 2.621 15.584 -18.843 1.00 95.00 391 ILE A O 1
ATOM 2948 N N . GLY A 1 392 ? 2.648 14.208 -17.063 1.00 96.81 392 GLY A N 1
ATOM 2949 C CA . GLY A 1 392 ? 4.082 14.001 -16.985 1.00 96.81 392 GLY A CA 1
ATOM 2950 C C . GLY A 1 392 ? 4.419 12.913 -15.970 1.00 96.81 392 GLY A C 1
ATOM 2951 O O . GLY A 1 392 ? 3.600 12.565 -15.116 1.00 96.81 392 GLY A O 1
ATOM 2952 N N . TYR A 1 393 ? 5.631 12.383 -16.088 1.00 98.50 393 TYR A N 1
ATOM 2953 C CA . TYR A 1 393 ? 6.185 11.352 -15.221 1.00 98.50 393 TYR A CA 1
ATOM 2954 C C . TYR A 1 393 ? 7.426 11.896 -14.512 1.00 98.50 393 TYR A C 1
ATOM 2956 O O . TYR A 1 393 ? 8.440 12.182 -15.148 1.00 98.50 393 TYR A O 1
ATOM 2964 N N . PHE A 1 394 ? 7.370 12.036 -13.195 1.00 98.50 394 PHE A N 1
ATOM 2965 C CA . PHE A 1 394 ? 8.481 12.557 -12.409 1.00 98.50 394 PHE A CA 1
ATOM 2966 C C . PHE A 1 394 ? 9.046 11.469 -11.501 1.00 98.50 394 PHE A C 1
ATOM 2968 O O . PHE A 1 394 ? 8.339 10.942 -10.645 1.00 98.50 394 PHE A O 1
ATOM 2975 N N . GLY A 1 395 ? 10.322 11.134 -11.681 1.00 96.69 395 GLY A N 1
ATOM 2976 C CA . GLY A 1 395 ? 11.033 10.164 -10.858 1.00 96.69 395 GLY A CA 1
ATOM 2977 C C . GLY A 1 395 ? 12.201 10.795 -10.111 1.00 96.69 395 GLY A C 1
ATOM 2978 O O . GLY A 1 395 ? 12.994 11.514 -10.714 1.00 96.69 395 GLY A O 1
ATOM 2979 N N . SER A 1 396 ? 12.341 10.539 -8.810 1.00 93.88 396 SER A N 1
ATOM 2980 C CA . SER A 1 396 ? 13.488 11.029 -8.034 1.00 93.88 396 SER A CA 1
ATOM 2981 C C . SER A 1 396 ? 13.683 10.272 -6.717 1.00 93.88 396 SER A C 1
ATOM 2983 O O . SER A 1 396 ? 12.725 9.858 -6.066 1.00 93.88 396 SER A O 1
ATOM 2985 N N . GLY A 1 397 ? 14.940 10.125 -6.297 1.00 85.31 397 GLY A N 1
ATOM 2986 C CA . GLY A 1 397 ? 15.329 9.449 -5.057 1.00 85.31 397 GLY A CA 1
ATOM 2987 C C . GLY A 1 397 ? 16.258 10.254 -4.149 1.00 85.31 397 GLY A C 1
ATOM 2988 O O . GLY A 1 397 ? 16.475 11.446 -4.346 1.00 85.31 397 GLY A O 1
ATOM 2989 N N . SER A 1 398 ? 16.858 9.596 -3.152 1.00 78.12 398 SER A N 1
ATOM 2990 C CA . SER A 1 398 ? 17.853 10.228 -2.258 1.00 78.12 398 SER A CA 1
ATOM 2991 C C . SER A 1 398 ? 19.111 10.697 -2.992 1.00 78.12 398 SER A C 1
ATOM 2993 O O . SER A 1 398 ? 19.720 11.696 -2.618 1.00 78.12 398 SER A O 1
ATOM 2995 N N . GLY A 1 399 ? 19.473 10.010 -4.073 1.00 71.00 399 GLY A N 1
ATOM 2996 C CA . GLY A 1 399 ? 20.688 10.271 -4.831 1.00 71.00 399 GLY A CA 1
ATOM 2997 C C . GLY A 1 399 ? 21.964 9.709 -4.192 1.00 71.00 399 GLY A C 1
ATOM 2998 O O . GLY A 1 399 ? 23.056 10.011 -4.652 1.00 71.00 399 GLY A O 1
ATOM 2999 N N . VAL A 1 400 ? 21.853 8.910 -3.127 1.00 70.69 400 VAL A N 1
ATOM 3000 C CA . VAL A 1 400 ? 23.004 8.352 -2.385 1.00 70.69 400 VAL A CA 1
ATOM 3001 C C . VAL A 1 400 ? 22.881 6.843 -2.161 1.00 70.69 400 VAL A C 1
ATOM 3003 O O . VAL A 1 400 ? 23.388 6.297 -1.184 1.00 70.69 400 VAL A O 1
ATOM 3006 N N . ALA A 1 401 ? 22.173 6.148 -3.049 1.00 70.12 401 ALA A N 1
ATOM 3007 C CA . ALA A 1 401 ? 21.966 4.714 -2.927 1.00 70.12 401 ALA A CA 1
ATOM 3008 C C . ALA A 1 401 ? 23.189 3.923 -3.431 1.00 70.12 401 ALA A C 1
ATOM 3010 O O . ALA A 1 401 ? 23.688 4.179 -4.525 1.00 70.12 401 ALA A O 1
ATOM 3011 N N . SER A 1 402 ? 23.595 2.874 -2.705 1.00 78.44 402 SER A N 1
ATOM 3012 C CA . SER A 1 402 ? 24.537 1.847 -3.206 1.00 78.44 402 SER A CA 1
ATOM 3013 C C . SER A 1 402 ? 23.908 0.904 -4.245 1.00 78.44 402 SER A C 1
ATOM 3015 O O . SER A 1 402 ? 24.454 -0.153 -4.541 1.00 78.44 402 SER A O 1
ATOM 3017 N N . GLN A 1 403 ? 22.731 1.259 -4.756 1.00 82.31 403 GLN A N 1
ATOM 3018 C CA . GLN A 1 403 ? 21.999 0.513 -5.769 1.00 82.31 403 GLN A CA 1
ATOM 3019 C C . GLN A 1 403 ? 22.575 0.842 -7.140 1.00 82.31 403 GLN A C 1
ATOM 3021 O O . GLN A 1 403 ? 22.837 2.013 -7.435 1.00 82.31 403 GLN A O 1
ATOM 3026 N N . GLU A 1 404 ? 22.711 -0.175 -7.983 1.00 90.00 404 GLU A N 1
ATOM 3027 C CA . GLU A 1 404 ? 23.109 -0.002 -9.376 1.00 90.00 404 GLU A CA 1
ATOM 3028 C C . GLU A 1 404 ? 21.965 0.645 -10.164 1.00 90.00 404 GLU A C 1
ATOM 3030 O O . GLU A 1 404 ? 21.008 -0.014 -10.573 1.00 90.00 404 GLU A O 1
ATOM 3035 N N . GLN A 1 405 ? 22.064 1.958 -10.383 1.00 92.88 405 GLN A N 1
ATOM 3036 C CA . GLN A 1 405 ? 20.978 2.767 -10.944 1.00 92.88 405 GLN A CA 1
ATOM 3037 C C . GLN A 1 405 ? 20.577 2.338 -12.361 1.00 92.88 405 GLN A C 1
ATOM 3039 O O . GLN A 1 405 ? 19.448 2.580 -12.793 1.00 92.88 405 GLN A O 1
ATOM 3044 N N . TYR A 1 406 ? 21.479 1.678 -13.094 1.00 94.38 406 TYR A N 1
ATOM 3045 C CA . TYR A 1 406 ? 21.191 1.217 -14.446 1.00 94.38 406 TYR A CA 1
ATOM 3046 C C . TYR A 1 406 ? 20.086 0.147 -14.488 1.00 94.38 406 TYR A C 1
ATOM 3048 O O . TYR A 1 406 ? 19.385 0.066 -15.494 1.00 94.38 406 TYR A O 1
ATOM 3056 N N . TRP A 1 407 ? 19.867 -0.635 -13.419 1.00 95.06 407 TRP A N 1
ATOM 3057 C CA . TRP A 1 407 ? 18.749 -1.589 -13.371 1.00 95.06 407 TRP A CA 1
ATOM 3058 C C . TRP A 1 407 ? 17.399 -0.877 -13.348 1.00 95.06 407 TRP A C 1
ATOM 3060 O O . TRP A 1 407 ? 16.496 -1.239 -14.105 1.00 95.06 407 TRP A O 1
ATOM 3070 N N . SER A 1 408 ? 17.286 0.191 -12.557 1.00 95.62 408 SER A N 1
ATOM 3071 C CA . SER A 1 408 ? 16.102 1.050 -12.557 1.00 95.62 408 SER A CA 1
ATOM 3072 C C . SER A 1 408 ? 15.909 1.726 -13.914 1.00 95.62 408 SER A C 1
ATOM 3074 O O . SER A 1 408 ? 14.794 1.757 -14.433 1.00 95.62 408 SER A O 1
ATOM 3076 N N . ALA A 1 409 ? 16.993 2.204 -14.537 1.00 97.25 409 ALA A N 1
ATOM 3077 C CA . ALA A 1 409 ? 16.938 2.781 -15.879 1.00 97.25 409 ALA A CA 1
ATOM 3078 C C . ALA A 1 409 ? 16.433 1.785 -16.933 1.00 97.25 409 ALA A C 1
ATOM 3080 O O . ALA A 1 409 ? 15.611 2.166 -17.762 1.00 97.25 409 ALA A O 1
ATOM 3081 N N . TYR A 1 410 ? 16.861 0.518 -16.891 1.00 98.44 410 TYR A N 1
ATOM 3082 C CA . TYR A 1 410 ? 16.355 -0.514 -17.800 1.00 98.44 410 TYR A CA 1
ATOM 3083 C C . TYR A 1 410 ? 14.858 -0.786 -17.596 1.00 98.44 410 TYR A C 1
ATOM 3085 O O . TYR A 1 410 ? 14.115 -0.820 -18.577 1.00 98.44 410 TYR A O 1
ATOM 3093 N N . GLY A 1 411 ? 14.394 -0.912 -16.347 1.00 98.38 411 GLY A N 1
ATOM 3094 C CA . GLY A 1 411 ? 12.968 -1.096 -16.048 1.00 98.38 411 GLY A CA 1
ATOM 3095 C C . GLY A 1 411 ? 12.102 0.069 -16.545 1.00 98.38 411 GLY A C 1
ATOM 3096 O O . GLY A 1 411 ? 11.092 -0.143 -17.220 1.00 98.38 411 GLY A O 1
ATOM 3097 N N . LEU A 1 412 ? 12.540 1.305 -16.282 1.00 98.69 412 LEU A N 1
ATOM 3098 C CA . LEU A 1 412 ? 11.888 2.531 -16.754 1.00 98.69 412 LEU A CA 1
ATOM 3099 C C . LEU A 1 412 ? 11.875 2.627 -18.283 1.00 98.69 412 LEU A C 1
ATOM 3101 O O . LEU A 1 412 ? 10.818 2.831 -18.876 1.00 98.69 412 LEU A O 1
ATOM 3105 N N . ALA A 1 413 ? 13.033 2.456 -18.928 1.00 98.69 413 ALA A N 1
ATOM 3106 C CA . ALA A 1 413 ? 13.162 2.558 -20.378 1.00 98.69 413 ALA A CA 1
ATOM 3107 C C . ALA A 1 413 ? 12.283 1.527 -21.090 1.00 98.69 413 ALA A C 1
ATOM 3109 O O . ALA A 1 413 ? 11.583 1.882 -22.037 1.00 98.69 413 ALA A O 1
ATOM 3110 N N . LYS A 1 414 ? 12.249 0.279 -20.601 1.00 98.62 414 LYS A N 1
ATOM 3111 C CA . LYS A 1 414 ? 11.338 -0.741 -21.126 1.00 98.62 414 LYS A CA 1
ATOM 3112 C C . LYS A 1 414 ? 9.884 -0.285 -21.039 1.00 98.62 414 LYS A C 1
ATOM 3114 O O . LYS A 1 414 ? 9.191 -0.307 -22.051 1.00 98.62 414 LYS A O 1
ATOM 3119 N N . ALA A 1 415 ? 9.429 0.160 -19.865 1.00 98.56 415 ALA A N 1
ATOM 3120 C CA . ALA A 1 415 ? 8.045 0.596 -19.682 1.00 98.56 415 ALA A CA 1
ATOM 3121 C C . ALA A 1 415 ? 7.692 1.779 -20.598 1.00 98.56 415 ALA A C 1
ATOM 3123 O O . ALA A 1 415 ? 6.631 1.786 -21.218 1.00 98.56 415 ALA A O 1
ATOM 3124 N N . PHE A 1 416 ? 8.591 2.758 -20.730 1.00 98.62 416 PHE A N 1
ATOM 3125 C CA . PHE A 1 416 ? 8.379 3.931 -21.580 1.00 98.62 416 PHE A CA 1
ATOM 3126 C C . PHE A 1 416 ? 8.332 3.580 -23.069 1.00 98.62 416 PHE A C 1
ATOM 3128 O O . PHE A 1 416 ? 7.485 4.110 -23.790 1.00 98.62 416 PHE A O 1
ATOM 3135 N N . ILE A 1 417 ? 9.204 2.676 -23.526 1.00 98.00 417 ILE A N 1
ATOM 3136 C CA . ILE A 1 417 ? 9.218 2.195 -24.911 1.00 98.00 417 ILE A CA 1
ATOM 3137 C C . ILE A 1 417 ? 7.952 1.400 -25.217 1.00 98.00 417 ILE A C 1
ATOM 3139 O O . ILE A 1 417 ? 7.272 1.687 -26.200 1.00 98.00 417 ILE A O 1
ATOM 3143 N N . GLU A 1 418 ? 7.609 0.448 -24.354 1.00 97.50 418 GLU A N 1
ATOM 3144 C CA . GLU A 1 418 ? 6.460 -0.437 -24.537 1.00 97.50 418 GLU A CA 1
ATOM 3145 C C . GLU A 1 418 ? 5.127 0.319 -24.511 1.00 97.50 418 GLU A C 1
ATOM 3147 O O . GLU A 1 418 ? 4.213 -0.022 -25.255 1.00 97.50 418 GLU A O 1
ATOM 3152 N N . MET A 1 419 ? 5.016 1.375 -23.702 1.00 96.81 419 MET A N 1
ATOM 3153 C CA . MET A 1 419 ? 3.811 2.211 -23.634 1.00 96.81 419 MET A CA 1
ATOM 3154 C C . MET A 1 419 ? 3.765 3.325 -24.684 1.00 96.81 419 MET A C 1
ATOM 3156 O O . MET A 1 419 ? 2.760 4.035 -24.771 1.00 96.81 419 MET A O 1
ATOM 3160 N N . GLY A 1 420 ? 4.842 3.516 -25.455 1.00 96.12 420 GLY A N 1
ATOM 3161 C CA . GLY A 1 420 ? 4.956 4.620 -26.403 1.00 96.12 420 GLY A CA 1
ATOM 3162 C C . GLY A 1 420 ? 4.819 5.983 -25.721 1.00 96.12 420 GLY A C 1
ATOM 3163 O O . GLY A 1 420 ? 4.001 6.798 -26.151 1.00 96.12 420 GLY A O 1
ATOM 3164 N N . LEU A 1 421 ? 5.584 6.207 -24.643 1.00 96.88 421 LEU A N 1
ATOM 3165 C CA . LEU A 1 421 ? 5.454 7.367 -23.756 1.00 96.88 421 LEU A CA 1
ATOM 3166 C C . LEU A 1 421 ? 5.322 8.686 -24.536 1.00 96.88 421 LEU A C 1
ATOM 3168 O O . LEU A 1 421 ? 6.220 9.096 -25.274 1.00 96.88 421 LEU A O 1
ATOM 3172 N N . ASN A 1 422 ? 4.200 9.372 -24.332 1.00 95.62 422 ASN A N 1
ATOM 3173 C CA . ASN A 1 422 ? 3.856 10.605 -25.041 1.00 95.62 422 ASN A CA 1
ATOM 3174 C C . ASN A 1 422 ? 3.642 11.816 -24.119 1.00 95.62 422 ASN A C 1
ATOM 3176 O O . ASN A 1 422 ? 3.267 12.890 -24.587 1.00 95.62 422 ASN A O 1
ATOM 3180 N N . ILE A 1 423 ? 3.973 11.663 -22.838 1.00 96.62 423 ILE A N 1
ATOM 3181 C CA . ILE A 1 423 ? 4.071 12.730 -21.839 1.00 96.62 423 ILE A CA 1
ATOM 3182 C C . ILE A 1 423 ? 5.532 12.887 -21.387 1.00 96.62 423 ILE A C 1
ATOM 3184 O O . ILE A 1 423 ? 6.263 11.895 -21.378 1.00 96.62 423 ILE A O 1
ATOM 3188 N N . PRO A 1 424 ? 6.003 14.097 -21.031 1.00 97.62 424 PRO A N 1
ATOM 3189 C CA . PRO A 1 424 ? 7.386 14.285 -20.600 1.00 97.62 424 PRO A CA 1
ATOM 3190 C C . PRO A 1 424 ? 7.737 13.451 -19.366 1.00 97.62 424 PRO A C 1
ATOM 3192 O O . PRO A 1 424 ? 6.940 13.376 -18.429 1.00 97.62 424 PRO A O 1
ATOM 3195 N N . ALA A 1 425 ? 8.946 12.889 -19.342 1.00 98.50 425 ALA A N 1
ATOM 3196 C CA . ALA A 1 425 ? 9.495 12.211 -18.175 1.00 98.50 425 ALA A CA 1
ATOM 3197 C C . ALA A 1 425 ? 10.831 12.816 -17.741 1.00 98.50 425 ALA A C 1
ATOM 3199 O O . ALA A 1 425 ? 11.727 13.037 -18.555 1.00 98.50 425 ALA A O 1
ATOM 3200 N N . VAL A 1 426 ? 10.976 13.045 -16.441 1.00 98.50 426 VAL A N 1
ATOM 3201 C CA . VAL A 1 426 ? 12.226 13.495 -15.825 1.00 98.50 426 VAL A CA 1
ATOM 3202 C C . VAL A 1 426 ? 12.553 12.555 -14.684 1.00 98.50 426 VAL A C 1
ATOM 3204 O O . VAL A 1 426 ? 11.747 12.406 -13.768 1.00 98.50 426 VAL A O 1
ATOM 3207 N N . ILE A 1 427 ? 13.720 11.916 -14.749 1.00 97.56 427 ILE A N 1
ATOM 3208 C CA . ILE A 1 427 ? 14.133 10.894 -13.789 1.00 97.56 427 ILE A CA 1
ATOM 3209 C C . ILE A 1 427 ? 15.489 11.266 -13.192 1.00 97.56 427 ILE A C 1
ATOM 3211 O O . ILE A 1 427 ? 16.496 11.306 -13.893 1.00 97.56 427 ILE A O 1
ATOM 3215 N N . ARG A 1 428 ? 15.542 11.479 -11.879 1.00 95.00 428 ARG A N 1
ATOM 3216 C CA . ARG A 1 428 ? 16.785 11.637 -11.121 1.00 95.00 428 ARG A CA 1
ATOM 3217 C C . ARG A 1 428 ? 17.170 10.321 -10.447 1.00 95.00 428 ARG A C 1
ATOM 3219 O O . ARG A 1 428 ? 16.563 9.932 -9.449 1.00 95.00 428 ARG A O 1
ATOM 3226 N N . LEU A 1 429 ? 18.210 9.671 -10.965 1.00 89.31 429 LEU A N 1
ATOM 3227 C CA . LEU A 1 429 ? 18.764 8.412 -10.461 1.00 89.31 429 LEU A CA 1
ATOM 3228 C C . LEU A 1 429 ? 20.179 8.650 -9.939 1.00 89.31 429 LEU A C 1
ATOM 3230 O O . LEU A 1 429 ? 21.151 8.457 -10.663 1.00 89.31 429 LEU A O 1
ATOM 3234 N N . GLY A 1 430 ? 20.300 9.099 -8.690 1.00 87.06 430 GLY A N 1
ATOM 3235 C CA . GLY A 1 430 ? 21.616 9.293 -8.084 1.00 87.06 430 GLY A CA 1
ATOM 3236 C C . GLY A 1 430 ? 22.096 8.065 -7.306 1.00 87.06 430 GLY A C 1
ATOM 3237 O O . GLY A 1 430 ? 21.343 7.501 -6.506 1.00 87.06 430 GLY A O 1
ATO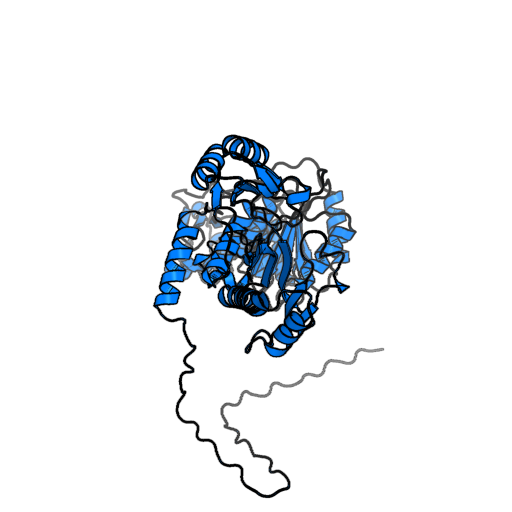M 3238 N N . GLY A 1 431 ? 23.348 7.662 -7.519 1.00 87.44 431 GLY A N 1
ATOM 3239 C CA . GLY A 1 431 ? 23.935 6.475 -6.889 1.00 87.44 431 GLY A CA 1
ATOM 3240 C C . GLY A 1 431 ? 25.001 5.797 -7.750 1.00 87.44 431 GLY A C 1
ATOM 3241 O O . GLY A 1 431 ? 25.609 6.423 -8.621 1.00 87.44 431 GLY A O 1
ATOM 3242 N N . ASN A 1 432 ? 25.233 4.503 -7.516 1.00 91.31 432 ASN A N 1
ATOM 3243 C CA . ASN A 1 432 ? 26.190 3.733 -8.314 1.00 91.31 432 ASN A CA 1
ATOM 3244 C C . ASN A 1 432 ? 25.766 3.686 -9.787 1.00 91.31 432 ASN A C 1
ATOM 3246 O O . ASN A 1 432 ? 24.603 3.432 -10.107 1.00 91.31 432 ASN A O 1
ATOM 3250 N N . SER A 1 433 ? 26.732 3.890 -10.684 1.00 93.31 433 SER A N 1
ATOM 3251 C CA . SER A 1 433 ? 26.528 3.811 -12.136 1.00 93.31 433 SER A CA 1
ATOM 3252 C C . SER A 1 433 ? 25.450 4.768 -12.677 1.00 93.31 433 SER A C 1
ATOM 3254 O O . SER A 1 433 ? 24.837 4.493 -13.710 1.00 93.31 433 SER A O 1
ATOM 3256 N N . GLU A 1 434 ? 25.228 5.909 -12.012 1.00 94.06 434 GLU A N 1
ATOM 3257 C CA . GLU A 1 434 ? 24.250 6.928 -12.428 1.00 94.06 434 GLU A CA 1
ATOM 3258 C C . GLU A 1 434 ? 24.500 7.459 -13.847 1.00 94.06 434 GLU A C 1
ATOM 3260 O O . GLU A 1 434 ? 23.554 7.623 -14.613 1.00 94.06 434 GLU A O 1
ATOM 3265 N N . ASP A 1 435 ? 25.763 7.633 -14.251 1.00 95.88 435 ASP A N 1
ATOM 3266 C CA . ASP A 1 435 ? 26.118 8.051 -15.614 1.00 95.88 435 ASP A CA 1
ATOM 3267 C C . ASP A 1 435 ? 25.550 7.103 -16.670 1.00 95.88 435 ASP A C 1
ATOM 3269 O O . ASP A 1 435 ? 24.968 7.527 -17.670 1.00 95.88 435 ASP A O 1
ATOM 3273 N N . ARG A 1 436 ? 25.684 5.799 -16.417 1.00 96.31 436 ARG A N 1
ATOM 3274 C CA . ARG A 1 436 ? 25.167 4.758 -17.299 1.00 96.31 436 ARG A CA 1
ATOM 3275 C C . ARG A 1 436 ? 23.641 4.731 -17.285 1.00 96.31 436 ARG A C 1
ATOM 3277 O O . ARG A 1 436 ? 23.030 4.528 -18.329 1.00 96.31 436 ARG A O 1
ATOM 328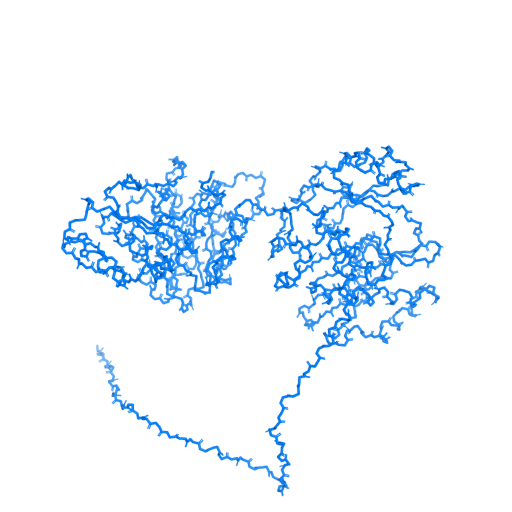4 N N . ALA A 1 437 ? 23.027 4.950 -16.125 1.00 96.19 437 ALA A N 1
ATOM 3285 C CA . ALA A 1 437 ? 21.577 5.018 -15.984 1.00 96.19 437 ALA A CA 1
ATOM 3286 C C . ALA A 1 437 ? 20.975 6.172 -16.809 1.00 96.19 437 ALA A C 1
ATOM 3288 O O . ALA A 1 437 ? 20.022 5.959 -17.561 1.00 96.19 437 ALA A O 1
ATOM 3289 N N . VAL A 1 438 ? 21.576 7.366 -16.732 1.00 97.31 438 VAL A N 1
ATOM 3290 C CA . VAL A 1 438 ? 21.192 8.533 -17.543 1.00 97.31 438 VAL A CA 1
ATOM 3291 C C . VAL A 1 438 ? 21.363 8.236 -19.033 1.00 97.31 438 VAL A C 1
ATOM 3293 O O . VAL A 1 438 ? 20.433 8.456 -19.808 1.00 97.31 438 VAL A O 1
ATOM 3296 N N . GLU A 1 439 ? 22.503 7.659 -19.435 1.00 98.00 439 GLU A N 1
ATOM 3297 C CA . GLU A 1 439 ? 22.748 7.282 -20.832 1.00 98.00 439 GLU A CA 1
ATOM 3298 C C . GLU A 1 439 ? 21.664 6.330 -21.364 1.00 98.00 439 GLU A C 1
ATOM 3300 O O . GLU A 1 439 ? 21.140 6.548 -22.459 1.00 98.00 439 GLU A O 1
ATOM 3305 N N . ILE A 1 440 ? 21.301 5.288 -20.604 1.00 98.31 440 ILE A N 1
ATOM 3306 C CA . ILE A 1 440 ? 20.264 4.317 -20.990 1.00 98.31 440 ILE A CA 1
ATOM 3307 C C . ILE A 1 440 ? 18.929 5.025 -21.221 1.00 98.31 440 ILE A C 1
ATOM 3309 O O . ILE A 1 440 ? 18.343 4.863 -22.292 1.00 98.31 440 ILE A O 1
ATOM 3313 N N . LEU A 1 441 ? 18.467 5.828 -20.257 1.00 98.12 441 LEU A N 1
ATOM 3314 C CA . LEU A 1 441 ? 17.180 6.520 -20.347 1.00 98.12 441 LEU A CA 1
ATOM 3315 C C . LEU A 1 441 ? 17.110 7.415 -21.586 1.00 98.12 441 LEU A C 1
ATOM 3317 O O . LEU A 1 441 ? 16.182 7.291 -22.385 1.00 98.12 441 LEU A O 1
ATOM 3321 N N . GLU A 1 442 ? 18.103 8.280 -21.783 1.00 97.75 442 GLU A N 1
ATOM 3322 C CA . GLU A 1 442 ? 18.078 9.268 -22.863 1.00 97.75 442 GLU A CA 1
ATOM 3323 C C . GLU A 1 442 ? 18.244 8.633 -24.244 1.00 97.75 442 GLU A C 1
ATOM 3325 O O . GLU A 1 442 ? 17.577 9.030 -25.203 1.00 97.75 442 GLU A O 1
ATOM 3330 N N . THR A 1 443 ? 19.121 7.633 -24.370 1.00 97.38 443 THR A N 1
ATOM 3331 C CA . THR A 1 443 ? 19.421 7.034 -25.676 1.00 97.38 443 THR A CA 1
ATOM 3332 C C . THR A 1 443 ? 18.395 5.987 -26.094 1.00 97.38 443 THR A C 1
ATOM 3334 O O . THR A 1 443 ? 18.040 5.952 -27.274 1.00 97.38 443 THR A O 1
ATOM 3337 N N . ALA A 1 444 ? 17.870 5.178 -25.167 1.00 97.19 444 ALA A N 1
ATOM 3338 C CA . ALA A 1 444 ? 16.839 4.188 -25.477 1.00 97.19 444 ALA A CA 1
ATOM 3339 C C . ALA A 1 444 ? 15.481 4.852 -25.759 1.00 97.19 444 ALA A C 1
ATOM 3341 O O . ALA A 1 444 ? 14.768 4.439 -26.673 1.00 97.19 444 ALA A O 1
ATOM 3342 N N . CYS A 1 445 ? 15.159 5.940 -25.052 1.00 97.31 445 CYS A N 1
ATOM 3343 C CA . CYS A 1 445 ? 13.889 6.653 -25.213 1.00 97.31 445 CYS A CA 1
ATOM 3344 C C . CYS A 1 445 ? 13.928 7.765 -26.277 1.00 97.31 445 CYS A C 1
ATOM 3346 O O . CYS A 1 445 ? 12.921 8.429 -26.505 1.00 97.31 445 CYS A O 1
ATOM 3348 N N . ARG A 1 446 ? 15.054 7.974 -26.980 1.00 96.06 446 ARG A N 1
ATOM 3349 C CA . ARG A 1 446 ? 15.238 9.100 -27.923 1.00 96.06 446 ARG A CA 1
ATOM 3350 C C . ARG A 1 446 ? 14.203 9.191 -29.050 1.00 96.06 446 ARG A C 1
ATOM 3352 O O . ARG A 1 446 ? 14.073 10.245 -29.664 1.00 96.06 446 ARG A O 1
ATOM 3359 N N . LYS A 1 447 ? 13.573 8.064 -29.405 1.00 94.19 447 LYS A N 1
ATOM 3360 C CA . LYS A 1 447 ? 12.593 7.956 -30.499 1.00 94.19 447 LYS A CA 1
ATOM 3361 C C . LYS A 1 447 ? 11.148 8.115 -30.013 1.00 94.19 447 LYS A C 1
ATOM 3363 O O . LYS A 1 447 ? 10.241 8.054 -30.839 1.00 94.19 447 LYS A O 1
ATOM 3368 N N . LEU A 1 448 ? 10.927 8.273 -28.706 1.00 95.12 448 LEU A N 1
ATOM 3369 C CA . LEU A 1 448 ? 9.585 8.425 -28.155 1.00 95.12 448 LEU A CA 1
ATOM 3370 C C . LEU A 1 448 ? 8.994 9.800 -28.497 1.00 95.12 448 LEU A C 1
ATOM 3372 O O . LEU A 1 448 ? 9.743 10.764 -28.677 1.00 95.12 448 LEU A O 1
ATOM 3376 N N . PRO A 1 449 ? 7.655 9.909 -28.592 1.00 93.75 449 PRO A N 1
ATOM 3377 C CA . PRO A 1 449 ? 6.989 11.177 -28.881 1.00 93.75 449 PRO A CA 1
ATOM 3378 C C . PRO A 1 449 ? 7.282 12.283 -27.861 1.00 93.75 449 PRO A C 1
ATOM 3380 O O . PRO A 1 449 ? 7.274 13.461 -28.223 1.00 93.75 449 PRO A O 1
ATOM 3383 N N . ALA A 1 450 ? 7.520 11.916 -26.600 1.00 94.75 450 ALA A N 1
ATOM 3384 C CA . ALA A 1 450 ? 7.855 12.849 -25.536 1.00 94.75 450 ALA A CA 1
ATOM 3385 C C . ALA A 1 450 ? 9.308 12.734 -25.075 1.00 94.75 450 ALA A C 1
ATOM 3387 O O . ALA A 1 450 ? 9.971 11.707 -25.216 1.00 94.75 450 ALA A O 1
ATOM 3388 N N . LYS A 1 451 ? 9.797 13.835 -24.501 1.00 97.50 451 LYS A N 1
ATOM 3389 C CA . LYS A 1 451 ? 11.157 13.941 -23.989 1.00 97.50 451 LYS A CA 1
ATOM 3390 C C . LYS A 1 451 ? 11.298 13.162 -22.677 1.00 97.50 451 LYS A C 1
ATOM 3392 O O . LYS A 1 451 ? 10.498 13.348 -21.763 1.00 97.50 451 LYS A O 1
ATOM 3397 N N . VAL A 1 452 ? 12.352 12.352 -22.595 1.00 98.50 452 VAL A N 1
ATOM 3398 C CA . VAL A 1 452 ? 12.828 11.697 -21.370 1.00 98.50 452 VAL A CA 1
ATOM 3399 C C . VAL A 1 452 ? 14.205 12.273 -21.036 1.00 98.50 452 VAL A C 1
ATOM 3401 O O . VAL A 1 452 ? 15.074 12.283 -21.911 1.00 98.50 452 VAL A O 1
ATOM 3404 N N . GLU A 1 453 ? 14.396 12.784 -19.819 1.00 98.44 453 GLU A N 1
ATOM 3405 C CA . GLU A 1 453 ? 15.678 13.336 -19.338 1.00 98.44 453 GLU A CA 1
ATOM 3406 C C . GLU A 1 453 ? 16.116 12.654 -18.039 1.00 98.44 453 GLU A C 1
ATOM 3408 O O . GLU A 1 453 ? 15.304 12.442 -17.131 1.00 98.44 453 GLU A O 1
ATOM 3413 N N . GLY A 1 454 ? 17.402 12.300 -17.973 1.00 97.44 454 GLY A N 1
ATOM 3414 C CA . GLY A 1 454 ? 18.024 11.664 -16.815 1.00 97.44 454 GLY A CA 1
ATOM 3415 C C . GLY A 1 454 ? 18.908 12.641 -16.036 1.00 97.44 454 GLY A C 1
ATOM 3416 O O . GLY A 1 454 ? 19.650 13.419 -16.627 1.00 97.44 454 GLY A O 1
ATOM 3417 N N . TYR A 1 455 ? 18.866 12.565 -14.707 1.00 96.38 455 TYR A N 1
ATOM 3418 C CA . TYR A 1 455 ? 19.643 13.407 -13.794 1.00 96.38 455 TYR A CA 1
ATOM 3419 C C . TYR A 1 455 ? 20.382 12.580 -12.745 1.00 96.38 455 TYR A C 1
ATOM 3421 O O . TYR A 1 455 ? 19.971 11.468 -12.400 1.00 96.38 455 TYR A O 1
ATOM 3429 N N . ARG A 1 456 ? 21.466 13.147 -12.222 1.00 94.12 456 ARG A N 1
ATOM 3430 C CA . ARG A 1 456 ? 22.409 12.520 -11.291 1.00 94.12 456 ARG A CA 1
ATOM 3431 C C . ARG A 1 456 ? 22.185 12.986 -9.858 1.00 94.12 456 ARG A C 1
ATOM 3433 O O . ARG A 1 456 ? 21.352 13.848 -9.573 1.00 94.12 456 ARG A O 1
ATOM 3440 N N . LYS A 1 457 ? 22.974 12.448 -8.928 1.00 90.75 457 LYS A N 1
ATOM 3441 C CA . LYS A 1 457 ? 22.954 12.860 -7.519 1.00 90.75 457 LYS A CA 1
ATOM 3442 C C . LYS A 1 457 ? 23.244 14.350 -7.300 1.00 90.75 457 LYS A C 1
ATOM 3444 O O . LYS A 1 457 ? 22.653 14.931 -6.392 1.00 90.75 457 LYS A O 1
ATOM 3449 N N . ASP A 1 458 ? 24.111 14.952 -8.118 1.00 91.69 458 ASP A N 1
ATOM 3450 C CA . ASP A 1 458 ? 24.550 16.347 -7.950 1.00 91.69 458 ASP A CA 1
ATOM 3451 C C . ASP A 1 458 ? 23.514 17.355 -8.478 1.00 91.69 458 ASP A C 1
ATOM 3453 O O . ASP A 1 458 ? 23.539 18.531 -8.113 1.00 91.69 458 ASP A O 1
ATOM 3457 N N . ASP A 1 459 ? 22.553 16.890 -9.278 1.00 93.75 459 ASP A N 1
ATOM 3458 C CA . ASP A 1 459 ? 21.408 17.688 -9.692 1.00 93.75 459 ASP A CA 1
ATOM 3459 C C . ASP A 1 459 ? 20.415 17.783 -8.534 1.00 93.75 459 ASP A C 1
ATOM 3461 O O . ASP A 1 459 ? 19.940 16.775 -8.008 1.00 93.75 459 ASP A O 1
ATOM 3465 N N . THR A 1 460 ? 20.086 18.997 -8.102 1.00 93.62 460 THR A N 1
ATOM 3466 C CA . THR A 1 460 ? 19.178 19.173 -6.962 1.00 93.62 460 THR A CA 1
ATOM 3467 C C . THR A 1 460 ? 17.736 18.806 -7.334 1.00 93.62 460 THR A C 1
ATOM 3469 O O . THR A 1 460 ? 17.302 19.092 -8.452 1.00 93.62 460 THR A O 1
ATOM 3472 N N . PRO A 1 461 ? 16.926 18.272 -6.403 1.00 94.00 461 PRO A N 1
ATOM 3473 C CA . PRO A 1 461 ? 15.505 18.038 -6.661 1.00 94.00 461 PRO A CA 1
ATOM 3474 C C . PRO A 1 461 ? 14.766 19.284 -7.171 1.00 94.00 461 PRO A C 1
ATOM 3476 O O . PRO A 1 461 ? 13.930 19.176 -8.061 1.00 94.00 461 PRO A O 1
ATOM 3479 N N . ALA A 1 462 ? 15.114 20.471 -6.662 1.00 95.88 462 ALA A N 1
ATOM 3480 C CA . ALA A 1 462 ? 14.517 21.736 -7.084 1.00 95.88 462 ALA A CA 1
ATOM 3481 C C . ALA A 1 462 ? 14.833 22.083 -8.550 1.00 95.88 462 ALA A C 1
ATOM 3483 O O . ALA A 1 462 ? 13.924 22.405 -9.312 1.00 95.88 462 ALA A O 1
ATOM 3484 N N . SER A 1 463 ? 16.097 21.974 -8.978 1.00 96.81 463 SER A N 1
ATOM 3485 C CA . SER A 1 463 ? 16.469 22.227 -10.379 1.00 96.81 463 SER A CA 1
ATOM 3486 C C . SER A 1 463 ? 15.826 21.220 -11.332 1.00 96.81 463 SER A C 1
ATOM 3488 O O . SER A 1 463 ? 15.375 21.591 -12.415 1.00 96.81 463 SER A O 1
ATOM 3490 N N . VAL A 1 464 ? 15.734 19.956 -10.911 1.00 97.19 464 VAL A N 1
ATOM 3491 C CA . VAL A 1 464 ? 15.096 18.884 -11.684 1.00 97.19 464 VAL A CA 1
ATOM 3492 C C . VAL A 1 464 ? 13.581 19.109 -11.800 1.00 97.19 464 VAL A C 1
ATOM 3494 O O . VAL A 1 464 ? 13.029 18.985 -12.892 1.00 97.19 464 VAL A O 1
ATOM 3497 N N . ALA A 1 465 ? 12.906 19.517 -10.720 1.00 97.81 465 ALA A N 1
ATOM 3498 C CA . ALA A 1 465 ? 11.482 19.868 -10.733 1.00 97.81 465 ALA A CA 1
ATOM 3499 C C . ALA A 1 465 ? 11.187 21.080 -11.635 1.00 97.81 465 ALA A C 1
ATOM 3501 O O . ALA A 1 465 ? 10.264 21.036 -12.450 1.00 97.81 465 ALA A O 1
ATOM 3502 N N . SER A 1 466 ? 12.011 22.129 -11.562 1.00 98.31 466 SER A N 1
ATOM 3503 C CA . SER A 1 466 ? 11.892 23.306 -12.433 1.00 98.31 466 SER A CA 1
ATOM 3504 C C . SER A 1 466 ? 12.050 22.938 -13.914 1.00 98.31 466 SER A C 1
ATOM 3506 O O . SER A 1 466 ? 11.285 23.380 -14.776 1.00 98.31 466 SER A O 1
ATOM 3508 N N . ARG A 1 467 ? 12.993 22.044 -14.229 1.00 98.06 467 ARG A N 1
ATOM 3509 C CA . ARG A 1 467 ? 13.169 21.538 -15.593 1.00 98.06 467 ARG A CA 1
ATOM 3510 C C . ARG A 1 467 ? 11.990 20.683 -16.055 1.00 98.06 467 ARG A C 1
ATOM 3512 O O . ARG A 1 467 ? 11.520 20.854 -17.180 1.00 98.06 467 ARG A O 1
ATOM 3519 N N . PHE A 1 468 ? 11.472 19.820 -15.188 1.00 98.50 468 PHE A N 1
ATOM 3520 C CA . PHE A 1 468 ? 10.259 19.058 -15.463 1.00 98.50 468 PHE A CA 1
ATOM 3521 C C . PHE A 1 468 ? 9.074 19.977 -15.782 1.00 98.50 468 PHE A C 1
ATOM 3523 O O . PHE A 1 468 ? 8.388 19.757 -16.782 1.00 98.50 468 PHE A O 1
ATOM 3530 N N . ARG A 1 469 ? 8.898 21.071 -15.030 1.00 98.00 469 ARG A N 1
ATOM 3531 C CA . ARG A 1 469 ? 7.885 22.088 -15.332 1.00 98.00 469 ARG A CA 1
ATOM 3532 C C . ARG A 1 469 ? 8.013 22.643 -16.744 1.00 98.00 469 ARG A C 1
ATOM 3534 O O . ARG A 1 469 ? 7.029 22.647 -17.479 1.00 98.00 469 ARG A O 1
ATOM 3541 N N . ALA A 1 470 ? 9.214 23.066 -17.133 1.00 98.12 470 ALA A N 1
ATOM 3542 C CA . ALA A 1 470 ? 9.456 23.625 -18.460 1.00 98.12 470 ALA A CA 1
ATOM 3543 C C . ALA A 1 470 ? 9.096 22.635 -19.585 1.00 98.12 470 ALA A C 1
ATOM 3545 O O . ALA A 1 470 ? 8.504 23.025 -20.591 1.00 98.12 470 ALA A O 1
ATOM 3546 N N . LEU A 1 471 ? 9.406 21.344 -19.411 1.00 97.44 471 LEU A N 1
ATOM 3547 C CA . LEU A 1 471 ? 9.042 20.305 -20.380 1.00 97.44 471 LEU A CA 1
ATOM 3548 C C . LEU A 1 471 ? 7.529 20.086 -20.458 1.00 97.44 471 LEU A C 1
ATOM 3550 O O . LEU A 1 471 ? 6.979 19.941 -21.550 1.00 97.44 471 LEU A O 1
ATOM 3554 N N . VAL A 1 472 ? 6.854 20.070 -19.310 1.00 96.06 472 VAL A N 1
ATOM 3555 C CA . VAL A 1 472 ? 5.402 19.896 -19.239 1.00 96.06 472 VAL A CA 1
ATOM 3556 C C . VAL A 1 472 ? 4.670 21.100 -19.836 1.00 96.06 472 VAL A C 1
ATOM 3558 O O . VAL A 1 472 ? 3.667 20.905 -20.519 1.00 96.06 472 VAL A O 1
ATOM 3561 N N . GLU A 1 473 ? 5.160 22.325 -19.653 1.00 94.56 473 GLU A N 1
ATOM 3562 C CA . GLU A 1 473 ? 4.581 23.537 -20.257 1.00 94.56 473 GLU A CA 1
ATOM 3563 C C . GLU A 1 473 ? 4.796 23.600 -21.779 1.00 94.56 473 GLU A C 1
ATOM 3565 O O . GLU A 1 473 ? 3.924 24.083 -22.499 1.00 94.56 473 GLU A O 1
ATOM 3570 N N . ALA A 1 474 ? 5.901 23.042 -22.282 1.00 94.31 474 ALA A N 1
ATOM 3571 C CA . ALA A 1 474 ? 6.206 22.970 -23.713 1.00 94.31 474 ALA A CA 1
ATOM 3572 C C . ALA A 1 474 ? 5.538 21.787 -24.450 1.00 94.31 474 ALA A C 1
ATOM 3574 O O . ALA A 1 474 ? 5.696 21.651 -25.667 1.00 94.31 474 ALA A O 1
ATOM 3575 N N . ARG A 1 475 ? 4.825 20.898 -23.743 1.00 91.44 475 ARG A N 1
ATOM 3576 C CA . ARG A 1 475 ? 4.253 19.675 -24.332 1.00 91.44 475 ARG A CA 1
ATOM 3577 C C . ARG A 1 475 ? 3.081 19.969 -25.275 1.00 91.44 475 ARG A C 1
ATOM 3579 O O . ARG A 1 475 ? 2.345 20.942 -25.114 1.00 91.44 475 ARG A O 1
ATOM 3586 N N . LYS A 1 476 ? 2.822 19.041 -26.198 1.00 81.94 476 LYS A N 1
ATOM 3587 C CA . LYS A 1 476 ? 1.561 19.015 -26.956 1.00 81.94 476 LYS A CA 1
ATOM 3588 C C . LYS A 1 476 ? 0.416 18.596 -26.030 1.00 81.94 476 LYS A C 1
ATOM 3590 O O . LYS A 1 476 ? 0.558 17.626 -25.294 1.00 81.94 476 LYS A O 1
ATOM 3595 N N . ARG A 1 477 ? -0.700 19.330 -26.058 1.00 79.75 477 ARG A N 1
ATOM 3596 C CA . ARG A 1 477 ? -1.855 19.070 -25.177 1.00 79.75 477 ARG A CA 1
ATOM 3597 C C . ARG A 1 477 ? -2.704 17.890 -25.649 1.00 79.75 477 ARG A C 1
ATOM 3599 O O . ARG A 1 477 ? -3.097 17.076 -24.823 1.00 79.75 477 ARG A O 1
ATOM 3606 N N . ASP A 1 478 ? -2.904 17.767 -26.959 1.00 77.25 478 ASP A N 1
ATOM 3607 C CA . ASP A 1 478 ? -3.631 16.647 -27.555 1.00 77.25 478 ASP A CA 1
ATOM 3608 C C . ASP A 1 478 ? -2.671 15.489 -27.830 1.00 77.25 478 ASP A C 1
ATOM 3610 O O . ASP A 1 478 ? -1.971 15.460 -28.848 1.00 77.25 478 ASP A O 1
ATOM 3614 N N . VAL A 1 479 ? -2.615 14.541 -26.895 1.00 75.81 479 VAL A N 1
ATOM 3615 C CA . VAL A 1 479 ? -1.855 13.296 -27.041 1.00 75.81 479 VAL A CA 1
ATOM 3616 C C . VAL A 1 479 ? -2.794 12.091 -26.951 1.00 75.81 479 VAL A C 1
ATOM 3618 O O . VAL A 1 479 ? -3.706 12.083 -26.123 1.00 75.81 479 VAL A O 1
ATOM 3621 N N . PRO A 1 480 ? -2.617 11.069 -27.809 1.00 80.81 480 PRO A N 1
ATOM 3622 C CA . PRO A 1 480 ? -3.450 9.873 -27.768 1.00 80.81 480 PRO A CA 1
ATOM 3623 C C . PRO A 1 480 ? -3.283 9.132 -26.436 1.00 80.81 480 PRO A C 1
ATOM 3625 O O . PRO A 1 480 ? -2.259 9.250 -25.765 1.00 80.81 480 PRO A O 1
ATOM 3628 N N . LYS A 1 481 ? -4.271 8.319 -26.055 1.00 83.50 481 LYS A N 1
ATOM 3629 C CA . LYS A 1 481 ? -4.142 7.457 -24.875 1.00 83.50 481 LYS A CA 1
ATOM 3630 C C . LYS A 1 481 ? -2.967 6.490 -25.074 1.00 83.50 481 LYS A C 1
ATOM 3632 O O . LYS A 1 481 ? -2.911 5.793 -26.087 1.00 83.50 481 LYS A O 1
ATOM 3637 N N . MET A 1 482 ? -2.043 6.446 -24.111 1.00 90.75 482 MET A N 1
ATOM 3638 C CA . MET A 1 482 ? -0.954 5.465 -24.116 1.00 90.75 482 MET A CA 1
ATOM 3639 C C . MET A 1 482 ? -1.532 4.054 -24.015 1.00 90.75 482 MET A C 1
ATOM 3641 O O . MET A 1 482 ? -2.466 3.801 -23.252 1.00 90.75 482 MET A O 1
ATOM 3645 N N . SER A 1 483 ? -0.977 3.136 -24.797 1.00 89.38 483 SER A N 1
ATOM 3646 C CA . SER A 1 483 ? -1.381 1.733 -24.806 1.00 89.38 483 SER A CA 1
ATOM 3647 C C . SER A 1 483 ? -0.158 0.853 -24.987 1.00 89.38 483 SER A C 1
ATOM 3649 O O . SER A 1 483 ? 0.836 1.266 -25.584 1.00 89.38 483 SER A O 1
ATOM 3651 N N . ARG A 1 484 ? -0.238 -0.354 -24.434 1.00 93.88 484 ARG A N 1
ATOM 3652 C CA . ARG A 1 484 ? 0.825 -1.345 -24.511 1.00 93.88 484 ARG A CA 1
ATOM 3653 C C . ARG A 1 484 ? 1.037 -1.779 -25.962 1.00 93.88 484 ARG A C 1
ATOM 3655 O O . ARG A 1 484 ? 0.120 -2.302 -26.591 1.00 93.88 484 ARG A O 1
ATOM 3662 N N . HIS A 1 485 ? 2.248 -1.608 -26.476 1.00 94.31 485 HIS A N 1
ATOM 3663 C CA . HIS A 1 485 ? 2.644 -2.095 -27.789 1.00 94.31 485 HIS A CA 1
ATOM 3664 C C . HIS A 1 485 ? 3.277 -3.485 -27.685 1.00 94.31 485 HIS A C 1
ATOM 3666 O O . HIS A 1 485 ? 4.323 -3.657 -27.066 1.00 94.31 485 HIS A O 1
ATOM 3672 N N . VAL A 1 486 ? 2.665 -4.468 -28.348 1.00 95.19 486 VAL A N 1
ATOM 3673 C CA . VAL A 1 486 ? 3.231 -5.812 -28.512 1.00 95.19 486 VAL A CA 1
ATOM 3674 C C . VAL A 1 486 ? 3.783 -5.939 -29.939 1.00 95.19 486 VAL A C 1
ATOM 3676 O O . VAL A 1 486 ? 3.020 -5.761 -30.895 1.00 95.19 486 VAL A O 1
ATOM 3679 N N . PRO A 1 487 ? 5.084 -6.235 -30.125 1.00 96.44 487 PRO A N 1
ATOM 3680 C CA . PRO A 1 487 ? 5.675 -6.362 -31.453 1.00 96.44 487 PRO A CA 1
ATOM 3681 C C . PRO A 1 487 ? 5.026 -7.463 -32.294 1.00 96.44 487 PRO A C 1
ATOM 3683 O O . PRO A 1 487 ? 4.704 -8.543 -31.807 1.00 96.44 487 PRO A O 1
ATOM 3686 N N . THR A 1 488 ? 4.916 -7.236 -33.604 1.00 96.56 488 THR A N 1
ATOM 3687 C CA . THR A 1 488 ? 4.213 -8.170 -34.505 1.00 96.56 488 THR A CA 1
ATOM 3688 C C . THR A 1 488 ? 4.886 -9.537 -34.661 1.00 96.56 488 THR A C 1
ATOM 3690 O O . THR A 1 488 ? 4.288 -10.432 -35.254 1.00 96.56 488 THR A O 1
ATOM 3693 N N . PHE A 1 489 ? 6.136 -9.712 -34.221 1.00 96.44 489 PHE A N 1
ATOM 3694 C CA . PHE A 1 489 ? 6.819 -11.008 -34.253 1.00 96.44 489 PHE A CA 1
ATOM 3695 C C . PHE A 1 489 ? 6.444 -11.912 -33.072 1.00 96.44 489 PHE A C 1
ATOM 3697 O O . PHE A 1 489 ? 6.698 -13.116 -33.124 1.00 96.44 489 PHE A O 1
ATOM 3704 N N . VAL A 1 490 ? 5.819 -11.375 -32.024 1.00 96.69 490 VAL A N 1
ATOM 3705 C CA . VAL A 1 490 ? 5.344 -12.161 -30.881 1.00 96.69 490 VAL A CA 1
ATOM 3706 C C . VAL A 1 490 ? 4.334 -13.207 -31.365 1.00 96.69 490 VAL A C 1
ATOM 3708 O O . VAL A 1 490 ? 3.416 -12.898 -32.121 1.00 96.69 490 VAL A O 1
ATOM 3711 N N . GLY A 1 491 ? 4.537 -14.468 -30.979 1.00 95.38 491 GLY A N 1
ATOM 3712 C CA . GLY A 1 491 ? 3.680 -15.591 -31.379 1.00 95.38 491 GLY A CA 1
ATOM 3713 C C . GLY A 1 491 ? 3.904 -16.146 -32.793 1.00 95.38 491 GLY A C 1
ATOM 3714 O O . GLY A 1 491 ? 3.290 -17.152 -33.143 1.00 95.38 491 GLY A O 1
ATOM 3715 N N . LYS A 1 492 ? 4.780 -15.554 -33.618 1.00 95.69 492 LYS A N 1
ATOM 3716 C CA . LYS A 1 492 ? 5.095 -16.104 -34.949 1.00 95.69 492 LYS A CA 1
ATOM 3717 C C . LYS A 1 492 ? 5.989 -17.342 -34.853 1.00 95.69 492 LYS A C 1
ATOM 3719 O O . LYS A 1 492 ? 6.892 -17.401 -34.027 1.00 95.69 492 LYS A O 1
ATOM 3724 N N . ALA A 1 493 ? 5.818 -18.282 -35.787 1.00 91.94 493 ALA A N 1
ATOM 3725 C CA . ALA A 1 493 ? 6.675 -19.471 -35.907 1.00 91.94 493 ALA A CA 1
ATOM 3726 C C . ALA A 1 493 ? 8.151 -19.140 -36.206 1.00 91.94 493 ALA A C 1
ATOM 3728 O O . ALA A 1 493 ? 9.040 -19.942 -35.939 1.00 91.94 493 ALA A O 1
ATOM 3729 N N . SER A 1 494 ? 8.416 -17.954 -36.762 1.00 90.88 494 SER A N 1
ATOM 3730 C CA . SER A 1 494 ? 9.766 -17.439 -37.005 1.00 90.88 494 SER A CA 1
ATOM 3731 C C . SER A 1 494 ? 10.455 -16.899 -35.749 1.00 90.88 494 SER A C 1
ATOM 3733 O O . SER A 1 494 ? 11.607 -16.480 -35.837 1.00 90.88 494 SER A O 1
ATOM 3735 N N . SER A 1 495 ? 9.775 -16.877 -34.604 1.00 95.62 495 SER A N 1
ATOM 3736 C CA . SER A 1 495 ? 10.291 -16.310 -33.362 1.00 95.62 495 SER A CA 1
ATOM 3737 C C . SER A 1 495 ? 10.732 -17.405 -32.402 1.00 95.62 495 SER A C 1
ATOM 3739 O O . SER A 1 495 ? 10.058 -18.419 -32.228 1.00 95.62 495 SER A O 1
ATOM 3741 N N . TRP A 1 496 ? 11.861 -17.184 -31.738 1.00 95.62 496 TRP A N 1
ATOM 3742 C CA . TRP A 1 496 ? 12.256 -17.973 -30.578 1.00 95.62 496 TRP A CA 1
ATOM 3743 C C . TRP A 1 496 ? 11.541 -17.438 -29.339 1.00 95.62 496 TRP A C 1
ATOM 3745 O O . TRP A 1 496 ? 11.314 -16.230 -29.235 1.00 95.62 496 TRP A O 1
ATOM 3755 N N . SER A 1 497 ? 11.195 -18.314 -28.394 1.00 96.81 497 SER A N 1
ATOM 3756 C CA . SER A 1 497 ? 10.641 -17.875 -27.117 1.00 96.81 497 SER A CA 1
ATOM 3757 C C . SER A 1 497 ? 11.073 -18.749 -25.951 1.00 96.81 497 SER A C 1
ATOM 3759 O O . SER A 1 497 ? 11.320 -19.940 -26.129 1.00 96.81 497 SER A O 1
ATOM 3761 N N . LEU A 1 498 ? 11.090 -18.157 -24.759 1.00 96.75 498 LEU A N 1
ATOM 3762 C CA . LEU A 1 498 ? 11.385 -18.827 -23.497 1.00 96.75 498 LEU A CA 1
ATOM 3763 C C . LEU A 1 498 ? 10.456 -18.298 -22.405 1.00 96.75 498 LEU A C 1
ATOM 3765 O O . LEU A 1 498 ? 10.318 -17.086 -22.246 1.00 96.75 498 LEU A O 1
ATOM 3769 N N . ALA A 1 499 ? 9.819 -19.197 -21.656 1.00 96.56 499 ALA A N 1
ATOM 3770 C CA . ALA A 1 499 ? 9.053 -18.810 -20.475 1.00 96.56 499 ALA A CA 1
ATOM 3771 C C . ALA A 1 499 ? 10.005 -18.411 -19.336 1.00 96.56 499 ALA A C 1
ATOM 3773 O O . ALA A 1 499 ? 10.956 -19.134 -19.049 1.00 96.56 499 ALA A O 1
ATOM 3774 N N . ILE A 1 500 ? 9.718 -17.288 -18.686 1.00 94.75 500 ILE A N 1
ATOM 3775 C CA . ILE A 1 500 ? 10.457 -16.762 -17.530 1.00 94.75 500 ILE A CA 1
ATOM 3776 C C . ILE A 1 500 ? 9.496 -16.590 -16.349 1.00 94.75 500 ILE A C 1
ATOM 3778 O O . ILE A 1 500 ? 8.283 -16.742 -16.511 1.00 94.75 500 ILE A O 1
ATOM 3782 N N . GLU A 1 501 ? 10.016 -16.317 -15.155 1.00 88.94 501 GLU A N 1
ATOM 3783 C CA . GLU A 1 501 ? 9.242 -16.259 -13.908 1.00 88.94 501 GLU A CA 1
ATOM 3784 C C . GLU A 1 501 ? 8.010 -15.346 -14.023 1.00 88.94 501 GLU A C 1
ATOM 3786 O O . GLU A 1 501 ? 6.908 -15.738 -13.636 1.00 88.94 501 GLU A O 1
ATOM 3791 N N . ARG A 1 502 ? 8.180 -14.156 -14.612 1.00 89.31 502 ARG A N 1
ATOM 3792 C CA . ARG A 1 502 ? 7.138 -13.117 -14.696 1.00 89.31 502 ARG A CA 1
ATOM 3793 C C . ARG A 1 502 ? 6.552 -12.936 -16.098 1.00 89.31 502 ARG A C 1
ATOM 3795 O O . ARG A 1 502 ? 5.844 -11.960 -16.343 1.00 89.31 502 ARG A O 1
ATOM 3802 N N . GLY A 1 503 ? 6.835 -13.846 -17.034 1.00 94.31 503 GLY A N 1
ATOM 3803 C CA . GLY A 1 503 ? 6.389 -13.674 -18.414 1.00 94.31 503 GLY A CA 1
ATOM 3804 C C . GLY A 1 503 ? 7.060 -14.580 -19.441 1.00 94.31 503 GLY A C 1
ATOM 3805 O O . GLY A 1 503 ? 7.279 -15.773 -19.220 1.00 94.31 503 GLY A O 1
ATOM 3806 N N . ARG A 1 504 ? 7.367 -14.017 -20.612 1.00 97.38 504 ARG A N 1
ATOM 3807 C CA . ARG A 1 504 ? 8.002 -14.732 -21.722 1.00 97.38 504 ARG A CA 1
ATOM 3808 C C . ARG A 1 504 ? 8.926 -13.825 -22.522 1.00 97.38 504 ARG A C 1
ATOM 3810 O O . ARG A 1 504 ? 8.550 -12.725 -22.906 1.00 97.38 504 ARG A O 1
ATOM 3817 N N . VAL A 1 505 ? 10.113 -14.318 -22.845 1.00 97.94 505 VAL A N 1
ATOM 3818 C CA . VAL A 1 505 ? 11.032 -13.664 -23.781 1.00 97.94 505 VAL A CA 1
ATOM 3819 C C . VAL A 1 505 ? 10.707 -14.115 -25.194 1.00 97.94 505 VAL A C 1
ATOM 3821 O O . VAL A 1 505 ? 10.458 -15.298 -25.422 1.00 97.94 505 VAL A O 1
ATOM 3824 N N . TRP A 1 506 ? 10.766 -13.188 -26.141 1.00 98.19 506 TRP A N 1
ATOM 3825 C CA . TRP A 1 506 ? 10.622 -13.421 -27.570 1.00 98.19 506 TRP A CA 1
ATOM 3826 C C . TRP A 1 506 ? 11.817 -12.832 -28.316 1.00 98.19 506 TRP A C 1
ATOM 3828 O O . TRP A 1 506 ? 12.234 -11.712 -28.023 1.00 98.19 506 TRP A O 1
ATOM 3838 N N . ILE A 1 507 ? 12.345 -13.561 -29.299 1.00 97.19 507 ILE A N 1
ATOM 3839 C CA . ILE A 1 507 ? 13.398 -13.084 -30.205 1.00 97.19 507 ILE A CA 1
ATOM 3840 C C . ILE A 1 507 ? 12.953 -13.319 -31.649 1.00 97.19 507 ILE A C 1
ATOM 3842 O O . ILE A 1 507 ? 12.642 -14.449 -32.028 1.00 97.19 507 ILE A O 1
ATOM 3846 N N . ASP A 1 508 ? 12.956 -12.267 -32.464 1.00 96.44 508 ASP A N 1
ATOM 3847 C CA . ASP A 1 508 ? 12.681 -12.351 -33.898 1.00 96.44 508 ASP A CA 1
ATOM 3848 C C . ASP A 1 508 ? 13.888 -12.928 -34.650 1.00 96.44 508 ASP A C 1
ATOM 3850 O O . ASP A 1 508 ? 14.781 -12.198 -35.090 1.00 96.44 508 ASP A O 1
ATOM 3854 N N . LEU A 1 509 ? 13.911 -14.252 -34.833 1.00 92.69 509 LEU A N 1
ATOM 3855 C CA . LEU A 1 509 ? 15.009 -14.917 -35.537 1.00 92.69 509 LEU A CA 1
ATOM 3856 C C . LEU A 1 509 ? 15.078 -14.537 -37.020 1.00 92.69 509 LEU A C 1
ATOM 3858 O O . LEU A 1 509 ? 16.131 -14.710 -37.634 1.00 92.69 509 LEU A O 1
ATOM 3862 N N . SER A 1 510 ? 13.988 -14.032 -37.611 1.00 92.19 510 SER A N 1
ATOM 3863 C CA . SER A 1 510 ? 13.988 -13.591 -39.010 1.00 92.19 510 SER A CA 1
ATOM 3864 C C . SER A 1 510 ? 14.755 -12.281 -39.208 1.00 92.19 510 SER A C 1
ATOM 3866 O O . SER A 1 510 ? 15.294 -12.042 -40.287 1.00 92.19 510 SER A O 1
ATOM 3868 N N . ALA A 1 511 ? 14.874 -11.478 -38.147 1.00 92.44 511 ALA A N 1
ATOM 3869 C CA . ALA A 1 511 ? 15.624 -10.227 -38.116 1.00 92.44 511 ALA A CA 1
ATOM 3870 C C . ALA A 1 511 ? 17.049 -10.375 -37.530 1.00 92.44 511 ALA A C 1
ATOM 3872 O O . ALA A 1 511 ? 17.783 -9.382 -37.419 1.00 92.44 511 ALA A O 1
ATOM 3873 N N . CYS A 1 512 ? 17.458 -11.597 -37.161 1.00 91.56 512 CYS A N 1
ATOM 3874 C CA . CYS A 1 512 ? 18.786 -11.906 -36.627 1.00 91.56 512 CYS A CA 1
ATOM 3875 C C . CYS A 1 512 ? 19.826 -12.130 -37.740 1.00 91.56 512 CYS A C 1
ATOM 3877 O O . CYS A 1 512 ? 20.129 -13.266 -38.106 1.00 91.56 512 CYS A O 1
ATOM 3879 N N . ASP A 1 513 ? 20.410 -11.044 -38.252 1.00 91.94 513 ASP A N 1
ATOM 3880 C CA . ASP A 1 513 ? 21.683 -11.100 -38.990 1.00 91.94 513 ASP A CA 1
ATOM 3881 C C . ASP A 1 513 ? 22.901 -11.164 -38.042 1.00 91.94 513 ASP A C 1
ATOM 3883 O O . ASP A 1 513 ? 22.764 -11.116 -36.817 1.00 91.94 513 ASP A O 1
ATOM 3887 N N . SER A 1 514 ? 24.115 -11.225 -38.600 1.00 90.00 514 SER A N 1
ATOM 3888 C CA . SER A 1 514 ? 25.366 -11.283 -37.826 1.00 90.00 514 SER A CA 1
ATOM 3889 C C . SER A 1 514 ? 25.532 -10.123 -36.836 1.00 90.00 514 SER A C 1
ATOM 3891 O O . SER A 1 514 ? 26.011 -10.321 -35.720 1.00 90.00 514 SER A O 1
ATOM 3893 N N . GLY A 1 515 ? 25.093 -8.915 -37.198 1.00 91.69 515 GLY A N 1
ATOM 3894 C CA . GLY A 1 515 ? 25.134 -7.754 -36.313 1.00 91.69 515 GLY A CA 1
ATOM 3895 C C . GLY A 1 515 ? 24.137 -7.858 -35.156 1.00 91.69 515 GLY A C 1
ATOM 3896 O O . GLY A 1 515 ? 24.438 -7.416 -34.048 1.00 91.69 515 GLY A O 1
ATOM 3897 N N . ALA A 1 516 ? 22.961 -8.442 -35.392 1.00 92.88 516 ALA A N 1
ATOM 3898 C CA . ALA A 1 516 ? 21.930 -8.656 -34.379 1.00 92.88 516 ALA A CA 1
ATOM 3899 C C . ALA A 1 516 ? 22.359 -9.756 -33.413 1.00 92.88 516 ALA A C 1
ATOM 3901 O O . ALA A 1 516 ? 22.261 -9.582 -32.201 1.00 92.88 516 ALA A O 1
ATOM 3902 N N . THR A 1 517 ? 22.905 -10.851 -33.939 1.00 93.38 517 THR A N 1
ATOM 3903 C CA . THR A 1 517 ? 23.467 -11.931 -33.127 1.00 93.38 517 THR A CA 1
ATOM 3904 C C . THR A 1 517 ? 24.591 -11.400 -32.238 1.00 93.38 517 THR A C 1
ATOM 3906 O O . THR A 1 517 ? 24.532 -11.577 -31.023 1.00 93.38 517 THR A O 1
ATOM 3909 N N . ALA A 1 518 ? 25.544 -10.639 -32.788 1.00 93.69 518 ALA A N 1
ATOM 3910 C CA . ALA A 1 518 ? 26.620 -10.026 -32.004 1.00 93.69 518 ALA A CA 1
ATOM 3911 C C . ALA A 1 518 ? 26.106 -9.045 -30.932 1.00 93.69 518 ALA A C 1
ATOM 3913 O O . ALA A 1 518 ? 26.680 -8.945 -29.844 1.00 93.69 518 ALA A O 1
ATOM 3914 N N . LEU A 1 519 ? 25.020 -8.321 -31.219 1.00 94.44 519 LEU A N 1
ATOM 3915 C CA . LEU A 1 519 ? 24.361 -7.435 -30.259 1.00 94.44 519 LEU A CA 1
ATOM 3916 C C . LEU A 1 519 ? 23.745 -8.217 -29.091 1.00 94.44 519 LEU A C 1
ATOM 3918 O O . LEU A 1 519 ? 23.904 -7.794 -27.945 1.00 94.44 519 LEU A O 1
ATOM 3922 N N . ILE A 1 520 ? 23.099 -9.353 -29.370 1.00 95.75 520 ILE A N 1
ATOM 3923 C CA . ILE A 1 520 ? 22.552 -10.241 -28.338 1.00 95.75 520 ILE A CA 1
ATOM 3924 C C . ILE A 1 520 ? 23.686 -10.833 -27.499 1.00 95.75 520 ILE A C 1
ATOM 3926 O O . ILE A 1 520 ? 23.634 -10.751 -26.274 1.00 95.75 520 ILE A O 1
ATOM 3930 N N . MET A 1 521 ? 24.754 -11.347 -28.119 1.00 95.12 521 MET A N 1
ATOM 3931 C CA . MET A 1 521 ? 25.895 -11.910 -27.379 1.00 95.12 521 MET A CA 1
ATOM 3932 C C . MET A 1 521 ? 26.493 -10.893 -26.406 1.00 95.12 521 MET A C 1
ATOM 3934 O O . MET A 1 521 ? 26.706 -11.198 -25.236 1.00 95.12 521 MET A O 1
ATOM 3938 N N . ARG A 1 522 ? 26.706 -9.655 -26.870 1.00 95.38 522 ARG A N 1
ATOM 3939 C CA . ARG A 1 522 ? 27.332 -8.593 -26.074 1.00 95.38 522 ARG A CA 1
ATOM 3940 C C . ARG A 1 522 ? 26.495 -8.157 -24.870 1.00 95.38 522 ARG A C 1
ATOM 3942 O O . ARG A 1 522 ? 27.072 -7.818 -23.844 1.00 95.38 522 ARG A O 1
ATOM 3949 N N . ASN A 1 523 ? 25.168 -8.124 -25.002 1.00 95.38 523 ASN A N 1
ATOM 3950 C CA . ASN A 1 523 ? 24.282 -7.535 -23.988 1.00 95.38 523 ASN A CA 1
ATOM 3951 C C . ASN A 1 523 ? 23.466 -8.560 -23.195 1.00 95.38 523 ASN A C 1
ATOM 3953 O O . ASN A 1 523 ? 22.780 -8.186 -22.253 1.00 95.38 523 ASN A O 1
ATOM 3957 N N . SER A 1 524 ? 23.547 -9.844 -23.542 1.00 93.38 524 SER A N 1
ATOM 3958 C CA . SER A 1 524 ? 22.827 -10.909 -22.838 1.00 93.38 524 SER A CA 1
ATOM 3959 C C . SER A 1 524 ? 23.446 -11.318 -21.503 1.00 93.38 524 SER A C 1
ATOM 3961 O O . SER A 1 524 ? 22.922 -12.218 -20.861 1.00 93.38 524 SER A O 1
ATOM 3963 N N . LEU A 1 525 ? 24.571 -10.715 -21.098 1.00 93.06 525 LEU A N 1
ATOM 3964 C CA . LEU A 1 525 ? 25.283 -11.051 -19.857 1.00 93.06 525 LEU A CA 1
ATOM 3965 C C . LEU A 1 525 ? 25.609 -12.555 -19.736 1.00 93.06 525 LEU A C 1
ATOM 3967 O O . LEU A 1 525 ? 25.604 -13.119 -18.647 1.00 93.06 525 LEU A O 1
ATOM 3971 N N . GLY A 1 526 ? 25.902 -13.199 -20.871 1.00 94.00 526 GLY A N 1
ATOM 3972 C CA . GLY A 1 526 ? 26.246 -14.621 -20.939 1.00 94.00 526 GLY A CA 1
ATOM 3973 C C . GLY A 1 526 ? 25.054 -15.571 -21.074 1.00 94.00 526 GLY A C 1
ATOM 3974 O O . GLY A 1 526 ? 25.273 -16.775 -21.153 1.00 94.00 526 GLY A O 1
ATOM 3975 N N . LEU A 1 527 ? 23.812 -15.074 -21.154 1.00 95.62 527 LEU A N 1
ATOM 3976 C CA . LEU A 1 527 ? 22.633 -15.931 -21.345 1.00 95.62 527 LEU A CA 1
ATOM 3977 C C . LEU A 1 527 ? 22.597 -16.599 -22.723 1.00 95.62 527 LEU A C 1
ATOM 3979 O O . LEU A 1 527 ? 22.044 -17.690 -22.857 1.00 95.62 527 LEU A O 1
ATOM 3983 N N . PHE A 1 528 ? 23.185 -15.973 -23.746 1.00 96.50 528 PHE A N 1
ATOM 3984 C CA . PHE A 1 528 ? 23.245 -16.529 -25.095 1.00 96.50 528 PHE A CA 1
ATOM 3985 C C . PHE A 1 528 ? 24.682 -16.726 -25.581 1.00 96.50 528 PHE A C 1
ATOM 3987 O O . PHE A 1 528 ? 25.585 -15.957 -25.253 1.00 96.50 528 PHE A O 1
ATOM 3994 N N . ALA A 1 529 ? 24.851 -17.742 -26.425 1.00 94.75 529 ALA A N 1
ATOM 3995 C CA . ALA A 1 529 ? 26.033 -18.013 -27.226 1.00 94.75 529 ALA A CA 1
ATOM 3996 C C . ALA A 1 529 ? 25.655 -18.040 -28.713 1.00 94.75 529 ALA A C 1
ATOM 3998 O O . ALA A 1 529 ? 24.489 -18.198 -29.085 1.00 94.75 529 ALA A O 1
ATOM 3999 N N . GLU A 1 530 ? 26.648 -17.870 -29.580 1.00 93.69 530 GLU A N 1
ATOM 4000 C CA . GLU A 1 530 ? 26.441 -17.956 -31.018 1.00 93.69 530 GLU A CA 1
ATOM 4001 C C . GLU A 1 530 ? 26.615 -19.403 -31.483 1.00 93.69 530 GLU A C 1
ATOM 4003 O O . GLU A 1 530 ? 27.628 -20.046 -31.207 1.00 93.69 530 GLU A O 1
ATOM 4008 N N . SER A 1 531 ? 25.641 -19.908 -32.240 1.00 91.44 531 SER A N 1
ATOM 4009 C CA . SER A 1 531 ? 25.743 -21.186 -32.940 1.00 91.44 531 SER A CA 1
ATOM 4010 C C . SER A 1 531 ? 25.185 -21.046 -34.348 1.00 91.44 531 SER A C 1
ATOM 4012 O O . SER A 1 531 ? 24.037 -20.646 -34.544 1.00 91.44 531 SER A O 1
ATOM 4014 N N . LYS A 1 532 ? 26.016 -21.356 -35.351 1.00 87.56 532 LYS A N 1
ATOM 4015 C CA . LYS A 1 532 ? 25.677 -21.229 -36.782 1.00 87.56 532 LYS A CA 1
ATOM 4016 C C . LYS A 1 532 ? 25.113 -19.839 -37.146 1.00 87.56 532 LYS A C 1
ATOM 4018 O O . LYS A 1 532 ? 24.140 -19.743 -37.892 1.00 87.56 532 LYS A O 1
ATOM 4023 N N . GLY A 1 533 ? 25.698 -18.770 -36.597 1.00 84.12 533 GLY A N 1
ATOM 4024 C CA . GLY A 1 533 ? 25.288 -17.385 -36.862 1.00 84.12 533 GLY A CA 1
ATOM 4025 C C . GLY A 1 533 ? 24.012 -16.930 -36.148 1.00 84.12 533 GLY A C 1
ATOM 4026 O O . GLY A 1 533 ? 23.539 -15.821 -36.397 1.00 84.12 533 GLY A O 1
ATOM 4027 N N . ARG A 1 534 ? 23.433 -17.762 -35.273 1.00 88.00 534 ARG A N 1
ATOM 4028 C CA . ARG A 1 534 ? 22.189 -17.476 -34.548 1.00 88.00 534 ARG A CA 1
ATOM 4029 C C . ARG A 1 534 ? 22.398 -17.492 -33.034 1.00 88.00 534 ARG A C 1
ATOM 4031 O O . ARG A 1 534 ? 23.263 -18.231 -32.556 1.00 88.00 534 ARG A O 1
ATOM 4038 N N . PRO A 1 535 ? 21.599 -16.720 -32.276 1.00 92.81 535 PRO A N 1
ATOM 4039 C CA . PRO A 1 535 ? 21.606 -16.801 -30.825 1.00 92.81 535 PRO A CA 1
ATOM 4040 C C . PRO A 1 535 ? 21.013 -18.139 -30.369 1.00 92.81 535 PRO A C 1
ATOM 4042 O O . PRO A 1 535 ? 19.910 -18.513 -30.770 1.00 92.81 535 PRO A O 1
ATOM 4045 N N . VAL A 1 536 ? 21.742 -18.852 -29.517 1.00 93.19 536 VAL A N 1
ATOM 4046 C CA . VAL A 1 536 ? 21.273 -20.040 -28.796 1.00 93.19 536 VAL A CA 1
ATOM 4047 C C . VAL A 1 536 ? 21.502 -19.839 -27.306 1.00 93.19 536 VAL A C 1
ATOM 4049 O O . VAL A 1 536 ? 22.457 -19.171 -26.912 1.00 93.19 536 VAL A O 1
ATOM 4052 N N . LEU A 1 537 ? 20.612 -20.369 -26.470 1.00 95.44 537 LEU A N 1
ATOM 4053 C CA . LEU A 1 537 ? 20.748 -20.240 -25.021 1.00 95.44 537 LEU A CA 1
ATOM 4054 C C . LEU A 1 537 ? 22.041 -20.945 -24.571 1.00 95.44 537 LEU A C 1
ATOM 4056 O O . LEU A 1 537 ? 22.271 -22.100 -24.927 1.00 95.44 537 LEU A O 1
ATOM 4060 N N . ALA A 1 538 ? 22.902 -20.229 -23.847 1.00 95.94 538 ALA A N 1
ATOM 4061 C CA . ALA A 1 538 ? 24.178 -20.744 -23.336 1.00 95.94 538 ALA A CA 1
ATOM 4062 C C . ALA A 1 538 ? 24.046 -21.381 -21.947 1.00 95.94 538 ALA A C 1
ATOM 4064 O O . ALA A 1 538 ? 24.913 -22.141 -21.521 1.00 95.94 538 ALA A O 1
ATOM 4065 N N . VAL A 1 539 ? 22.958 -21.054 -21.255 1.00 95.00 539 VAL A N 1
ATOM 4066 C CA . VAL A 1 539 ? 22.597 -21.558 -19.931 1.00 95.00 539 VAL A CA 1
ATOM 4067 C C . VAL A 1 539 ? 21.437 -22.546 -20.038 1.00 95.00 539 VAL A C 1
ATOM 4069 O O . VAL A 1 539 ? 20.798 -22.670 -21.085 1.00 95.00 539 VAL A O 1
ATOM 4072 N N . SER A 1 540 ? 21.140 -23.258 -18.952 1.00 94.94 540 SER A N 1
ATOM 4073 C CA . SER A 1 540 ? 19.926 -24.079 -18.904 1.00 94.94 540 SER A CA 1
ATOM 4074 C C . SER A 1 540 ? 18.665 -23.203 -18.913 1.00 94.94 540 SER A C 1
ATOM 4076 O O . SER A 1 540 ? 18.682 -22.077 -18.417 1.00 94.94 540 SER A O 1
ATOM 4078 N N . GLU A 1 541 ? 17.542 -23.725 -19.415 1.00 93.88 541 GLU A N 1
ATOM 407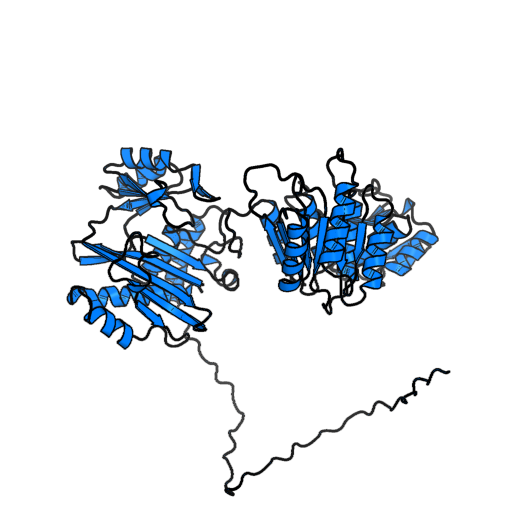9 C CA . GLU A 1 541 ? 16.258 -23.006 -19.343 1.00 93.88 541 GLU A CA 1
ATOM 4080 C C . GLU A 1 541 ? 15.857 -22.680 -17.897 1.00 93.88 541 GLU A C 1
ATOM 4082 O O . GLU A 1 541 ? 15.304 -21.615 -17.637 1.00 93.88 541 GLU A O 1
ATOM 4087 N N . ALA A 1 542 ? 16.186 -23.565 -16.949 1.00 92.69 542 ALA A N 1
ATOM 4088 C CA . ALA A 1 542 ? 15.939 -23.345 -15.528 1.00 92.69 542 ALA A CA 1
ATOM 4089 C C . ALA A 1 542 ? 16.739 -22.153 -14.981 1.00 92.69 542 ALA A C 1
ATOM 4091 O O . ALA A 1 542 ? 16.190 -21.339 -14.250 1.00 92.69 542 ALA A O 1
ATOM 4092 N N . GLU A 1 543 ? 18.010 -22.019 -15.369 1.00 92.81 543 GLU A N 1
ATOM 4093 C CA . GLU A 1 543 ? 18.848 -20.881 -14.975 1.00 92.81 543 GLU A CA 1
ATOM 4094 C C . GLU A 1 543 ? 18.376 -19.571 -15.612 1.00 92.81 543 GLU A C 1
ATOM 4096 O O . GLU A 1 543 ? 18.392 -18.530 -14.961 1.00 92.81 543 GLU A O 1
ATOM 4101 N N . ALA A 1 544 ? 17.936 -19.616 -16.870 1.00 94.00 544 ALA A N 1
ATOM 4102 C CA . ALA A 1 544 ? 17.415 -18.446 -17.565 1.00 94.00 544 ALA A CA 1
ATOM 4103 C C . ALA A 1 544 ? 16.064 -17.970 -17.007 1.00 94.00 544 ALA A C 1
ATOM 4105 O O . ALA A 1 544 ? 15.745 -16.789 -17.113 1.00 94.00 544 ALA A O 1
ATOM 4106 N N . LYS A 1 545 ? 15.268 -18.856 -16.401 1.00 93.00 545 LYS A N 1
ATOM 4107 C CA . LYS A 1 545 ? 13.902 -18.548 -15.959 1.00 93.00 545 LYS A CA 1
ATOM 4108 C C . LYS A 1 545 ? 13.814 -17.362 -14.991 1.00 93.00 545 LYS A C 1
ATOM 4110 O O . LYS A 1 545 ? 12.866 -16.592 -15.094 1.00 93.00 545 LYS A O 1
ATOM 4115 N N . ASP A 1 546 ? 14.809 -17.178 -14.124 1.00 90.38 546 ASP A N 1
ATOM 4116 C CA . ASP A 1 546 ? 14.803 -16.140 -13.078 1.00 90.38 546 ASP A CA 1
ATOM 4117 C C . ASP A 1 546 ? 15.606 -14.880 -13.483 1.00 90.38 546 ASP A C 1
ATOM 4119 O O . ASP A 1 546 ? 15.969 -14.044 -12.648 1.00 90.38 546 ASP A O 1
ATOM 4123 N N . LYS A 1 547 ? 15.916 -14.740 -14.782 1.00 94.69 547 LYS A N 1
ATOM 4124 C CA . LYS A 1 547 ? 16.788 -13.699 -15.361 1.00 94.69 547 LYS A CA 1
ATOM 4125 C C . LYS A 1 547 ? 16.015 -12.561 -16.021 1.00 94.69 547 LYS A C 1
ATOM 4127 O O . LYS A 1 547 ? 16.458 -11.981 -17.013 1.00 94.69 547 LYS A O 1
ATOM 4132 N N . ASP A 1 548 ? 14.843 -12.237 -15.467 1.00 93.81 548 ASP A N 1
ATOM 4133 C CA . ASP A 1 548 ? 13.952 -11.194 -15.989 1.00 93.81 548 ASP A CA 1
ATOM 4134 C C . ASP A 1 548 ? 14.701 -9.868 -16.209 1.00 93.81 548 ASP A C 1
ATOM 4136 O O . ASP A 1 548 ? 14.573 -9.245 -17.260 1.00 93.81 548 ASP A O 1
ATOM 4140 N N . SER A 1 549 ? 15.521 -9.445 -15.238 1.00 94.81 549 SER A N 1
ATOM 4141 C CA . SER A 1 549 ? 16.245 -8.168 -15.313 1.00 94.81 549 SER A CA 1
ATOM 4142 C C . SER A 1 549 ? 17.243 -8.144 -16.469 1.00 94.81 549 SER A C 1
ATOM 4144 O O . SER A 1 549 ? 17.312 -7.164 -17.210 1.00 94.81 549 SER A O 1
ATOM 4146 N N . GLU A 1 550 ? 17.994 -9.224 -16.656 1.00 96.44 550 GLU A N 1
ATOM 4147 C CA . GLU A 1 550 ? 18.970 -9.382 -17.727 1.00 96.44 550 GLU A CA 1
ATOM 4148 C C . GLU A 1 550 ? 18.296 -9.408 -19.106 1.00 96.44 550 GLU A C 1
ATOM 4150 O O . GLU A 1 550 ? 18.782 -8.768 -20.041 1.00 96.44 550 GLU A O 1
ATOM 4155 N N . PHE A 1 551 ? 17.143 -10.068 -19.238 1.00 98.06 551 PHE A N 1
ATOM 4156 C CA . PHE A 1 551 ? 16.369 -10.037 -20.479 1.00 98.06 551 PHE A CA 1
ATOM 4157 C C . PHE A 1 551 ? 15.791 -8.650 -20.777 1.00 98.06 551 PHE A C 1
ATOM 4159 O O . PHE A 1 551 ? 15.817 -8.222 -21.932 1.00 98.06 551 PHE A O 1
ATOM 4166 N N . ILE A 1 552 ? 15.316 -7.920 -19.762 1.00 98.19 552 ILE A N 1
ATOM 4167 C CA . ILE A 1 552 ? 14.865 -6.527 -19.914 1.00 98.19 552 ILE A CA 1
ATOM 4168 C C . ILE A 1 552 ? 16.022 -5.648 -20.397 1.00 98.19 552 ILE A C 1
ATOM 4170 O O . ILE A 1 552 ? 15.856 -4.865 -21.332 1.00 98.19 552 ILE A O 1
ATOM 4174 N N . ALA A 1 553 ? 17.206 -5.790 -19.797 1.00 97.94 553 ALA A N 1
ATOM 4175 C CA . ALA A 1 553 ? 18.395 -5.063 -20.228 1.00 97.94 553 ALA A CA 1
ATOM 4176 C C . ALA A 1 553 ? 18.747 -5.376 -21.690 1.00 97.94 553 ALA A C 1
ATOM 4178 O O . ALA A 1 553 ? 19.003 -4.460 -22.472 1.00 97.94 553 ALA A O 1
ATOM 4179 N N . LEU A 1 554 ? 18.692 -6.651 -22.086 1.00 98.12 554 LEU A N 1
ATOM 4180 C CA . LEU A 1 554 ? 18.921 -7.079 -23.464 1.00 98.12 554 LEU A CA 1
ATOM 4181 C C . LEU A 1 554 ? 17.909 -6.458 -24.444 1.00 98.12 554 LEU A C 1
ATOM 4183 O O . LEU A 1 554 ? 18.318 -5.961 -25.495 1.00 98.12 554 LEU A O 1
ATOM 4187 N N . GLU A 1 555 ? 16.615 -6.462 -24.114 1.00 98.12 555 GLU A N 1
ATOM 4188 C CA . GLU A 1 555 ? 15.566 -5.808 -24.911 1.00 98.12 555 GLU A CA 1
ATOM 4189 C C . GLU A 1 555 ? 15.861 -4.317 -25.101 1.00 98.12 555 GLU A C 1
ATOM 4191 O O . GLU A 1 555 ? 15.876 -3.823 -26.234 1.00 98.12 555 GLU A O 1
ATOM 4196 N N . VAL A 1 556 ? 16.154 -3.608 -24.009 1.00 98.38 556 VAL A N 1
ATOM 4197 C CA . VAL A 1 556 ? 16.431 -2.169 -24.047 1.00 98.38 556 VAL A CA 1
ATOM 4198 C C . VAL A 1 556 ? 17.695 -1.872 -24.852 1.00 98.38 556 VAL A C 1
ATOM 4200 O O . VAL A 1 556 ? 17.683 -0.958 -25.674 1.00 98.38 556 VAL A O 1
ATOM 4203 N N . GLU A 1 557 ? 18.769 -2.649 -24.700 1.00 97.88 557 GLU A N 1
ATOM 4204 C CA . GLU A 1 557 ? 19.994 -2.481 -25.494 1.00 97.88 557 GLU A CA 1
ATOM 4205 C C . GLU A 1 557 ? 19.765 -2.748 -26.987 1.00 97.88 557 GLU A C 1
ATOM 4207 O O . GLU A 1 557 ? 20.309 -2.040 -27.842 1.00 97.88 557 GLU A O 1
ATOM 4212 N N . CYS A 1 558 ? 18.915 -3.720 -27.320 1.00 96.56 558 CYS A N 1
ATOM 4213 C CA . CYS A 1 558 ? 18.503 -3.984 -28.694 1.00 96.56 558 CYS A CA 1
ATOM 4214 C C . CYS A 1 558 ? 17.723 -2.799 -29.286 1.00 96.56 558 CYS A C 1
ATOM 4216 O O . CYS A 1 558 ? 18.052 -2.307 -30.373 1.00 96.56 558 CYS A O 1
ATOM 4218 N N . ALA A 1 559 ? 16.752 -2.263 -28.545 1.00 95.31 559 ALA A N 1
ATOM 4219 C CA . ALA A 1 559 ? 16.001 -1.072 -28.937 1.00 95.31 559 ALA A CA 1
ATOM 4220 C C . ALA A 1 559 ? 16.904 0.169 -29.084 1.00 95.31 559 ALA A C 1
ATOM 4222 O O . ALA A 1 559 ? 16.804 0.897 -30.078 1.00 95.31 559 ALA A O 1
ATOM 4223 N N . ARG A 1 560 ? 17.843 0.371 -28.151 1.00 95.06 560 ARG A N 1
ATOM 4224 C CA . ARG A 1 560 ? 18.828 1.466 -28.136 1.00 95.06 560 ARG A CA 1
ATOM 4225 C C . ARG A 1 560 ? 19.745 1.443 -29.357 1.00 95.06 560 ARG A C 1
ATOM 4227 O O . ARG A 1 560 ? 20.037 2.492 -29.929 1.00 95.06 560 ARG A O 1
ATOM 4234 N N . ALA A 1 561 ? 20.127 0.253 -29.816 1.00 95.12 561 ALA A N 1
ATOM 4235 C CA . ALA A 1 561 ? 20.869 0.056 -31.062 1.00 95.12 561 ALA A CA 1
ATOM 4236 C C . ALA A 1 561 ? 20.002 0.203 -32.332 1.00 95.12 561 ALA A C 1
ATOM 4238 O O . ALA A 1 561 ? 20.500 0.033 -33.443 1.00 95.12 561 ALA A O 1
ATOM 4239 N N . GLY A 1 562 ? 18.707 0.505 -32.195 1.00 93.69 562 GLY A N 1
ATOM 4240 C CA . GLY A 1 562 ? 17.770 0.636 -33.308 1.00 93.69 562 GLY A CA 1
ATOM 4241 C C . GLY A 1 562 ? 17.289 -0.696 -33.882 1.00 93.69 562 GLY A C 1
ATOM 4242 O O . GLY A 1 562 ? 16.766 -0.707 -34.994 1.00 93.69 562 GLY A O 1
ATOM 4243 N N . ARG A 1 563 ? 17.453 -1.798 -33.143 1.00 94.69 563 ARG A N 1
ATOM 4244 C CA . ARG A 1 563 ? 17.118 -3.161 -33.565 1.00 94.69 563 ARG A CA 1
ATOM 4245 C C . ARG A 1 563 ? 16.213 -3.836 -32.526 1.00 94.69 563 ARG A C 1
ATOM 4247 O O . ARG A 1 563 ? 16.699 -4.686 -31.790 1.00 94.69 563 ARG A O 1
ATOM 4254 N N . PRO A 1 564 ? 14.919 -3.478 -32.426 1.00 94.56 564 PRO A N 1
ATOM 4255 C CA . PRO A 1 564 ? 13.994 -4.021 -31.424 1.00 94.56 564 PRO A CA 1
ATOM 4256 C C . PRO A 1 564 ? 13.563 -5.463 -31.763 1.00 94.56 564 PRO A C 1
ATOM 4258 O O . PRO A 1 564 ? 12.410 -5.727 -32.080 1.00 94.56 564 PRO A O 1
ATOM 4261 N N . ILE A 1 565 ? 14.524 -6.386 -31.760 1.00 96.12 565 ILE A N 1
ATOM 4262 C CA . ILE A 1 565 ? 14.367 -7.800 -32.144 1.00 96.12 565 ILE A CA 1
ATOM 4263 C C . ILE A 1 565 ? 14.124 -8.720 -30.943 1.00 96.12 565 ILE A C 1
ATOM 4265 O O . ILE A 1 565 ? 13.902 -9.911 -31.126 1.00 96.12 565 ILE A O 1
ATOM 4269 N N . VAL A 1 566 ? 14.206 -8.182 -29.725 1.00 97.69 566 VAL A N 1
ATOM 4270 C CA . VAL A 1 566 ? 13.934 -8.886 -28.469 1.00 97.69 566 VAL A CA 1
ATOM 4271 C C . VAL A 1 566 ? 12.754 -8.197 -27.798 1.00 97.69 566 VAL A C 1
ATOM 4273 O O . VAL A 1 566 ? 12.690 -6.970 -27.803 1.00 97.69 566 VAL A O 1
ATOM 4276 N N . PHE A 1 567 ? 11.836 -8.972 -27.232 1.00 98.19 567 PHE A N 1
ATOM 4277 C CA . PHE A 1 567 ? 10.707 -8.468 -26.458 1.00 98.19 567 PHE A CA 1
ATOM 4278 C C . PHE A 1 567 ? 10.460 -9.355 -25.242 1.00 98.19 567 PHE A C 1
ATOM 4280 O O . PHE A 1 567 ? 10.254 -10.561 -25.382 1.00 98.19 567 PHE A O 1
ATOM 4287 N N . VAL A 1 568 ? 10.473 -8.765 -24.051 1.00 98.06 568 VAL A N 1
ATOM 4288 C CA . VAL A 1 568 ? 10.146 -9.441 -22.797 1.00 98.06 568 VAL A CA 1
ATOM 4289 C C . VAL A 1 568 ? 8.691 -9.139 -22.456 1.00 98.06 568 VAL A C 1
ATOM 4291 O O . VAL A 1 568 ? 8.352 -8.078 -21.935 1.00 98.06 568 VAL A O 1
ATOM 4294 N N . ASP A 1 569 ? 7.810 -10.071 -22.785 1.00 97.25 569 ASP A N 1
ATOM 4295 C CA . ASP A 1 569 ? 6.378 -9.982 -22.536 1.00 97.25 569 ASP A CA 1
ATOM 4296 C C . ASP A 1 569 ? 6.075 -10.299 -21.066 1.00 97.25 569 ASP A C 1
ATOM 4298 O O . ASP A 1 569 ? 6.086 -11.463 -20.668 1.00 97.25 569 ASP A O 1
ATOM 4302 N N . MET A 1 570 ? 5.823 -9.265 -20.259 1.00 95.44 570 MET A N 1
ATOM 4303 C CA . MET A 1 570 ? 5.452 -9.383 -18.841 1.00 95.44 570 MET A CA 1
ATOM 4304 C C . MET A 1 570 ? 4.099 -8.701 -18.599 1.00 95.44 570 MET A C 1
ATOM 4306 O O . MET A 1 570 ? 4.067 -7.517 -18.239 1.00 95.44 570 MET A O 1
ATOM 4310 N N . PRO A 1 571 ? 2.978 -9.399 -18.850 1.00 93.50 571 PRO A N 1
ATOM 4311 C CA . PRO A 1 571 ? 1.656 -8.855 -18.590 1.00 93.50 571 PRO A CA 1
ATOM 4312 C C . PRO A 1 571 ? 1.401 -8.731 -17.082 1.00 93.50 571 PRO A C 1
ATOM 4314 O O . PRO A 1 571 ? 1.717 -9.630 -16.302 1.00 93.50 571 PRO A O 1
ATOM 4317 N N . LEU A 1 572 ? 0.775 -7.632 -16.671 1.00 94.12 572 LEU A N 1
ATOM 4318 C CA . LEU A 1 572 ? 0.331 -7.410 -15.299 1.00 94.12 572 LEU A CA 1
ATOM 4319 C C . LEU A 1 572 ? -1.142 -7.808 -15.173 1.00 94.12 572 LEU A C 1
ATOM 4321 O O . LEU A 1 572 ? -2.033 -7.184 -15.758 1.00 94.12 572 LEU A O 1
ATOM 4325 N N . LYS A 1 573 ? -1.408 -8.866 -14.398 1.00 91.00 573 LYS A N 1
ATOM 4326 C CA . LYS A 1 573 ? -2.769 -9.358 -14.139 1.00 91.00 573 LYS A CA 1
ATOM 4327 C C . LYS A 1 573 ? -3.636 -8.234 -13.560 1.00 91.00 573 LYS A C 1
ATOM 4329 O O . LYS A 1 573 ? -3.257 -7.632 -12.565 1.00 91.00 573 LYS A O 1
ATOM 4334 N N . GLY A 1 574 ? -4.797 -7.982 -14.167 1.00 89.44 574 GLY A N 1
ATOM 4335 C CA . GLY A 1 574 ? -5.721 -6.910 -13.775 1.00 89.44 574 GLY A CA 1
ATOM 4336 C C . GLY A 1 574 ? -5.460 -5.558 -14.449 1.00 89.44 574 GLY A C 1
ATOM 4337 O O . GLY A 1 574 ? -6.328 -4.693 -14.386 1.00 89.44 574 GLY A O 1
ATOM 4338 N N . LEU A 1 575 ? -4.308 -5.377 -15.109 1.00 91.88 575 LEU A N 1
ATOM 4339 C CA . LEU A 1 575 ? -4.014 -4.187 -15.915 1.00 91.88 575 LEU A CA 1
ATOM 4340 C C . LEU A 1 575 ? -4.111 -4.461 -17.422 1.00 91.88 575 LEU A C 1
ATOM 4342 O O . LEU A 1 575 ? -4.613 -3.621 -18.161 1.00 91.88 575 LEU A O 1
ATOM 4346 N N . ASP A 1 576 ? -3.617 -5.618 -17.869 1.00 87.25 576 ASP A N 1
ATOM 4347 C CA . ASP A 1 576 ? -3.557 -6.007 -19.288 1.00 87.25 576 ASP A CA 1
ATOM 4348 C C . ASP A 1 576 ? -4.718 -6.928 -19.725 1.00 87.25 576 ASP A C 1
ATOM 4350 O O . ASP A 1 576 ? -4.650 -7.542 -20.791 1.00 87.25 576 ASP A O 1
ATOM 4354 N N . THR A 1 577 ? -5.753 -7.058 -18.888 1.00 57.84 577 THR A N 1
ATOM 4355 C CA . THR A 1 577 ? -6.934 -7.922 -19.095 1.00 57.84 577 THR A CA 1
ATOM 4356 C C . THR A 1 577 ? -8.131 -7.187 -19.663 1.00 57.84 577 THR A C 1
ATOM 4358 O O . THR A 1 577 ? -8.398 -6.069 -19.167 1.00 57.84 577 THR A O 1
#

pLDDT: mean 85.26, std 20.8, range [23.67, 98.69]